Protein AF-A0A182T170-F1 (afdb_monomer_lite)

Secondary structure (DSSP, 8-state):
-HHHHHHHHHHHHHHHHHHHHHHHHHHHHTT----HHHHHHHHHHHHHHHHHHHHHHHHHTT---TTS-PPBTTBPSSB-SHHHHHHHHHHHHH-HHHHHHHHHHHHHHS-TTS-HHHHGGGTB-TTTTTTEESS--TT-SS-PEEGGG-TTTTHHHHHHHTTTT--HHHHHHHHHHHHHHHHHHHHHHHHHHHHHHHHHHHH-HHHHHHHHHHHHHHS-TTS-HHHHHHHHS-TTTTTTEESSTTSTTSEEGGG-TTTTHHHHHHHGGGT--HHHHHHHHHHHHHHHHHHHHHHHHTTT-TT--------EEEEEE--SSTT---EEEEEESSB-SHHHHHHHHHHHHH-HHHHHHHHHHHHHHHHHSTT-HHHHHHHHB-TTTTTTEESSS--SS-SSPPEEGGG-GGGTHHHHHHHTTTS-HHHHHHHHHHHHHHHHHHHHHHHHHHHHHHHHHS--

Organism: NCBI:txid74869

Structure (mmCIF, N/CA/C/O backbone):
data_AF-A0A182T170-F1
#
_entry.id   AF-A0A182T170-F1
#
loop_
_atom_site.group_PDB
_atom_site.id
_atom_site.type_symbol
_atom_site.label_atom_id
_atom_site.label_alt_id
_atom_site.label_comp_id
_atom_site.label_asym_id
_atom_site.label_entity_id
_atom_site.label_seq_id
_atom_site.pdbx_PDB_ins_code
_atom_site.Cartn_x
_atom_site.Cartn_y
_atom_site.Cartn_z
_atom_site.occupancy
_atom_site.B_iso_or_equiv
_atom_site.auth_seq_id
_atom_site.auth_comp_id
_atom_site.auth_asym_id
_atom_site.auth_atom_id
_atom_site.pdbx_PDB_model_num
ATOM 1 N N . MET A 1 1 ? -32.628 9.330 35.820 1.00 38.25 1 MET A N 1
ATOM 2 C CA . MET A 1 1 ? -31.272 9.181 36.405 1.00 38.25 1 MET A CA 1
ATOM 3 C C . MET A 1 1 ? -30.922 7.762 36.883 1.00 38.25 1 MET A C 1
ATOM 5 O O . MET A 1 1 ? -29.767 7.401 36.744 1.00 38.25 1 MET A O 1
ATOM 9 N N . LYS A 1 2 ? -31.854 6.914 37.361 1.00 33.31 2 LYS A N 1
ATOM 10 C CA . LYS A 1 2 ? -31.525 5.545 37.840 1.00 33.31 2 LYS A CA 1
ATOM 11 C C . LYS A 1 2 ? -31.101 4.525 36.757 1.00 33.31 2 LYS A C 1
ATOM 13 O O . LYS A 1 2 ? -30.330 3.625 37.056 1.00 33.31 2 LYS A O 1
ATOM 18 N N . ALA A 1 3 ? -31.535 4.676 35.501 1.00 35.66 3 ALA A N 1
ATOM 19 C CA . ALA A 1 3 ? -31.200 3.731 34.420 1.00 35.66 3 ALA A CA 1
ATOM 20 C C . ALA A 1 3 ? -29.746 3.837 33.902 1.00 35.66 3 ALA A C 1
ATOM 22 O O . ALA A 1 3 ? -29.198 2.850 33.421 1.00 35.66 3 ALA A O 1
ATOM 23 N N . TYR A 1 4 ? -29.101 5.003 34.036 1.00 37.19 4 TYR A N 1
ATOM 24 C CA . TYR A 1 4 ? -27.715 5.214 33.585 1.00 37.19 4 TYR A CA 1
ATOM 25 C C . TYR A 1 4 ? -26.674 4.545 34.501 1.00 37.19 4 TYR A C 1
ATOM 27 O O . TYR A 1 4 ? -25.635 4.107 34.018 1.00 37.19 4 TYR A O 1
ATOM 35 N N . SER A 1 5 ? -26.964 4.418 35.802 1.00 38.84 5 SER A N 1
ATOM 36 C CA . SER A 1 5 ? -26.065 3.787 36.786 1.00 38.84 5 SER A CA 1
ATOM 37 C C . SER A 1 5 ? -25.948 2.273 36.574 1.00 38.84 5 SER A C 1
ATOM 39 O O . SER A 1 5 ? -24.842 1.749 36.531 1.00 38.84 5 SER A O 1
ATOM 41 N N . ILE A 1 6 ? -27.066 1.584 36.318 1.00 48.47 6 ILE A N 1
ATOM 42 C CA . ILE A 1 6 ? -27.089 0.123 36.117 1.00 48.47 6 ILE A CA 1
ATOM 43 C C . ILE A 1 6 ? -26.324 -0.283 34.845 1.00 48.47 6 ILE A C 1
ATOM 45 O O . ILE A 1 6 ? -25.662 -1.323 34.810 1.00 48.47 6 ILE A O 1
ATOM 49 N N . PHE A 1 7 ? -26.387 0.544 33.796 1.00 51.44 7 PHE A N 1
ATOM 50 C CA . PHE A 1 7 ? -25.677 0.285 32.543 1.00 51.44 7 PHE A CA 1
ATOM 51 C C . PHE A 1 7 ? -24.155 0.425 32.709 1.00 51.44 7 PHE A C 1
ATOM 53 O O . PHE A 1 7 ? -23.404 -0.412 32.211 1.00 51.44 7 PHE A O 1
ATOM 60 N N . TYR A 1 8 ? -23.704 1.434 33.463 1.00 56.38 8 TYR A N 1
ATOM 61 C CA . TYR A 1 8 ? -22.285 1.648 33.760 1.00 56.38 8 TYR A CA 1
ATOM 62 C C . TYR A 1 8 ? -21.688 0.519 34.613 1.00 56.38 8 TYR A C 1
ATOM 64 O O . TYR A 1 8 ? -20.619 0.009 34.277 1.00 56.38 8 TYR A O 1
ATOM 72 N N . ASP A 1 9 ? -22.390 0.060 35.651 1.00 57.19 9 ASP A N 1
ATOM 73 C CA . ASP A 1 9 ? -21.885 -0.996 36.542 1.00 57.19 9 ASP A CA 1
ATOM 74 C C . ASP A 1 9 ? -21.761 -2.350 35.825 1.00 57.19 9 ASP A C 1
ATOM 76 O O . ASP A 1 9 ? -20.763 -3.065 35.967 1.00 57.19 9 ASP A O 1
ATOM 80 N N . CYS A 1 10 ? -22.738 -2.682 34.972 1.00 62.16 10 CYS A N 1
ATOM 81 C CA . CYS A 1 10 ? -22.689 -3.888 34.145 1.00 62.16 10 CYS A CA 1
ATOM 82 C C . CYS A 1 10 ? -21.529 -3.829 33.136 1.00 62.16 10 CYS A C 1
ATOM 84 O O . CYS A 1 10 ? -20.833 -4.822 32.907 1.00 62.16 10 CYS A O 1
ATOM 86 N N . PHE A 1 11 ? -21.275 -2.646 32.574 1.00 69.94 11 PHE A N 1
ATOM 87 C CA . PHE A 1 11 ? -20.230 -2.429 31.585 1.00 69.94 11 PHE A CA 1
ATOM 88 C C . PHE A 1 11 ? -18.810 -2.525 32.158 1.00 69.94 11 PHE A C 1
ATOM 90 O O . PHE A 1 11 ? -17.956 -3.218 31.596 1.00 69.94 11 PHE A O 1
ATOM 97 N N . ILE A 1 12 ? -18.567 -1.899 33.312 1.00 76.00 12 ILE A N 1
ATOM 98 C CA . ILE A 1 12 ? -17.294 -2.020 34.036 1.00 76.00 12 ILE A CA 1
ATOM 99 C C . ILE A 1 12 ? -17.032 -3.486 34.408 1.00 76.00 12 ILE A C 1
ATOM 101 O O . ILE A 1 12 ? -15.913 -3.976 34.233 1.00 76.00 12 ILE A O 1
ATOM 105 N N . GLY A 1 13 ? -18.072 -4.223 34.814 1.00 80.06 13 GLY A N 1
ATOM 106 C CA . GLY A 1 13 ? -17.987 -5.663 35.063 1.00 80.06 13 GLY A CA 1
ATOM 107 C C . GLY A 1 13 ? -17.512 -6.468 33.844 1.00 80.06 13 GLY A C 1
ATOM 108 O O . GLY A 1 13 ? -16.644 -7.335 33.979 1.00 80.06 13 GLY A O 1
ATOM 109 N N . LEU A 1 14 ? -18.013 -6.158 32.641 1.00 82.94 14 LEU A N 1
ATOM 110 C CA . LEU A 1 14 ? -17.574 -6.814 31.400 1.00 82.94 14 LEU A CA 1
ATOM 111 C C . LEU A 1 14 ? -16.110 -6.501 31.065 1.00 82.94 14 LEU A C 1
ATOM 113 O O . LEU A 1 14 ? -15.358 -7.415 30.719 1.00 82.94 14 LEU A O 1
ATOM 117 N N . LEU A 1 15 ? -15.681 -5.242 31.194 1.00 81.44 15 LEU A N 1
ATOM 118 C CA . LEU A 1 15 ? -14.292 -4.843 30.939 1.00 81.44 15 LEU A CA 1
ATOM 119 C C . LEU A 1 15 ? -13.310 -5.534 31.893 1.00 81.44 15 LEU A C 1
ATOM 121 O O . LEU A 1 15 ? -12.278 -6.046 31.448 1.00 81.44 15 LEU A O 1
ATOM 125 N N . LEU A 1 16 ? -13.649 -5.611 33.183 1.00 84.62 16 LEU A N 1
ATOM 126 C CA . LEU A 1 16 ? -12.855 -6.332 34.181 1.00 84.62 16 LEU A CA 1
ATOM 127 C C . LEU A 1 16 ? -12.786 -7.831 33.869 1.00 84.62 16 LEU A C 1
ATOM 129 O O . LEU A 1 16 ? -11.705 -8.421 33.913 1.00 84.62 16 LEU A O 1
ATOM 133 N N . ALA A 1 17 ? -13.909 -8.446 33.487 1.00 87.19 17 ALA A N 1
ATOM 134 C CA . ALA A 1 17 ? -13.945 -9.854 33.099 1.00 87.19 17 ALA A CA 1
ATOM 135 C C . ALA A 1 17 ? -13.053 -10.140 31.878 1.00 87.19 17 ALA A C 1
ATOM 137 O O . ALA A 1 17 ? -12.274 -11.097 31.894 1.00 87.19 17 ALA A O 1
ATOM 138 N N . VAL A 1 18 ? -13.108 -9.292 30.842 1.00 86.81 18 VAL A N 1
ATOM 139 C CA . VAL A 1 18 ? -12.226 -9.392 29.666 1.00 86.81 18 VAL A CA 1
ATOM 140 C C . VAL A 1 18 ? -10.760 -9.250 30.072 1.00 86.81 18 VAL A C 1
ATOM 142 O O . VAL A 1 18 ? -9.931 -10.050 29.634 1.00 86.81 18 VAL A O 1
ATOM 145 N N . GLY A 1 19 ? -10.435 -8.273 30.924 1.00 84.69 19 GLY A N 1
ATOM 146 C CA . GLY A 1 19 ? -9.081 -8.059 31.437 1.00 84.69 19 GLY A CA 1
ATOM 147 C C . GLY A 1 19 ? -8.524 -9.292 32.154 1.00 84.69 19 GLY A C 1
ATOM 148 O O . GLY A 1 19 ? -7.437 -9.767 31.817 1.00 84.69 19 GLY A O 1
ATOM 149 N N . THR A 1 20 ? -9.297 -9.867 33.076 1.00 89.56 20 THR A N 1
ATOM 150 C CA . THR A 1 20 ? -8.923 -11.072 33.834 1.00 89.56 20 THR A CA 1
ATOM 151 C C . THR A 1 20 ? -8.712 -12.280 32.922 1.00 89.56 20 THR A C 1
ATOM 153 O O . THR A 1 20 ? -7.700 -12.975 33.026 1.00 89.56 20 THR A O 1
ATOM 156 N N . LEU A 1 21 ? -9.626 -12.508 31.973 1.00 88.94 21 LEU A N 1
ATOM 157 C CA . LEU A 1 21 ? -9.526 -13.611 31.014 1.00 88.94 21 LEU A CA 1
ATOM 158 C C . LEU A 1 21 ? -8.314 -13.459 30.084 1.00 88.94 21 LEU A C 1
ATOM 160 O O . LEU A 1 21 ? -7.623 -14.444 29.820 1.00 88.94 21 LEU A O 1
ATOM 164 N N . LYS A 1 22 ? -8.012 -12.240 29.617 1.00 85.38 22 LYS A N 1
ATOM 165 C CA . LYS A 1 22 ? -6.813 -11.956 28.811 1.00 85.38 22 LYS A CA 1
ATOM 166 C C . LYS A 1 22 ? -5.525 -12.188 29.587 1.00 85.38 22 LYS A C 1
ATOM 168 O O . LYS A 1 22 ? -4.604 -12.796 29.044 1.00 85.38 22 LYS A O 1
ATOM 173 N N . LYS A 1 23 ? -5.468 -11.741 30.845 1.00 87.62 23 LYS A N 1
ATOM 174 C CA . LYS A 1 23 ? -4.315 -11.965 31.724 1.00 87.62 23 LYS A CA 1
ATOM 175 C C . LYS A 1 23 ? -4.063 -13.462 31.913 1.00 87.62 23 LYS A C 1
ATOM 177 O O . LYS A 1 23 ? -2.961 -13.930 31.642 1.00 87.62 23 LYS A O 1
ATOM 182 N N . ARG A 1 24 ? -5.109 -14.226 32.240 1.00 87.69 24 ARG A N 1
ATOM 183 C CA . ARG A 1 24 ? -5.022 -15.686 32.379 1.00 87.69 24 ARG A CA 1
ATOM 184 C C . ARG A 1 24 ? -4.590 -16.373 31.081 1.00 87.69 24 ARG A C 1
ATOM 186 O O . ARG A 1 24 ? -3.764 -17.279 31.096 1.00 87.69 24 ARG A O 1
ATOM 193 N N . LEU A 1 25 ? -5.105 -15.921 29.938 1.00 85.00 25 LEU A N 1
ATOM 194 C CA . LEU A 1 25 ? -4.707 -16.441 28.629 1.00 85.00 25 LEU A CA 1
ATOM 195 C C . LEU A 1 25 ? -3.226 -16.166 28.321 1.00 85.00 25 LEU A C 1
ATOM 197 O O . LEU A 1 25 ? -2.564 -17.007 27.714 1.00 85.00 25 LEU A O 1
ATOM 201 N N . ALA A 1 26 ? -2.707 -15.002 28.719 1.00 81.88 26 ALA A N 1
ATOM 202 C CA . ALA A 1 26 ? -1.296 -14.662 28.573 1.00 81.88 26 ALA A CA 1
ATOM 203 C C . ALA A 1 26 ? -0.407 -15.543 29.467 1.00 81.88 26 ALA A C 1
ATOM 205 O O . ALA A 1 26 ? 0.591 -16.066 28.980 1.00 81.88 26 ALA A O 1
ATOM 206 N N . GLU A 1 27 ? -0.804 -15.781 30.721 1.00 84.81 27 GLU A N 1
ATOM 207 C CA . GLU A 1 27 ? -0.110 -16.684 31.656 1.00 84.81 27 GLU A CA 1
ATOM 208 C C . GLU A 1 27 ? -0.027 -18.119 31.111 1.00 84.81 27 GLU A C 1
ATOM 210 O O . GLU A 1 27 ? 1.054 -18.707 31.065 1.00 84.81 27 GLU A O 1
ATOM 215 N N . LEU A 1 28 ? -1.146 -18.653 30.604 1.00 80.94 28 LEU A N 1
ATOM 216 C CA . LEU A 1 28 ? -1.203 -19.992 30.003 1.00 80.94 28 LEU A CA 1
ATOM 217 C C . LEU A 1 28 ? -0.321 -20.117 28.750 1.00 80.94 28 LEU A C 1
ATOM 219 O O . LEU A 1 28 ? 0.229 -21.182 28.483 1.00 80.94 28 LEU A O 1
ATOM 223 N N . ARG A 1 29 ? -0.164 -19.032 27.982 1.00 77.56 29 ARG A N 1
ATOM 224 C CA . ARG A 1 29 ? 0.703 -18.985 26.790 1.00 77.56 29 ARG A CA 1
ATOM 225 C C . ARG A 1 29 ? 2.180 -18.772 27.124 1.00 77.56 29 ARG A C 1
ATOM 227 O O . ARG A 1 29 ? 3.026 -19.149 26.320 1.00 77.56 29 ARG A O 1
ATOM 234 N N . ALA A 1 30 ? 2.489 -18.179 28.275 1.00 74.19 30 ALA A N 1
ATOM 235 C CA . ALA A 1 30 ? 3.852 -17.874 28.712 1.00 74.19 30 ALA A CA 1
ATOM 236 C C . ALA A 1 30 ? 4.586 -19.073 29.350 1.00 74.19 30 ALA A C 1
ATOM 238 O O . ALA A 1 30 ? 5.772 -18.966 29.646 1.00 74.19 30 ALA A O 1
ATOM 239 N N . GLY A 1 31 ? 3.925 -20.224 29.519 1.00 59.88 31 GLY A N 1
ATOM 240 C CA . GLY A 1 31 ? 4.597 -21.484 29.854 1.00 59.88 31 GLY A CA 1
ATOM 241 C C . GLY A 1 31 ? 4.866 -21.732 31.342 1.00 59.88 31 GLY A C 1
ATOM 242 O O . GLY A 1 31 ? 5.757 -22.514 31.671 1.00 59.88 31 GLY A O 1
ATOM 243 N N . GLN A 1 32 ? 4.099 -21.144 32.265 1.00 52.06 32 GLN A N 1
ATOM 244 C CA . GLN A 1 32 ? 4.140 -21.581 33.667 1.00 52.06 32 GLN A CA 1
ATOM 245 C C . GLN A 1 32 ? 3.320 -22.870 33.853 1.00 52.06 32 GLN A C 1
ATOM 247 O O . GLN A 1 32 ? 2.118 -22.810 34.067 1.00 52.06 32 GLN A O 1
ATOM 252 N N . LYS A 1 33 ? 3.998 -24.023 33.706 1.00 54.81 33 LYS A N 1
ATOM 253 C CA . LYS A 1 33 ? 3.624 -25.406 34.100 1.00 54.81 33 LYS A CA 1
ATOM 254 C C . LYS A 1 33 ? 2.141 -25.626 34.493 1.00 54.81 33 LYS A C 1
ATOM 256 O O . LYS A 1 33 ? 1.789 -25.465 35.660 1.00 54.81 33 LYS A O 1
ATOM 261 N N . PRO A 1 34 ? 1.306 -26.132 33.565 1.00 48.81 34 PRO A N 1
ATOM 262 C CA . PRO A 1 34 ? 0.587 -27.385 33.835 1.00 48.81 34 PRO A CA 1
ATOM 263 C C . PRO A 1 34 ? 0.579 -28.328 32.615 1.00 48.81 34 PRO A C 1
ATOM 265 O O . PRO A 1 34 ? 1.002 -27.967 31.516 1.00 48.81 34 PRO A O 1
ATOM 268 N N . THR A 1 35 ? 0.117 -29.564 32.813 1.00 54.78 35 THR A N 1
ATOM 269 C CA . THR A 1 35 ? 0.082 -30.640 31.809 1.00 54.78 35 THR A CA 1
ATOM 270 C C . THR A 1 35 ? -0.555 -30.209 30.466 1.00 54.78 35 THR A C 1
ATOM 272 O O . THR A 1 35 ? -1.586 -29.530 30.463 1.00 54.78 35 THR A O 1
ATOM 275 N N . PRO A 1 36 ? 0.006 -30.624 29.304 1.00 60.59 36 PRO A N 1
ATOM 276 C CA . PRO A 1 36 ? -0.320 -30.064 27.978 1.00 60.59 36 PRO A CA 1
ATOM 277 C C . PRO A 1 36 ? -1.795 -30.132 27.551 1.00 60.59 36 PRO A C 1
ATOM 279 O O . PRO A 1 36 ? -2.251 -29.315 26.759 1.00 60.59 36 PRO A O 1
ATOM 282 N N . ILE A 1 37 ? -2.556 -31.106 28.053 1.00 58.78 37 ILE A N 1
ATOM 283 C CA . ILE A 1 37 ? -3.944 -31.356 27.627 1.00 58.78 37 ILE A CA 1
ATOM 284 C C . ILE A 1 37 ? -4.938 -30.482 28.413 1.00 58.78 37 ILE A C 1
ATOM 286 O O . ILE A 1 37 ? -5.908 -29.963 27.849 1.00 58.78 37 ILE A O 1
ATOM 290 N N . ALA A 1 38 ? -4.670 -30.254 29.703 1.00 59.41 38 ALA A N 1
ATOM 291 C CA . ALA A 1 38 ? -5.493 -29.399 30.557 1.00 59.41 38 ALA A CA 1
ATOM 292 C C . ALA A 1 38 ? -5.390 -27.923 30.132 1.00 59.41 38 ALA A C 1
ATOM 294 O O . ALA A 1 38 ? -6.405 -27.233 30.032 1.00 59.41 38 ALA A O 1
ATOM 295 N N . SER A 1 39 ? -4.186 -27.466 29.767 1.00 69.62 39 SER A N 1
ATOM 296 C CA . SER A 1 39 ? -3.942 -26.084 29.330 1.00 69.62 39 SER A CA 1
ATOM 297 C C . SER A 1 39 ? -4.617 -25.746 27.995 1.00 69.62 39 SER A C 1
ATOM 299 O O . SER A 1 39 ? -5.177 -24.660 27.848 1.00 69.62 39 SER A O 1
ATOM 301 N N . ILE A 1 40 ? -4.659 -26.676 27.032 1.00 77.44 40 ILE A N 1
ATOM 302 C CA . ILE A 1 40 ? -5.363 -26.476 25.751 1.00 77.44 40 ILE A CA 1
ATOM 303 C C . ILE A 1 40 ? -6.876 -26.344 25.969 1.00 77.44 40 ILE A C 1
ATOM 305 O O . ILE A 1 40 ? -7.525 -25.489 25.357 1.00 77.44 40 ILE A O 1
ATOM 309 N N . THR A 1 41 ? -7.444 -27.168 26.848 1.00 82.81 41 THR A N 1
ATOM 310 C CA . THR A 1 41 ? -8.880 -27.141 27.167 1.00 82.81 41 THR A CA 1
ATOM 311 C C . THR A 1 41 ? -9.259 -25.847 27.891 1.00 82.81 41 THR A C 1
ATOM 313 O O . THR A 1 41 ? -10.264 -25.215 27.549 1.00 82.81 41 THR A O 1
ATOM 316 N N . GLU A 1 42 ? -8.416 -25.383 28.818 1.00 84.56 42 GLU A N 1
ATOM 317 C CA . GLU A 1 42 ? -8.597 -24.106 29.517 1.00 84.56 42 GLU A CA 1
ATOM 318 C C . GLU A 1 42 ? -8.498 -22.917 28.547 1.00 84.56 42 GLU A C 1
ATOM 320 O O . GLU A 1 42 ? -9.366 -22.044 28.554 1.00 84.56 42 GLU A O 1
ATOM 325 N N . ILE A 1 43 ? -7.524 -22.923 27.627 1.00 82.44 43 ILE A N 1
ATOM 326 C CA . ILE A 1 43 ? -7.400 -21.911 26.565 1.00 82.44 43 ILE A CA 1
ATOM 327 C C . ILE A 1 43 ? -8.679 -21.842 25.720 1.00 82.44 43 ILE A C 1
ATOM 329 O O . ILE A 1 43 ? -9.207 -20.749 25.495 1.00 82.44 43 ILE A O 1
ATOM 333 N N . ARG A 1 44 ? -9.207 -22.989 25.267 1.00 85.75 44 ARG A N 1
ATOM 334 C CA . ARG A 1 44 ? -10.458 -23.045 24.485 1.00 85.75 44 ARG A CA 1
ATOM 335 C C . ARG A 1 44 ? -11.645 -22.507 25.281 1.00 85.75 44 ARG A C 1
ATOM 337 O O . ARG A 1 44 ? -12.434 -21.728 24.747 1.00 85.75 44 ARG A O 1
ATOM 344 N N . THR A 1 45 ? -11.730 -22.867 26.559 1.00 90.31 45 THR A N 1
ATOM 345 C CA . THR A 1 45 ? -12.781 -22.400 27.472 1.00 90.31 45 THR A CA 1
ATOM 346 C C . THR A 1 45 ? -12.724 -20.884 27.655 1.00 90.31 45 THR A C 1
ATOM 348 O O . THR A 1 45 ? -13.740 -20.205 27.513 1.00 90.31 45 THR A O 1
ATOM 351 N N . ILE A 1 46 ? -11.537 -20.321 27.901 1.00 88.06 46 ILE A N 1
ATOM 352 C CA . ILE A 1 46 ? -11.338 -18.871 28.030 1.00 88.06 46 ILE A CA 1
ATOM 353 C C . ILE A 1 46 ? -11.739 -18.156 26.736 1.00 88.06 46 ILE A C 1
ATOM 355 O O . ILE A 1 46 ? -12.464 -17.164 26.778 1.00 88.06 46 ILE A O 1
ATOM 359 N N . GLN A 1 47 ? -11.340 -18.684 25.578 1.00 86.19 47 GLN A N 1
ATOM 360 C CA . GLN A 1 47 ? -11.728 -18.126 24.281 1.00 86.19 47 GLN A CA 1
ATOM 361 C C . GLN A 1 47 ? -13.245 -18.164 24.051 1.00 86.19 47 GLN A C 1
ATOM 363 O O . GLN A 1 47 ? -13.801 -17.219 23.496 1.00 86.19 47 GLN A O 1
ATOM 368 N N . GLN A 1 48 ? -13.932 -19.225 24.483 1.00 88.44 48 GLN A N 1
ATOM 369 C CA . GLN A 1 48 ? -15.390 -19.314 24.394 1.00 88.44 48 GLN A CA 1
ATOM 370 C C . GLN A 1 48 ? -16.085 -18.310 25.322 1.00 88.44 48 GLN A C 1
ATOM 372 O O . GLN A 1 48 ? -17.050 -17.673 24.904 1.00 88.44 48 GLN A O 1
ATOM 377 N N . LYS A 1 49 ? -15.567 -18.107 26.541 1.00 90.69 49 LYS A N 1
ATOM 378 C CA . LYS A 1 49 ? -16.066 -17.071 27.460 1.00 90.69 49 LYS A CA 1
ATOM 379 C C . LYS A 1 49 ? -15.908 -15.668 26.872 1.00 90.69 49 LYS A C 1
ATOM 381 O O . LYS A 1 49 ? -16.857 -14.893 26.922 1.00 90.69 49 LYS A O 1
ATOM 386 N N . LEU A 1 50 ? -14.756 -15.365 26.267 1.00 87.25 50 LEU A N 1
ATOM 387 C CA . LEU A 1 50 ? -14.523 -14.085 25.588 1.00 87.25 50 LEU A CA 1
ATOM 388 C C . LEU A 1 50 ? -15.516 -13.860 24.437 1.00 87.25 50 LEU A C 1
ATOM 390 O O . LEU A 1 50 ? -16.129 -12.799 24.380 1.00 87.25 50 LEU A O 1
ATOM 394 N N . ARG A 1 51 ? -15.757 -14.875 23.593 1.00 85.88 51 ARG A N 1
ATOM 395 C CA . ARG A 1 51 ? -16.778 -14.798 22.530 1.00 85.88 51 ARG A CA 1
ATOM 396 C C . ARG A 1 51 ? -18.181 -14.545 23.083 1.00 85.88 51 ARG A C 1
ATOM 398 O O . ARG A 1 51 ? -18.891 -13.693 22.572 1.00 85.88 51 ARG A O 1
ATOM 405 N N . SER A 1 52 ? -18.564 -15.236 24.157 1.00 87.25 52 SER A N 1
ATOM 406 C CA . SER A 1 52 ? -19.872 -15.024 24.788 1.00 87.25 52 SER A CA 1
ATOM 407 C C . SER A 1 52 ? -20.025 -13.611 25.362 1.00 87.25 52 SER A C 1
ATOM 409 O O . SER A 1 52 ? -21.114 -13.043 25.289 1.00 87.25 52 SER A O 1
ATOM 411 N N . ILE A 1 53 ? -18.952 -13.034 25.916 1.00 87.19 53 ILE A N 1
ATOM 412 C CA . ILE A 1 53 ? -18.939 -11.637 26.370 1.00 87.19 53 ILE A CA 1
ATOM 413 C C . ILE A 1 53 ? -19.144 -10.686 25.186 1.00 87.19 53 ILE A C 1
ATOM 415 O O . ILE A 1 53 ? -19.981 -9.791 25.284 1.00 87.19 53 ILE A O 1
ATOM 419 N N . ASP A 1 54 ? -18.445 -10.904 24.070 1.00 84.25 54 ASP A N 1
ATOM 420 C CA . ASP A 1 54 ? -18.624 -10.100 22.857 1.00 84.25 54 ASP A CA 1
ATOM 421 C C . ASP A 1 54 ? -20.069 -10.181 22.338 1.00 84.25 54 ASP A C 1
ATOM 423 O O . ASP A 1 54 ? -20.691 -9.149 22.092 1.00 84.25 54 ASP A O 1
ATOM 427 N N . ASP A 1 55 ? -20.644 -11.384 22.247 1.00 82.81 55 ASP A N 1
ATOM 428 C CA . ASP A 1 55 ? -22.027 -11.583 21.796 1.00 82.81 55 ASP A CA 1
ATOM 429 C C . ASP A 1 55 ? -23.038 -10.852 22.693 1.00 82.81 55 ASP A C 1
ATOM 431 O O . ASP A 1 55 ? -24.005 -10.265 22.202 1.00 82.81 55 ASP A O 1
ATOM 435 N N . LYS A 1 56 ? -22.827 -10.876 24.016 1.00 82.69 56 LYS A N 1
ATOM 436 C CA . LYS A 1 56 ? -23.668 -10.147 24.978 1.00 82.69 56 LYS A CA 1
ATOM 437 C C . LYS A 1 56 ? -23.531 -8.639 24.803 1.00 82.69 56 LYS A C 1
ATOM 439 O O . LYS A 1 56 ? -24.547 -7.950 24.744 1.00 82.69 56 LYS A O 1
ATOM 444 N N . TYR A 1 57 ? -22.301 -8.149 24.673 1.00 80.56 57 TYR A N 1
ATOM 445 C CA . TYR A 1 57 ? -22.015 -6.732 24.476 1.00 80.56 57 TYR A CA 1
ATOM 446 C C . TYR A 1 57 ? -22.688 -6.191 23.204 1.00 80.56 57 TYR A C 1
ATOM 448 O O . TYR A 1 57 ? -23.400 -5.189 23.256 1.00 80.56 57 TYR A O 1
ATOM 456 N N . TYR A 1 58 ? -22.571 -6.902 22.079 1.00 73.81 58 TYR A N 1
ATOM 457 C CA . TYR A 1 58 ? -23.198 -6.487 20.821 1.00 73.81 58 TYR A CA 1
ATOM 458 C C . TYR A 1 58 ? -24.728 -6.515 20.864 1.00 73.81 58 TYR A C 1
ATOM 460 O O . TYR A 1 58 ? -25.368 -5.624 20.307 1.00 73.81 58 TYR A O 1
ATOM 468 N N . LYS A 1 59 ? -25.328 -7.493 21.557 1.00 74.25 59 LYS A N 1
ATOM 469 C CA . LYS A 1 59 ? -26.786 -7.540 21.761 1.00 74.25 59 LYS A CA 1
ATOM 470 C C . LYS A 1 59 ? -27.297 -6.367 22.606 1.00 74.25 59 LYS A C 1
ATOM 472 O O . LYS A 1 59 ? -28.404 -5.900 22.361 1.00 74.25 59 LYS A O 1
ATOM 477 N N . GLN A 1 60 ? -26.508 -5.889 23.571 1.00 70.69 60 GLN A N 1
ATOM 478 C CA . GLN A 1 60 ? -26.878 -4.791 24.474 1.00 70.69 60 GLN A CA 1
ATOM 479 C C . GLN A 1 60 ? -26.696 -3.395 23.860 1.00 70.69 60 GLN A C 1
ATOM 481 O O . GLN A 1 60 ? -27.460 -2.490 24.172 1.00 70.69 60 GLN A O 1
ATOM 486 N N . GLN A 1 61 ? -25.718 -3.206 22.973 1.00 63.03 61 GLN A N 1
ATOM 487 C CA . GLN A 1 61 ? -25.384 -1.897 22.391 1.00 63.03 61 GLN A CA 1
ATOM 488 C C . GLN A 1 61 ? -26.299 -1.443 21.236 1.00 63.03 61 GLN A C 1
ATOM 490 O O . GLN A 1 61 ? -26.033 -0.415 20.621 1.00 63.03 61 GLN A O 1
ATOM 495 N N . HIS A 1 62 ? -27.340 -2.207 20.872 1.00 54.91 62 HIS A N 1
ATOM 496 C CA . HIS A 1 62 ? -28.146 -1.989 19.652 1.00 54.91 62 HIS A CA 1
ATOM 497 C C . HIS A 1 62 ? -27.310 -1.799 18.364 1.00 54.91 62 HIS A C 1
ATOM 499 O O . HIS A 1 62 ? -27.815 -1.346 17.332 1.00 54.91 62 HIS A O 1
ATOM 505 N N . CYS A 1 63 ? -26.031 -2.183 18.391 1.00 51.09 63 CYS A N 1
ATOM 506 C CA . CYS A 1 63 ? -25.175 -2.197 17.222 1.00 51.09 63 CYS A CA 1
ATOM 507 C C . CYS A 1 63 ? -25.669 -3.314 16.307 1.00 51.09 63 CYS A C 1
ATOM 509 O O . CYS A 1 63 ? -25.774 -4.474 16.703 1.00 51.09 63 CYS A O 1
ATOM 511 N N . SER A 1 64 ? -26.038 -2.944 15.081 1.00 47.47 64 SER A N 1
ATOM 512 C CA . SER A 1 64 ? -26.582 -3.876 14.099 1.00 47.47 64 SER A CA 1
ATOM 513 C C . SER A 1 64 ? -25.644 -5.075 13.929 1.00 47.47 64 SER A C 1
ATOM 515 O O . SER A 1 64 ? -24.444 -4.892 13.753 1.00 47.47 64 SER A O 1
ATOM 517 N N . ASN A 1 65 ? -26.230 -6.271 13.994 1.00 46.81 65 ASN A N 1
ATOM 518 C CA . ASN A 1 65 ? -25.629 -7.599 13.842 1.00 46.81 65 ASN A CA 1
ATOM 519 C C . ASN A 1 65 ? -24.278 -7.599 13.072 1.00 46.81 65 ASN A C 1
ATOM 521 O O . ASN A 1 65 ? -24.259 -7.131 11.927 1.00 46.81 65 ASN A O 1
ATOM 525 N N . PRO A 1 66 ? -23.176 -8.173 13.608 1.00 46.66 66 PRO A N 1
ATOM 526 C CA . PRO A 1 66 ? -21.872 -8.255 12.923 1.00 46.66 66 PRO A CA 1
ATOM 527 C C . PRO A 1 66 ? -21.904 -8.994 11.569 1.00 46.66 66 PRO A C 1
ATOM 529 O O . PRO A 1 66 ? -20.916 -8.999 10.839 1.00 46.66 66 PRO A O 1
ATOM 532 N N . SER A 1 67 ? -23.041 -9.597 11.210 1.00 42.38 67 SER A N 1
ATOM 533 C CA . SER A 1 67 ? -23.320 -10.225 9.919 1.00 42.38 67 SER A CA 1
ATOM 534 C C . SER A 1 67 ? -23.675 -9.251 8.781 1.00 42.38 67 SER A C 1
ATOM 536 O O . SER A 1 67 ? -23.720 -9.684 7.632 1.00 42.38 67 SER A O 1
ATOM 538 N N . LYS A 1 68 ? -23.903 -7.951 9.044 1.00 47.16 68 LYS A N 1
ATOM 539 C CA . LYS A 1 68 ? -24.032 -6.918 7.994 1.00 47.16 68 LYS A CA 1
ATOM 540 C C . LYS A 1 68 ? -22.814 -5.984 8.010 1.00 47.16 68 LYS A C 1
ATOM 542 O O . LYS A 1 68 ? -22.738 -5.119 8.883 1.00 47.16 68 LYS A O 1
ATOM 547 N N . PRO A 1 69 ? -21.878 -6.104 7.047 1.00 52.62 69 PRO A N 1
ATOM 548 C CA . PRO A 1 69 ? -20.746 -5.193 6.940 1.00 52.62 69 PRO A CA 1
ATOM 549 C C . PRO A 1 69 ? -21.261 -3.769 6.733 1.00 52.62 69 PRO A C 1
ATOM 551 O O . PRO A 1 69 ? -21.833 -3.451 5.690 1.00 52.62 69 PRO A O 1
ATOM 554 N N . ARG A 1 70 ? -21.080 -2.896 7.727 1.00 67.06 70 ARG A N 1
ATOM 555 C CA . ARG A 1 70 ? -21.291 -1.466 7.503 1.00 67.06 70 ARG A CA 1
ATOM 556 C C . ARG A 1 70 ? -20.217 -0.992 6.533 1.00 67.06 70 ARG A C 1
ATOM 558 O O . ARG A 1 70 ? -19.036 -1.241 6.737 1.00 67.06 70 ARG A O 1
ATOM 565 N N . THR A 1 71 ? -20.627 -0.354 5.450 1.00 78.62 71 THR A N 1
ATOM 566 C CA . THR A 1 71 ? -19.713 0.184 4.442 1.00 78.62 71 THR A CA 1
ATOM 567 C C . THR A 1 71 ? -19.525 1.673 4.667 1.00 78.62 71 THR A C 1
ATOM 569 O O . THR A 1 71 ? -20.478 2.379 4.996 1.00 78.62 71 THR A O 1
ATOM 572 N N . ILE A 1 72 ? -18.317 2.172 4.430 1.00 87.38 72 ILE A N 1
ATOM 573 C CA . ILE A 1 72 ? -18.063 3.610 4.373 1.00 87.38 72 ILE A CA 1
ATOM 574 C C . ILE A 1 72 ? -18.290 4.045 2.928 1.00 87.38 72 ILE A C 1
ATOM 576 O O . ILE A 1 72 ? -17.714 3.472 2.000 1.00 87.38 72 ILE A O 1
ATOM 580 N N . SER A 1 73 ? -19.135 5.051 2.723 1.00 85.25 73 SER A N 1
ATOM 581 C CA . SER A 1 73 ? -19.524 5.474 1.375 1.00 85.25 73 SER A CA 1
ATOM 582 C C . SER A 1 73 ? -18.295 5.875 0.548 1.00 85.25 73 SER A C 1
ATOM 584 O O . SER A 1 73 ? -17.582 6.814 0.898 1.00 85.25 73 SER A O 1
ATOM 586 N N . GLY A 1 74 ? -18.049 5.169 -0.560 1.00 85.25 74 GLY A N 1
ATOM 587 C CA . GLY A 1 74 ? -16.947 5.459 -1.485 1.00 85.25 74 GLY A CA 1
ATOM 588 C C . GLY A 1 74 ? -15.572 4.903 -1.091 1.00 85.25 74 GLY A C 1
ATOM 589 O O . GLY A 1 74 ? -14.587 5.249 -1.754 1.00 85.25 74 GLY A O 1
ATOM 590 N N . PHE A 1 75 ? -15.485 4.050 -0.062 1.00 86.88 75 PHE A N 1
ATOM 591 C CA . PHE A 1 75 ? -14.237 3.413 0.377 1.00 86.88 75 PHE A CA 1
ATOM 592 C C . PHE A 1 75 ? -14.378 1.886 0.467 1.00 86.88 75 PHE A C 1
ATOM 594 O O . PHE A 1 75 ? -15.130 1.396 1.313 1.00 86.88 75 PHE A O 1
ATOM 601 N N . PRO A 1 76 ? -13.656 1.118 -0.372 1.00 82.94 76 PRO A N 1
ATOM 602 C CA . PRO A 1 76 ? -13.562 -0.325 -0.201 1.00 82.94 76 PRO A CA 1
ATOM 603 C C . PRO A 1 76 ? -12.660 -0.638 0.999 1.00 82.94 76 PRO A C 1
ATOM 605 O O . PRO A 1 76 ? -11.519 -0.182 1.052 1.00 82.94 76 PRO A O 1
ATOM 608 N N . MET A 1 77 ? -13.175 -1.405 1.963 1.00 84.12 77 MET A N 1
ATOM 609 C CA . MET A 1 77 ? -12.431 -1.802 3.161 1.00 84.12 77 MET A CA 1
ATOM 610 C C . MET A 1 77 ? -11.958 -3.262 3.058 1.00 84.12 77 MET A C 1
ATOM 612 O O . MET A 1 77 ? -12.732 -4.098 2.588 1.00 84.12 77 MET A O 1
ATOM 616 N N . PRO A 1 78 ? -10.735 -3.598 3.521 1.00 89.62 78 PRO A N 1
ATOM 617 C CA . PRO A 1 78 ? -9.712 -2.693 4.062 1.00 89.62 78 PRO A CA 1
ATOM 618 C C . PRO A 1 78 ? -9.102 -1.786 2.982 1.00 89.62 78 PRO A C 1
ATOM 620 O O . PRO A 1 78 ? -9.084 -2.148 1.807 1.00 89.62 78 PRO A O 1
ATOM 623 N N . LEU A 1 79 ? -8.559 -0.630 3.377 1.00 84.19 79 LEU A N 1
ATOM 624 C CA . LEU A 1 79 ? -7.887 0.271 2.438 1.00 84.19 79 LEU A CA 1
ATOM 625 C C . LEU A 1 79 ? -6.620 -0.381 1.873 1.00 84.19 79 LEU A C 1
ATOM 627 O O . LEU A 1 79 ? -5.820 -0.962 2.615 1.00 84.19 79 LEU A O 1
ATOM 631 N N . GLN A 1 80 ? -6.438 -0.270 0.558 1.00 79.81 80 GLN A N 1
ATOM 632 C CA . GLN A 1 80 ? -5.434 -1.028 -0.200 1.00 79.81 80 GLN A CA 1
ATOM 633 C C . GLN A 1 80 ? -4.148 -0.234 -0.475 1.00 79.81 80 GLN A C 1
ATOM 635 O O . GLN A 1 80 ? -3.090 -0.820 -0.689 1.00 79.81 80 GLN A O 1
ATOM 640 N N . CYS A 1 81 ? -4.206 1.101 -0.450 1.00 78.56 81 CYS A N 1
ATOM 641 C CA . CYS A 1 81 ? -3.048 1.951 -0.721 1.00 78.56 81 CYS A CA 1
ATOM 642 C C . CYS A 1 81 ? -2.993 3.211 0.158 1.00 78.56 81 CYS A C 1
ATOM 644 O O . CYS A 1 81 ? -3.951 3.575 0.842 1.00 78.56 81 CYS A O 1
ATOM 646 N N . GLU A 1 82 ? -1.842 3.888 0.127 1.00 84.88 82 GLU A N 1
ATOM 647 C CA . GLU A 1 82 ? -1.601 5.136 0.860 1.00 84.88 82 GLU A CA 1
ATOM 648 C C . GLU A 1 82 ? -2.567 6.249 0.419 1.00 84.88 82 GLU A C 1
ATOM 650 O O . GLU A 1 82 ? -3.032 7.032 1.245 1.00 84.88 82 GLU A O 1
ATOM 655 N N . GLU A 1 83 ? -2.908 6.317 -0.870 1.00 83.19 83 GLU A N 1
ATOM 656 C CA . GLU A 1 83 ? -3.811 7.333 -1.414 1.00 83.19 83 GLU A CA 1
ATOM 657 C C . GLU A 1 83 ? -5.226 7.225 -0.841 1.00 83.19 83 GLU A C 1
ATOM 659 O O . GLU A 1 83 ? -5.870 8.247 -0.596 1.00 83.19 83 GLU A O 1
ATOM 664 N N . ASP A 1 84 ? -5.703 6.007 -0.592 1.00 83.81 84 ASP A N 1
ATOM 665 C CA . ASP A 1 84 ? -7.004 5.787 0.027 1.00 83.81 84 ASP A CA 1
ATOM 666 C C . ASP A 1 84 ? -7.024 6.238 1.492 1.00 83.81 84 ASP A C 1
ATOM 668 O O . ASP A 1 84 ? -8.022 6.810 1.932 1.00 83.81 84 ASP A O 1
ATOM 672 N N . ILE A 1 85 ? -5.916 6.068 2.224 1.00 90.19 85 ILE A N 1
ATOM 673 C CA . ILE A 1 85 ? -5.761 6.576 3.598 1.00 90.19 85 ILE A CA 1
ATOM 674 C C . ILE A 1 85 ? -5.824 8.108 3.603 1.00 90.19 85 ILE A C 1
ATOM 676 O O . ILE A 1 85 ? -6.567 8.696 4.386 1.00 90.19 85 ILE A O 1
ATOM 680 N N . GLU A 1 86 ? -5.101 8.769 2.693 1.00 91.50 86 GLU A N 1
ATOM 681 C CA . GLU A 1 86 ? -5.141 10.233 2.550 1.00 91.50 86 GLU A CA 1
ATOM 682 C C . GLU A 1 86 ? -6.533 10.740 2.161 1.00 91.50 86 GLU A C 1
ATOM 684 O O . GLU A 1 86 ? -6.992 11.777 2.647 1.00 91.50 86 GLU A O 1
ATOM 689 N N . ARG A 1 87 ? -7.222 10.013 1.275 1.00 92.81 87 ARG A N 1
ATOM 690 C CA . ARG A 1 87 ? -8.580 10.346 0.847 1.00 92.81 87 ARG A CA 1
ATOM 691 C C . ARG A 1 87 ? -9.562 10.198 2.006 1.00 92.81 87 ARG A C 1
ATOM 693 O O . ARG A 1 87 ? -10.388 11.092 2.187 1.00 92.81 87 ARG A O 1
ATOM 700 N N . LEU A 1 88 ? -9.461 9.128 2.794 1.00 95.00 88 LEU A N 1
ATOM 701 C CA . LEU A 1 88 ? -10.320 8.909 3.956 1.00 95.00 88 LEU A CA 1
ATOM 702 C C . LEU A 1 88 ? -10.077 9.977 5.022 1.00 95.00 88 LEU A C 1
ATOM 704 O O . LEU A 1 88 ? -11.034 10.608 5.459 1.00 95.00 88 LEU A O 1
ATOM 708 N N . GLU A 1 89 ? -8.815 10.257 5.357 1.00 96.75 89 GLU A N 1
ATOM 709 C CA . GLU A 1 89 ? -8.439 11.326 6.289 1.00 96.75 89 GLU A CA 1
ATOM 710 C C . GLU A 1 89 ? -9.021 12.675 5.851 1.00 96.75 89 GLU A C 1
ATOM 712 O O . GLU A 1 89 ? -9.640 13.390 6.639 1.00 96.75 89 GLU A O 1
ATOM 717 N N . LEU A 1 90 ? -8.887 13.025 4.569 1.00 94.00 90 LEU A N 1
ATOM 718 C CA . LEU A 1 90 ? -9.441 14.267 4.037 1.00 94.00 90 LEU A CA 1
ATOM 719 C C . LEU A 1 90 ? -10.970 14.322 4.157 1.00 94.00 90 LEU A C 1
ATOM 721 O O . LEU A 1 90 ? -11.520 15.384 4.450 1.00 94.00 90 LEU A O 1
ATOM 725 N N . MET A 1 91 ? -11.655 13.213 3.878 1.00 92.56 91 MET A N 1
ATOM 726 C CA . MET A 1 91 ? -13.115 13.151 3.929 1.00 92.56 91 MET A CA 1
ATOM 727 C C . MET A 1 91 ? -13.642 13.192 5.361 1.00 92.56 91 MET A C 1
ATOM 729 O O . MET A 1 91 ? -14.582 13.935 5.627 1.00 92.56 91 MET A O 1
ATOM 733 N N . VAL A 1 92 ? -13.009 12.477 6.288 1.00 94.50 92 VAL A N 1
ATOM 734 C CA . VAL A 1 92 ? -13.349 12.493 7.717 1.00 94.50 92 VAL A CA 1
ATOM 735 C C . VAL A 1 92 ? -13.178 13.891 8.315 1.00 94.50 92 VAL A C 1
ATOM 737 O O . VAL A 1 92 ? -14.022 14.334 9.088 1.00 94.50 92 VAL A O 1
ATOM 740 N N . ASN A 1 93 ? -12.148 14.633 7.901 1.00 93.38 93 ASN A N 1
ATOM 741 C CA . ASN A 1 93 ? -11.931 16.010 8.357 1.00 93.38 93 ASN A CA 1
ATOM 742 C C . ASN A 1 93 ? -12.949 17.027 7.815 1.00 93.38 93 ASN A C 1
ATOM 744 O O . ASN A 1 93 ? -13.091 18.108 8.377 1.00 93.38 93 ASN A O 1
ATOM 748 N N . ARG A 1 94 ? -13.609 16.741 6.687 1.00 93.38 94 ARG A N 1
ATOM 749 C CA . ARG A 1 94 ? -14.460 17.718 5.978 1.00 93.38 94 ARG A CA 1
ATOM 750 C C . ARG A 1 94 ? -15.941 17.390 6.008 1.00 93.38 94 ARG A C 1
ATOM 752 O O . ARG A 1 94 ? -16.759 18.276 5.793 1.00 93.38 94 ARG A O 1
ATOM 759 N N . ASN A 1 95 ? -16.281 16.122 6.194 1.00 93.38 95 ASN A N 1
ATOM 760 C CA . ASN A 1 95 ? -17.640 15.629 6.105 1.00 93.38 95 ASN A CA 1
ATOM 761 C C . ASN A 1 95 ? -18.009 14.923 7.418 1.00 93.38 95 ASN A C 1
ATOM 763 O O . ASN A 1 95 ? -17.666 13.749 7.587 1.00 93.38 95 ASN A O 1
ATOM 767 N N . PRO A 1 96 ? -18.752 15.600 8.315 1.00 93.12 96 PRO A N 1
ATOM 768 C CA . PRO A 1 96 ? -19.202 15.017 9.575 1.00 93.12 96 PRO A CA 1
ATOM 769 C C . PRO A 1 96 ? -19.974 13.708 9.387 1.00 93.12 96 PRO A C 1
ATOM 771 O O . PRO A 1 96 ? -19.763 12.765 10.139 1.00 93.12 96 PRO A O 1
ATOM 774 N N . LYS A 1 97 ? -20.790 13.590 8.327 1.00 92.31 97 LYS A N 1
ATOM 775 C CA . LYS A 1 97 ? -21.530 12.350 8.038 1.00 92.31 97 LYS A CA 1
ATOM 776 C C . LYS A 1 97 ? -20.584 11.188 7.737 1.00 92.31 97 LYS A C 1
ATOM 778 O O . LYS A 1 97 ? -20.817 10.075 8.196 1.00 92.31 97 LYS A O 1
ATOM 783 N N . LEU A 1 98 ? -19.512 11.436 6.981 1.00 92.75 98 LEU A N 1
ATOM 784 C CA . LEU A 1 98 ? -18.528 10.399 6.660 1.00 92.75 98 LEU A CA 1
ATOM 785 C C . LEU A 1 98 ? -17.659 10.052 7.872 1.00 92.75 98 LEU A C 1
ATOM 787 O O . LEU A 1 98 ? -17.363 8.879 8.081 1.00 92.75 98 LEU A O 1
ATOM 791 N N . ARG A 1 99 ? -17.322 11.041 8.712 1.00 95.56 99 ARG A N 1
ATOM 792 C CA . ARG A 1 99 ? -16.694 10.797 10.017 1.00 95.56 99 ARG A CA 1
ATOM 793 C C . ARG A 1 99 ? -17.542 9.853 10.868 1.00 95.56 99 ARG A C 1
ATOM 795 O O . ARG A 1 99 ? -17.021 8.840 11.321 1.00 95.56 99 ARG A O 1
ATOM 802 N N . THR A 1 100 ? -18.841 10.121 11.010 1.00 92.50 100 THR A N 1
ATOM 803 C CA . THR A 1 100 ? -19.758 9.234 11.741 1.00 92.50 100 THR A CA 1
ATOM 804 C C . THR A 1 100 ? -19.805 7.838 11.119 1.00 92.50 100 THR A C 1
ATOM 806 O O . THR A 1 100 ? -19.684 6.857 11.843 1.00 92.50 100 THR A O 1
ATOM 809 N N . GLN A 1 101 ? -19.892 7.718 9.786 1.00 92.44 101 GLN A N 1
ATOM 810 C CA . GLN A 1 101 ? -19.847 6.409 9.111 1.00 92.44 101 GLN A CA 1
ATOM 811 C C . GLN A 1 101 ? -18.560 5.635 9.420 1.00 92.44 101 GLN A C 1
ATOM 813 O O . GLN A 1 101 ? -18.612 4.429 9.650 1.00 92.44 101 GLN A O 1
ATOM 818 N N . TYR A 1 102 ? -17.411 6.314 9.434 1.00 95.12 102 TYR A N 1
ATOM 819 C CA . TYR A 1 102 ? -16.130 5.690 9.748 1.00 95.12 102 TYR A CA 1
ATOM 820 C C . TYR A 1 102 ? -16.060 5.223 11.206 1.00 95.12 102 TYR A C 1
ATOM 822 O O . TYR A 1 102 ? -15.652 4.095 11.465 1.00 95.12 102 TYR A O 1
ATOM 830 N N . ILE A 1 103 ? -16.509 6.042 12.155 1.00 93.12 103 ILE A N 1
ATOM 831 C CA . ILE A 1 103 ? -16.524 5.697 13.585 1.00 93.12 103 ILE A CA 1
ATOM 832 C C . ILE A 1 103 ? -17.462 4.516 13.851 1.00 93.12 103 ILE A C 1
ATOM 834 O O . ILE A 1 103 ? -17.080 3.554 14.515 1.00 93.12 103 ILE A O 1
ATOM 838 N N . GLU A 1 104 ? -18.655 4.531 13.261 1.00 89.12 104 GLU A N 1
ATOM 839 C CA . GLU A 1 104 ? -19.602 3.416 13.330 1.00 89.12 104 GLU A CA 1
ATOM 840 C C . GLU A 1 104 ? -19.025 2.134 12.719 1.00 89.12 104 GLU A C 1
ATOM 842 O O . GLU A 1 104 ? -19.183 1.039 13.264 1.00 89.12 104 GLU A O 1
ATOM 847 N N . PHE A 1 105 ? -18.304 2.259 11.604 1.00 90.81 105 PHE A N 1
ATOM 848 C CA . PHE A 1 105 ? -17.584 1.143 11.008 1.00 90.81 105 PHE A CA 1
ATOM 849 C C . PHE A 1 105 ? -16.507 0.582 11.951 1.00 90.81 105 PHE A C 1
ATOM 851 O O . PHE A 1 105 ? -16.421 -0.639 12.107 1.00 90.81 105 PHE A O 1
ATOM 858 N N . LEU A 1 106 ? -15.723 1.437 12.618 1.00 91.81 106 LEU A N 1
ATOM 859 C CA . LEU A 1 106 ? -14.720 1.021 13.604 1.00 91.81 106 LEU A CA 1
ATOM 860 C C . LEU A 1 106 ? -15.355 0.302 14.805 1.00 91.81 106 LEU A C 1
ATOM 862 O O . LEU A 1 106 ? -14.830 -0.732 15.232 1.00 91.81 106 LEU A O 1
ATOM 866 N N . ARG A 1 107 ? -16.488 0.799 15.323 1.00 87.06 107 ARG A N 1
ATOM 867 C CA . ARG A 1 107 ? -17.256 0.165 16.416 1.00 87.06 107 ARG A CA 1
ATOM 868 C C . ARG A 1 107 ? -17.692 -1.254 16.056 1.00 87.06 107 ARG A C 1
ATOM 870 O O . ARG A 1 107 ? -17.476 -2.189 16.822 1.00 87.06 107 ARG A O 1
ATOM 877 N N . CYS A 1 108 ? -18.216 -1.440 14.846 1.00 83.06 108 CYS A N 1
ATOM 878 C CA . CYS A 1 108 ? -18.730 -2.738 14.400 1.00 83.06 108 CYS A CA 1
ATOM 879 C C . CYS A 1 108 ? -17.633 -3.779 14.115 1.00 83.06 108 CYS A C 1
ATOM 881 O O . CYS A 1 108 ? -17.910 -4.974 14.088 1.00 83.06 108 CYS A O 1
ATOM 883 N N . ASN A 1 109 ? -16.391 -3.353 13.870 1.00 83.62 109 ASN A N 1
ATOM 884 C CA . ASN A 1 109 ? -15.335 -4.243 13.371 1.00 83.62 109 ASN A CA 1
ATOM 885 C C . ASN A 1 109 ? -14.268 -4.622 14.410 1.00 83.62 109 ASN A C 1
ATOM 887 O O . ASN A 1 109 ? -13.446 -5.512 14.141 1.00 83.62 109 ASN A O 1
ATOM 891 N N . LYS A 1 110 ? -14.309 -4.016 15.604 1.00 87.69 110 LYS A N 1
ATOM 892 C CA . LYS A 1 110 ? -13.491 -4.393 16.763 1.00 87.69 110 LYS A CA 1
ATOM 893 C C . LYS A 1 110 ? -14.383 -4.947 17.879 1.00 87.69 110 LYS A C 1
ATOM 895 O O . LYS A 1 110 ? -15.107 -4.189 18.513 1.00 87.69 110 LYS A O 1
ATOM 900 N N . ALA A 1 111 ? -14.242 -6.239 18.171 1.00 84.00 111 ALA A N 1
ATOM 901 C CA . ALA A 1 111 ? -14.863 -6.863 19.338 1.00 84.00 111 ALA A CA 1
ATOM 902 C C . ALA A 1 111 ? -14.284 -6.319 20.655 1.00 84.00 111 ALA A C 1
ATOM 904 O O . ALA A 1 111 ? -13.126 -5.878 20.703 1.00 84.00 111 ALA A O 1
ATOM 905 N N . LEU A 1 112 ? -15.075 -6.366 21.730 1.00 84.12 112 LEU A N 1
ATOM 906 C CA . LEU A 1 112 ? -14.668 -5.900 23.057 1.00 84.12 112 LEU A CA 1
ATOM 907 C C . LEU A 1 112 ? -13.416 -6.656 23.526 1.00 84.12 112 LEU A C 1
ATOM 909 O O . LEU A 1 112 ? -12.441 -6.050 23.976 1.00 84.12 112 LEU A O 1
ATOM 913 N N . SER A 1 113 ? -13.402 -7.973 23.312 1.00 82.25 113 SER A N 1
ATOM 914 C CA . SER A 1 113 ? -12.294 -8.863 23.651 1.00 82.25 113 SER A CA 1
ATOM 915 C C . SER A 1 113 ? -11.075 -8.752 22.730 1.00 82.25 113 SER A C 1
ATOM 917 O O . SER A 1 113 ? -10.010 -9.256 23.077 1.00 82.25 113 SER A O 1
ATOM 919 N N . VAL A 1 114 ? -11.164 -8.088 21.577 1.00 84.44 114 VAL A N 1
ATOM 920 C CA . VAL A 1 114 ? -10.073 -8.048 20.588 1.00 84.44 114 VAL A CA 1
ATOM 921 C C . VAL A 1 114 ? -9.233 -6.786 20.756 1.00 84.44 114 VAL A C 1
ATOM 923 O O . VAL A 1 114 ? -9.766 -5.685 20.906 1.00 84.44 114 VAL A O 1
ATOM 926 N N . ASP A 1 115 ? -7.908 -6.939 20.745 1.00 85.31 115 ASP A N 1
ATOM 927 C CA . ASP A 1 115 ? -6.982 -5.805 20.772 1.00 85.31 115 ASP A CA 1
ATOM 928 C C . ASP A 1 115 ? -6.922 -5.107 19.408 1.00 85.31 115 ASP A C 1
ATOM 930 O O . ASP A 1 115 ? -7.101 -5.731 18.359 1.00 85.31 115 ASP A O 1
ATOM 934 N N . VAL A 1 116 ? -6.647 -3.800 19.416 1.00 89.50 116 VAL A N 1
ATOM 935 C CA . VAL A 1 116 ? -6.629 -2.966 18.202 1.00 89.50 116 VAL A CA 1
ATOM 936 C C . VAL A 1 116 ? -5.679 -3.542 17.155 1.00 89.50 116 VAL A C 1
ATOM 938 O O . VAL A 1 116 ? -6.038 -3.616 15.980 1.00 89.50 116 VAL A O 1
ATOM 941 N N . SER A 1 117 ? -4.497 -4.010 17.564 1.00 85.81 117 SER A N 1
ATOM 942 C CA . SER A 1 117 ? -3.525 -4.552 16.608 1.00 85.81 117 SER A CA 1
ATOM 943 C C . SER A 1 117 ? -3.977 -5.825 15.913 1.00 85.81 117 SER A C 1
ATOM 945 O O . SER A 1 117 ? -3.542 -6.092 14.793 1.00 85.81 117 SER A O 1
ATOM 947 N N . ASP A 1 118 ? -4.827 -6.611 16.569 1.00 82.12 118 ASP A N 1
ATOM 948 C CA . ASP A 1 118 ? -5.234 -7.921 16.072 1.00 82.12 118 ASP A CA 1
ATOM 949 C C . ASP A 1 118 ? -6.364 -7.784 15.041 1.00 82.12 118 ASP A C 1
ATOM 951 O O . ASP A 1 118 ? -6.431 -8.560 14.088 1.00 82.12 118 ASP A O 1
ATOM 955 N N . CYS A 1 119 ? -7.206 -6.749 15.158 1.00 86.69 119 CYS A N 1
ATOM 956 C CA . CYS A 1 119 ? -8.205 -6.398 14.144 1.00 86.69 119 CYS A CA 1
ATOM 957 C C . CYS A 1 119 ? -7.740 -5.339 13.134 1.00 86.69 119 CYS A C 1
ATOM 959 O O . CYS A 1 119 ? -8.473 -5.061 12.188 1.00 86.69 119 CYS A O 1
ATOM 961 N N . PHE A 1 120 ? -6.540 -4.765 13.284 1.00 90.38 120 PHE A N 1
ATOM 962 C CA . PHE A 1 120 ? -6.063 -3.650 12.453 1.00 90.38 120 PHE A CA 1
ATOM 963 C C . PHE A 1 120 ? -6.095 -3.951 10.943 1.00 90.38 120 PHE A C 1
ATOM 965 O O . PHE A 1 120 ? -6.415 -3.082 10.132 1.00 90.38 120 PHE A O 1
ATOM 972 N N . GLY A 1 121 ? -5.836 -5.209 10.568 1.00 84.44 121 GLY A N 1
ATOM 973 C CA . GLY A 1 121 ? -5.880 -5.674 9.177 1.00 84.44 121 GLY A CA 1
ATOM 974 C C . GLY A 1 121 ? -7.264 -5.612 8.517 1.00 84.44 121 GLY A C 1
ATOM 975 O O . GLY A 1 121 ? -7.347 -5.655 7.295 1.00 84.44 121 GLY A O 1
ATOM 976 N N . LYS A 1 122 ? -8.350 -5.468 9.293 1.00 87.75 122 LYS A N 1
ATOM 977 C CA . LYS A 1 122 ? -9.704 -5.237 8.755 1.00 87.75 122 LYS A CA 1
ATOM 978 C C . LYS A 1 122 ? -9.884 -3.819 8.209 1.00 87.75 122 LYS A C 1
ATOM 980 O O . LYS A 1 122 ? -10.819 -3.558 7.458 1.00 87.75 122 LYS A O 1
ATOM 985 N N . PHE A 1 123 ? -9.006 -2.902 8.609 1.00 91.88 123 PHE A N 1
ATOM 986 C CA . PHE A 1 123 ? -9.090 -1.485 8.273 1.00 91.88 123 PHE A CA 1
ATOM 987 C C . PHE A 1 123 ? -8.085 -1.103 7.191 1.00 91.88 123 PHE A C 1
ATOM 989 O O . PHE A 1 123 ? -8.430 -0.391 6.250 1.00 91.88 123 PHE A O 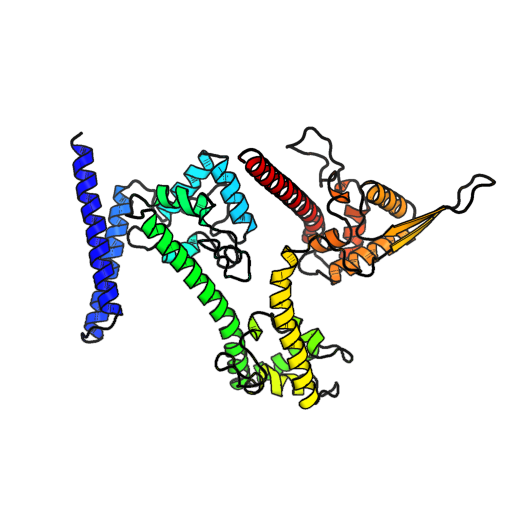1
ATOM 996 N N . PHE A 1 124 ? -6.857 -1.613 7.299 1.00 91.25 124 PHE A N 1
ATOM 997 C CA . PHE A 1 124 ? -5.755 -1.256 6.413 1.00 91.25 124 PHE A CA 1
ATOM 998 C C . PHE A 1 124 ? -4.943 -2.491 6.039 1.00 91.25 124 PHE A C 1
ATOM 1000 O O . PHE A 1 124 ? -4.582 -3.304 6.894 1.00 91.25 124 PHE A O 1
ATOM 1007 N N . THR A 1 125 ? -4.614 -2.603 4.758 1.00 82.69 125 THR A N 1
ATOM 1008 C CA . THR A 1 125 ? -3.668 -3.606 4.262 1.00 82.69 125 THR A CA 1
ATOM 1009 C C . THR A 1 125 ? -2.226 -3.263 4.639 1.00 82.69 125 THR A C 1
ATOM 1011 O O . THR A 1 125 ? -1.907 -2.136 5.033 1.00 82.69 125 THR A O 1
ATOM 1014 N N . SER A 1 126 ? -1.324 -4.241 4.514 1.00 78.19 126 SER A N 1
ATOM 1015 C CA . SER A 1 126 ? 0.103 -4.014 4.789 1.00 78.19 126 SER A CA 1
ATOM 1016 C C . SER A 1 126 ? 0.710 -3.026 3.788 1.00 78.19 126 SER A C 1
ATOM 1018 O O . SER A 1 126 ? 1.562 -2.215 4.156 1.00 78.19 126 SER A O 1
ATOM 1020 N N . GLU A 1 127 ? 0.229 -3.079 2.549 1.00 77.25 127 GLU A N 1
ATOM 1021 C CA . GLU A 1 127 ? 0.583 -2.247 1.407 1.00 77.25 127 GLU A CA 1
ATOM 1022 C C . GLU A 1 127 ? 0.193 -0.788 1.661 1.00 77.25 127 GLU A C 1
ATOM 1024 O O . GLU A 1 127 ? 1.037 0.104 1.546 1.00 77.25 127 GLU A O 1
ATOM 1029 N N . ALA A 1 128 ? -1.044 -0.542 2.108 1.00 83.06 128 ALA A N 1
ATOM 1030 C CA . ALA A 1 128 ? -1.509 0.798 2.465 1.00 83.06 128 ALA A CA 1
ATOM 1031 C C . ALA A 1 128 ? -0.665 1.437 3.581 1.00 83.06 128 ALA A C 1
ATOM 1033 O O . ALA A 1 128 ? -0.406 2.640 3.572 1.00 83.06 128 ALA A O 1
ATOM 1034 N N . MET A 1 129 ? -0.174 0.621 4.516 1.00 89.19 129 MET A N 1
ATOM 1035 C CA . MET A 1 129 ? 0.596 1.066 5.680 1.00 89.19 129 MET A CA 1
ATOM 1036 C C . MET A 1 129 ? 2.116 1.134 5.443 1.00 89.19 129 MET A C 1
ATOM 1038 O O . MET A 1 129 ? 2.879 1.408 6.381 1.00 89.19 129 MET A O 1
ATOM 1042 N N . ASP A 1 130 ? 2.607 0.903 4.217 1.00 80.31 130 ASP A N 1
ATOM 1043 C CA . ASP A 1 130 ? 4.052 0.860 3.954 1.00 80.31 130 ASP A CA 1
ATOM 1044 C C . ASP A 1 130 ? 4.752 2.205 4.242 1.00 80.31 130 ASP A C 1
ATOM 1046 O O . ASP A 1 130 ? 5.885 2.240 4.756 1.00 80.31 130 ASP A O 1
ATOM 1050 N N . GLY A 1 131 ? 4.045 3.303 3.961 1.00 83.25 131 GLY A N 1
ATOM 1051 C CA . GLY A 1 131 ? 4.485 4.688 4.130 1.00 83.25 131 GLY A CA 1
ATOM 1052 C C . GLY A 1 131 ? 4.309 5.274 5.536 1.00 83.25 131 GLY A C 1
ATOM 1053 O O . GLY A 1 131 ? 4.730 6.412 5.760 1.00 83.25 131 GLY A O 1
ATOM 1054 N N . PHE A 1 132 ? 3.741 4.527 6.488 1.00 88.75 132 PHE A N 1
ATOM 1055 C CA . PHE A 1 132 ? 3.322 5.044 7.796 1.00 88.75 132 PHE A CA 1
ATOM 1056 C C . PHE A 1 132 ? 4.172 4.532 8.970 1.00 88.75 132 PHE A C 1
ATOM 1058 O O . PHE A 1 132 ? 4.772 3.450 8.938 1.00 88.75 132 PHE A O 1
ATOM 1065 N N . ASN A 1 133 ? 4.243 5.352 10.018 1.00 89.31 133 ASN A N 1
ATOM 1066 C CA . ASN A 1 133 ? 4.793 5.039 11.336 1.00 89.31 133 ASN A CA 1
ATOM 1067 C C . ASN A 1 133 ? 3.925 5.715 12.405 1.00 89.31 133 ASN A C 1
ATOM 1069 O O . ASN A 1 133 ? 3.266 6.703 12.103 1.00 89.31 133 ASN A O 1
ATOM 1073 N N . TRP A 1 134 ? 3.942 5.229 13.644 1.00 87.88 134 TRP A N 1
ATOM 1074 C CA . TRP A 1 134 ? 3.121 5.808 14.706 1.00 87.88 134 TRP A CA 1
ATOM 1075 C C . TRP A 1 134 ? 3.547 7.252 15.016 1.00 87.88 134 TRP A C 1
ATOM 1077 O O . TRP A 1 134 ? 2.766 8.181 14.819 1.00 87.88 134 TRP A O 1
ATOM 1087 N N . LYS A 1 135 ? 4.830 7.440 15.358 1.00 83.56 135 LYS A N 1
ATOM 1088 C CA . LYS A 1 135 ? 5.466 8.755 15.543 1.00 83.56 135 LYS A CA 1
ATOM 1089 C C . LYS A 1 135 ? 6.584 8.971 14.539 1.00 83.56 135 LYS A C 1
ATOM 1091 O O . LYS A 1 135 ? 7.225 8.015 14.087 1.00 83.56 135 LYS A O 1
ATOM 1096 N N . CYS A 1 136 ? 6.861 10.230 14.209 1.00 59.59 136 CYS A N 1
ATOM 1097 C CA . CYS A 1 136 ? 8.002 10.577 13.363 1.00 59.59 136 CYS A CA 1
ATOM 1098 C C . CYS A 1 136 ? 9.320 10.405 14.142 1.00 59.59 136 CYS A C 1
ATOM 1100 O O . CYS A 1 136 ? 9.895 11.371 14.639 1.00 59.59 136 CYS A O 1
ATOM 1102 N N . THR A 1 137 ? 9.837 9.182 14.259 1.00 52.94 137 THR A N 1
ATOM 1103 C CA . THR A 1 137 ? 11.174 8.969 14.823 1.00 52.94 137 THR A CA 1
ATOM 1104 C C . THR A 1 137 ? 12.240 9.486 13.854 1.00 52.94 137 THR A C 1
ATOM 1106 O O . THR A 1 137 ? 12.422 8.949 12.758 1.00 52.94 137 THR A O 1
ATOM 1109 N N . ARG A 1 138 ? 12.980 10.526 14.281 1.00 45.78 138 ARG A N 1
ATOM 1110 C CA . ARG A 1 138 ? 14.087 11.156 13.525 1.00 45.78 138 ARG A CA 1
ATOM 1111 C C . ARG A 1 138 ? 15.202 10.172 13.131 1.00 45.78 138 ARG A C 1
ATOM 1113 O O . ARG A 1 138 ? 15.962 10.460 12.215 1.00 45.78 138 ARG A O 1
ATOM 1120 N N . ASN A 1 139 ? 15.248 8.997 13.762 1.00 43.31 139 ASN A N 1
ATOM 1121 C CA . ASN A 1 139 ? 16.304 7.998 13.579 1.00 43.31 139 ASN A CA 1
ATOM 1122 C C . ASN A 1 139 ? 16.009 6.952 12.490 1.00 43.31 139 ASN A C 1
ATOM 1124 O O . ASN A 1 139 ? 16.856 6.101 12.226 1.00 43.31 139 ASN A O 1
ATOM 1128 N N . SER A 1 140 ? 14.836 6.978 11.841 1.00 45.38 140 SER A N 1
ATOM 1129 C CA . SER A 1 140 ? 14.565 6.070 10.718 1.00 45.38 140 SER A CA 1
ATOM 1130 C C . SER A 1 140 ? 14.908 6.742 9.385 1.00 45.38 140 SER A C 1
ATOM 1132 O O . SER A 1 140 ? 14.380 7.800 9.052 1.00 45.38 140 SER A O 1
ATOM 1134 N N . LYS A 1 141 ? 15.796 6.117 8.601 1.00 48.00 141 LYS A N 1
ATOM 1135 C CA . LYS A 1 141 ? 16.292 6.646 7.316 1.00 48.00 141 LYS A CA 1
ATOM 1136 C C . LYS A 1 141 ? 15.176 6.879 6.266 1.00 48.00 141 LYS A C 1
ATOM 1138 O O . LYS A 1 141 ? 15.414 7.566 5.280 1.00 48.00 141 LYS A O 1
ATOM 1143 N N . LYS A 1 142 ? 13.958 6.342 6.470 1.00 54.69 142 LYS A N 1
ATOM 1144 C CA . LYS A 1 142 ? 12.746 6.527 5.639 1.00 54.69 142 LYS A CA 1
ATOM 1145 C C . LYS A 1 142 ? 11.798 7.482 6.374 1.00 54.69 142 LYS A C 1
ATOM 1147 O O . LYS A 1 142 ? 11.240 7.100 7.397 1.00 54.69 142 LYS A O 1
ATOM 1152 N N . GLN A 1 143 ? 11.574 8.696 5.863 1.00 61.22 143 GLN A N 1
ATOM 1153 C CA . GLN A 1 143 ? 10.593 9.622 6.446 1.00 61.22 143 GLN A CA 1
ATOM 1154 C C . GLN A 1 143 ? 9.173 9.089 6.200 1.00 61.22 143 GLN A C 1
ATOM 1156 O O . GLN A 1 143 ? 8.568 9.324 5.153 1.00 61.22 143 GLN A O 1
ATOM 1161 N N . ARG A 1 144 ? 8.681 8.293 7.148 1.00 77.94 144 ARG A N 1
ATOM 1162 C CA . ARG A 1 144 ? 7.317 7.764 7.170 1.00 77.94 144 ARG A CA 1
ATOM 1163 C C . ARG A 1 144 ? 6.364 8.829 7.707 1.00 77.94 144 ARG A C 1
ATOM 1165 O O . ARG A 1 144 ? 6.753 9.637 8.551 1.00 77.94 144 ARG A O 1
ATOM 1172 N N . LYS A 1 145 ? 5.124 8.839 7.220 1.00 88.19 145 LYS A N 1
ATOM 1173 C CA . LYS A 1 145 ? 4.090 9.738 7.740 1.00 88.19 145 LYS A CA 1
ATOM 1174 C C . LYS A 1 145 ? 3.724 9.299 9.151 1.00 88.19 145 LYS A C 1
ATOM 1176 O O . LYS A 1 145 ? 3.537 8.107 9.393 1.00 88.19 145 LYS A O 1
ATOM 1181 N N . ALA A 1 146 ? 3.670 10.260 10.066 1.00 90.06 146 ALA A N 1
ATOM 1182 C CA . ALA A 1 146 ? 3.298 9.996 11.444 1.00 90.06 146 ALA A CA 1
ATOM 1183 C C . ALA A 1 146 ? 1.776 9.885 11.541 1.00 90.06 146 ALA A C 1
ATOM 1185 O O . ALA A 1 146 ? 1.068 10.846 11.238 1.00 90.06 146 ALA A O 1
ATOM 1186 N N . MET A 1 147 ? 1.302 8.708 11.935 1.00 93.44 147 MET 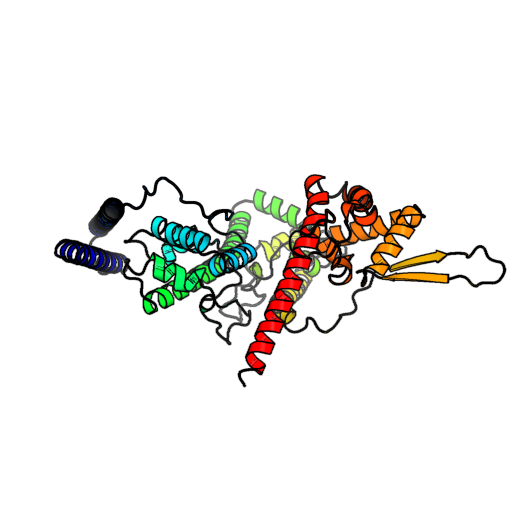A N 1
ATOM 1187 C CA . MET A 1 147 ? -0.113 8.403 12.132 1.00 93.44 147 MET A CA 1
ATOM 1188 C C . MET A 1 147 ? -0.731 9.274 13.227 1.00 93.44 147 MET A C 1
ATOM 1190 O O . MET A 1 147 ? -1.912 9.581 13.141 1.00 93.44 147 MET A O 1
ATOM 1194 N N . GLU A 1 148 ? 0.065 9.736 14.199 1.00 92.88 148 GLU A N 1
ATOM 1195 C CA . GLU A 1 148 ? -0.386 10.649 15.262 1.00 92.88 148 GLU A CA 1
ATOM 1196 C C . GLU A 1 148 ? -1.014 11.954 14.729 1.00 92.88 148 GLU A C 1
ATOM 1198 O O . GLU A 1 148 ? -1.811 12.586 15.412 1.00 92.88 148 GLU A O 1
ATOM 1203 N N . HIS A 1 149 ? -0.712 12.342 13.485 1.00 92.88 149 HIS A N 1
ATOM 1204 C CA . HIS A 1 149 ? -1.279 13.536 12.851 1.00 92.88 149 HIS A CA 1
ATOM 1205 C C . HIS A 1 149 ? -2.581 13.291 12.072 1.00 92.88 149 HIS A C 1
ATOM 1207 O O . HIS A 1 149 ? -3.062 14.214 11.414 1.00 92.88 149 HIS A O 1
ATOM 1213 N N . TYR A 1 150 ? -3.121 12.072 12.088 1.00 96.94 150 TYR A N 1
ATOM 1214 C CA . TYR A 1 150 ? -4.295 11.685 11.305 1.00 96.94 150 TYR A CA 1
ATOM 1215 C C . TYR A 1 150 ? -5.460 11.368 12.236 1.00 96.94 150 TYR A C 1
ATOM 1217 O O . TYR A 1 150 ? -5.367 10.472 13.078 1.00 96.94 150 TYR A O 1
ATOM 1225 N N . GLN A 1 151 ? -6.583 12.051 12.034 1.00 96.12 151 GLN A N 1
ATOM 1226 C CA . GLN A 1 151 ? -7.813 11.847 12.799 1.00 96.12 151 GLN A CA 1
ATOM 1227 C C . GLN A 1 151 ? -8.332 10.413 12.688 1.00 96.12 151 GLN A C 1
ATOM 1229 O O . GLN A 1 151 ? -8.899 9.894 13.650 1.00 96.12 151 GLN A O 1
ATOM 1234 N N . ILE A 1 152 ? -8.120 9.751 11.545 1.00 97.06 152 ILE A N 1
ATOM 1235 C CA . ILE A 1 152 ? -8.569 8.369 11.333 1.00 97.06 152 ILE A CA 1
ATOM 1236 C C . ILE A 1 152 ? -7.827 7.337 12.190 1.00 97.06 152 ILE A C 1
ATOM 1238 O O . ILE A 1 152 ? -8.361 6.245 12.387 1.00 97.06 152 ILE A O 1
ATOM 1242 N N . PHE A 1 153 ? -6.622 7.665 12.677 1.00 96.75 153 PHE A N 1
ATOM 1243 C CA . PHE A 1 153 ? -5.818 6.817 13.567 1.00 96.75 153 PHE A CA 1
ATOM 1244 C C . PHE A 1 153 ? -5.865 7.276 15.028 1.00 96.75 153 PHE A C 1
ATOM 1246 O O . PHE A 1 153 ? -5.516 6.499 15.909 1.00 96.75 153 PHE A O 1
ATOM 1253 N N . THR A 1 154 ? -6.264 8.523 15.287 1.00 95.19 154 THR A N 1
ATOM 1254 C CA . THR A 1 154 ? -6.327 9.102 16.633 1.00 95.19 154 THR A CA 1
ATOM 1255 C C . THR A 1 154 ? -7.776 9.287 17.066 1.00 95.19 154 THR A C 1
ATOM 1257 O O . THR A 1 154 ? -8.406 8.333 17.519 1.00 95.19 154 THR A O 1
ATOM 1260 N N . ALA A 1 155 ? -8.336 10.481 16.880 1.00 96.00 155 ALA A N 1
ATOM 1261 C CA . ALA A 1 155 ? -9.626 10.869 17.431 1.00 96.00 155 ALA A CA 1
ATOM 1262 C C . ALA A 1 155 ? -10.764 9.922 17.035 1.00 96.00 155 ALA A C 1
ATOM 1264 O O . ALA A 1 155 ? -11.584 9.597 17.878 1.00 96.00 155 ALA A O 1
ATOM 1265 N N . CYS A 1 156 ? -10.810 9.435 15.790 1.00 97.06 156 CYS A N 1
ATOM 1266 C CA . CYS A 1 156 ? -11.875 8.523 15.363 1.00 97.06 156 CYS A CA 1
ATOM 1267 C C . CYS A 1 156 ? -11.766 7.143 16.022 1.00 97.06 156 CYS A C 1
ATOM 1269 O O . CYS A 1 156 ? -12.785 6.536 16.328 1.00 97.06 156 CYS A O 1
ATOM 1271 N N . MET A 1 157 ? -10.546 6.636 16.236 1.00 96.19 157 MET A N 1
ATOM 1272 C CA . MET A 1 157 ? -10.330 5.358 16.927 1.00 96.19 157 MET A CA 1
ATOM 1273 C C . MET A 1 157 ? -10.601 5.479 18.427 1.00 96.19 157 MET A C 1
ATOM 1275 O O . MET A 1 157 ? -11.189 4.568 19.005 1.00 96.19 157 MET A O 1
ATOM 1279 N N . LEU A 1 158 ? -10.234 6.611 19.037 1.00 94.94 158 LEU A N 1
ATOM 1280 C CA . LEU A 1 158 ? -10.593 6.923 20.422 1.00 94.94 158 LEU A CA 1
ATOM 1281 C C . LEU A 1 158 ? -12.110 7.029 20.572 1.00 94.94 158 LEU A C 1
ATOM 1283 O O . LEU A 1 158 ? -12.691 6.297 21.355 1.00 94.94 158 LEU A O 1
ATOM 1287 N N . GLU A 1 159 ? -12.776 7.840 19.755 1.00 94.31 159 GLU A N 1
ATOM 1288 C CA . GLU A 1 159 ? -14.233 8.019 19.799 1.00 94.31 159 GLU A CA 1
ATOM 1289 C C . GLU A 1 159 ? -15.000 6.709 19.530 1.00 94.31 159 GLU A C 1
ATOM 1291 O O . GLU A 1 159 ? -16.081 6.476 20.075 1.00 94.31 159 GLU A O 1
ATOM 1296 N N . ALA A 1 160 ? -14.439 5.817 18.708 1.00 91.44 160 ALA A N 1
ATOM 1297 C CA . ALA A 1 160 ? -15.024 4.507 18.450 1.00 91.44 160 ALA A CA 1
ATOM 1298 C C . ALA A 1 160 ? -14.846 3.522 19.614 1.00 91.44 160 ALA A C 1
ATOM 1300 O O . ALA A 1 160 ? -15.710 2.673 19.814 1.00 91.44 160 ALA A O 1
ATOM 1301 N N . TRP A 1 161 ? -13.728 3.574 20.344 1.00 92.38 161 TRP A N 1
ATOM 1302 C CA . TRP A 1 161 ? -13.327 2.498 21.261 1.00 92.38 161 TRP A CA 1
ATOM 1303 C C . TRP A 1 161 ? -13.032 2.947 22.691 1.00 92.38 161 TRP A C 1
ATOM 1305 O O . TRP A 1 161 ? -12.604 2.118 23.493 1.00 92.38 161 TRP A O 1
ATOM 1315 N N . GLN A 1 162 ? -13.285 4.207 23.035 1.00 89.06 162 GLN A N 1
ATOM 1316 C CA . GLN A 1 162 ? -13.156 4.712 24.401 1.00 89.06 162 GLN A CA 1
ATOM 1317 C C . GLN A 1 162 ? -13.997 3.880 25.367 1.00 89.06 162 GLN A C 1
ATOM 1319 O O . GLN A 1 162 ? -13.508 3.490 26.424 1.00 89.06 162 GLN A O 1
ATOM 1324 N N . GLU A 1 163 ? -15.215 3.516 24.958 1.00 82.50 163 GLU A N 1
ATOM 1325 C CA . GLU A 1 163 ? -16.063 2.606 25.725 1.00 82.50 163 GLU A CA 1
ATOM 1326 C C . GLU A 1 163 ? -15.353 1.264 25.936 1.00 82.50 163 GLU A C 1
ATOM 1328 O O . GLU A 1 163 ? -15.263 0.793 27.059 1.00 82.50 163 GLU A O 1
ATOM 1333 N N . HIS A 1 164 ? -14.687 0.695 24.929 1.00 82.75 164 HIS A N 1
ATOM 1334 C CA . HIS A 1 164 ? -13.912 -0.550 25.065 1.00 82.75 164 HIS A CA 1
ATOM 1335 C C . HIS A 1 164 ? -12.668 -0.451 25.986 1.00 82.75 164 HIS A C 1
ATOM 1337 O O . HIS A 1 164 ? -11.805 -1.337 25.957 1.00 82.75 164 HIS A O 1
ATOM 1343 N N . GLY A 1 165 ? -12.526 0.624 26.765 1.00 83.62 165 GLY A N 1
ATOM 1344 C CA . GLY A 1 165 ? -11.386 0.883 27.633 1.00 83.62 165 GLY A CA 1
ATOM 1345 C C . GLY A 1 165 ? -10.115 1.147 26.833 1.00 83.62 165 GLY A C 1
ATOM 1346 O O . GLY A 1 165 ? -9.047 0.655 27.210 1.00 83.62 165 GLY A O 1
ATOM 1347 N N . ILE A 1 166 ? -10.240 1.816 25.681 1.00 88.81 166 ILE A N 1
ATOM 1348 C CA . ILE A 1 166 ? -9.116 2.323 24.888 1.00 88.81 166 ILE A CA 1
ATOM 1349 C C . ILE A 1 166 ? -8.992 3.824 25.147 1.00 88.81 166 ILE A C 1
ATOM 1351 O O . ILE A 1 166 ? -9.724 4.625 24.576 1.00 88.81 166 ILE A O 1
ATOM 1355 N N . ASP A 1 167 ? -8.053 4.189 26.010 1.00 91.12 167 ASP A N 1
ATOM 1356 C CA . ASP A 1 167 ? -7.630 5.572 26.211 1.00 91.12 167 ASP A CA 1
ATOM 1357 C C . ASP A 1 167 ? -6.461 5.937 25.274 1.00 91.12 167 ASP A C 1
ATOM 1359 O O . ASP A 1 167 ? -5.979 5.119 24.481 1.00 91.12 167 ASP A O 1
ATOM 1363 N N . GLU A 1 168 ? -5.997 7.185 25.351 1.00 90.94 168 GLU A N 1
ATOM 1364 C CA . GLU A 1 168 ? -4.890 7.686 24.530 1.00 90.94 168 GLU A CA 1
ATOM 1365 C C . GLU A 1 168 ? -3.594 6.891 24.729 1.00 90.94 168 GLU A C 1
ATOM 1367 O O . GLU A 1 168 ? -2.890 6.592 23.761 1.00 90.94 168 GLU A O 1
ATOM 1372 N N . VAL A 1 169 ? -3.295 6.508 25.973 1.00 89.62 169 VAL A N 1
ATOM 1373 C CA . VAL A 1 169 ? -2.071 5.783 26.338 1.00 89.62 169 VAL A CA 1
ATOM 1374 C C . VAL A 1 169 ? -2.085 4.381 25.734 1.00 89.62 169 VAL A C 1
ATOM 1376 O O . VAL A 1 169 ? -1.113 3.939 25.112 1.00 89.62 169 VAL A O 1
ATOM 1379 N N . LYS A 1 170 ? -3.209 3.678 25.865 1.00 88.44 170 LYS A N 1
ATOM 1380 C CA . LYS A 1 170 ? -3.387 2.338 25.323 1.00 88.44 170 LYS A CA 1
ATOM 1381 C C . LYS A 1 170 ? -3.421 2.359 23.803 1.00 88.44 170 LYS A C 1
ATOM 1383 O O . LYS A 1 170 ? -2.782 1.500 23.193 1.00 88.44 170 LYS A O 1
ATOM 1388 N N . LEU A 1 171 ? -4.072 3.346 23.184 1.00 92.81 171 LEU A N 1
ATOM 1389 C CA . LEU A 1 171 ? -4.054 3.503 21.730 1.00 92.81 171 LEU A CA 1
ATOM 1390 C C . LEU A 1 171 ? -2.634 3.772 21.200 1.00 92.81 171 LEU A C 1
ATOM 1392 O O . LEU A 1 171 ? -2.234 3.147 20.217 1.00 92.81 171 LEU A O 1
ATOM 1396 N N . ASP A 1 172 ? -1.845 4.622 21.872 1.00 91.12 172 ASP A N 1
ATOM 1397 C CA . ASP A 1 172 ? -0.428 4.861 21.545 1.00 91.12 172 ASP A CA 1
ATOM 1398 C C . ASP A 1 172 ? 0.376 3.554 21.586 1.00 91.12 172 ASP A C 1
ATOM 1400 O O . ASP A 1 172 ? 1.084 3.222 20.628 1.00 91.12 172 ASP A O 1
ATOM 1404 N N . SER A 1 173 ? 0.214 2.764 22.652 1.00 88.12 173 SER A N 1
ATOM 1405 C CA . SER A 1 173 ? 0.901 1.476 22.799 1.00 88.12 173 SER A CA 1
ATOM 1406 C C . SER A 1 173 ? 0.502 0.461 21.714 1.00 88.12 173 SER A C 1
ATOM 1408 O O . SER A 1 173 ? 1.369 -0.181 21.110 1.00 88.12 173 SER A O 1
ATOM 1410 N N . GLU A 1 174 ? -0.790 0.372 21.388 1.00 91.12 174 GLU A N 1
ATOM 1411 C CA . GLU A 1 174 ? -1.314 -0.553 20.384 1.00 91.12 174 GLU A CA 1
ATOM 1412 C C . GLU A 1 174 ? -0.867 -0.170 18.973 1.00 91.12 174 GLU A C 1
ATOM 1414 O O . GLU A 1 174 ? -0.445 -1.029 18.200 1.00 91.12 174 GLU A O 1
ATOM 1419 N N . LEU A 1 175 ? -0.863 1.116 18.622 1.00 93.19 175 LEU A N 1
ATOM 1420 C CA . LEU A 1 175 ? -0.433 1.543 17.290 1.00 93.19 175 LEU A CA 1
ATOM 1421 C C . LEU A 1 175 ? 1.087 1.406 17.098 1.00 93.19 175 LEU A C 1
ATOM 1423 O O . LEU A 1 175 ? 1.544 1.072 15.999 1.00 93.19 175 LEU A O 1
ATOM 1427 N N . ARG A 1 176 ? 1.896 1.514 18.163 1.00 89.44 176 ARG A N 1
ATOM 1428 C CA . ARG A 1 176 ? 3.312 1.085 18.121 1.00 89.44 176 ARG A CA 1
ATOM 1429 C C . ARG A 1 176 ? 3.448 -0.415 17.883 1.00 89.44 176 ARG A C 1
ATOM 1431 O O . ARG A 1 176 ? 4.301 -0.834 17.087 1.00 89.44 176 ARG A O 1
ATOM 1438 N N . ARG A 1 177 ? 2.620 -1.226 18.552 1.00 86.25 177 ARG A N 1
ATOM 1439 C CA . ARG A 1 177 ? 2.592 -2.684 18.376 1.00 86.25 177 ARG A CA 1
ATOM 1440 C C . ARG A 1 177 ? 2.216 -3.051 16.941 1.00 86.25 177 ARG A C 1
ATOM 1442 O O . ARG A 1 177 ? 2.940 -3.833 16.324 1.00 86.25 177 ARG A O 1
ATOM 1449 N N . VAL A 1 178 ? 1.194 -2.416 16.367 1.00 88.44 178 VAL A N 1
ATOM 1450 C CA . VAL A 1 178 ? 0.808 -2.544 14.949 1.00 88.44 178 VAL A CA 1
ATOM 1451 C C . VAL A 1 178 ? 1.994 -2.292 14.026 1.00 88.44 178 VAL A C 1
ATOM 1453 O O . VAL A 1 178 ? 2.328 -3.148 13.208 1.00 88.44 178 VAL A O 1
ATOM 1456 N N . ILE A 1 179 ? 2.676 -1.152 14.165 1.00 88.31 179 ILE A N 1
ATOM 1457 C CA . ILE A 1 179 ? 3.819 -0.830 13.301 1.00 88.31 179 ILE A CA 1
ATOM 1458 C C . ILE A 1 179 ? 4.943 -1.856 13.450 1.00 88.31 179 ILE A C 1
ATOM 1460 O O . ILE A 1 179 ? 5.562 -2.248 12.458 1.00 88.31 179 ILE A O 1
ATOM 1464 N N . THR A 1 180 ? 5.185 -2.336 14.667 1.00 82.12 180 THR A N 1
ATOM 1465 C CA . THR A 1 180 ? 6.169 -3.392 14.928 1.00 82.12 180 THR A CA 1
ATOM 1466 C C . THR A 1 180 ? 5.802 -4.684 14.201 1.00 82.12 180 THR A C 1
ATOM 1468 O O . THR A 1 180 ? 6.651 -5.265 13.523 1.00 82.12 180 THR A O 1
ATOM 1471 N N . ILE A 1 181 ? 4.538 -5.106 14.275 1.00 77.25 181 ILE A N 1
ATOM 1472 C CA . ILE A 1 181 ? 4.025 -6.293 13.584 1.00 77.25 181 ILE A CA 1
ATOM 1473 C C . ILE A 1 181 ? 4.148 -6.126 12.066 1.00 77.25 181 ILE A C 1
ATOM 1475 O O . ILE A 1 181 ? 4.675 -7.012 11.397 1.00 77.25 181 ILE A O 1
ATOM 1479 N N . LEU A 1 182 ? 3.729 -4.985 11.516 1.00 80.12 182 LEU A N 1
ATOM 1480 C CA . LEU A 1 182 ? 3.788 -4.714 10.077 1.00 80.12 182 LEU A CA 1
ATOM 1481 C C . LEU A 1 182 ? 5.227 -4.668 9.549 1.00 80.12 182 LEU A C 1
ATOM 1483 O O . LEU A 1 182 ? 5.499 -5.148 8.450 1.00 80.12 182 LEU A O 1
ATOM 1487 N N . ASN A 1 183 ? 6.162 -4.110 10.319 1.00 74.75 183 ASN A N 1
ATOM 1488 C CA . ASN A 1 183 ? 7.580 -4.111 9.960 1.00 74.75 183 ASN A CA 1
ATOM 1489 C C . ASN A 1 183 ? 8.174 -5.525 10.013 1.00 74.75 183 ASN A C 1
ATOM 1491 O O . ASN A 1 183 ? 8.910 -5.902 9.104 1.00 74.75 183 ASN A O 1
ATOM 1495 N N . LYS A 1 184 ? 7.822 -6.325 11.030 1.00 67.75 184 LYS A N 1
ATOM 1496 C CA . LYS A 1 184 ? 8.229 -7.736 11.113 1.00 67.75 184 LYS A CA 1
ATOM 1497 C C . LYS A 1 184 ? 7.672 -8.549 9.944 1.00 67.75 184 LYS A C 1
ATOM 1499 O O . LYS A 1 184 ? 8.435 -9.255 9.304 1.00 67.75 184 LYS A O 1
ATOM 1504 N N . ARG A 1 185 ? 6.387 -8.404 9.599 1.00 65.19 185 ARG A N 1
ATOM 1505 C CA . ARG A 1 185 ? 5.774 -9.096 8.449 1.00 65.19 185 ARG A CA 1
ATOM 1506 C C . ARG A 1 185 ? 6.452 -8.739 7.126 1.00 65.19 185 ARG A C 1
ATOM 1508 O O . ARG A 1 185 ? 6.767 -9.638 6.359 1.00 65.19 185 ARG A O 1
ATOM 1515 N N . ARG A 1 186 ? 6.764 -7.457 6.895 1.00 63.84 186 ARG A N 1
ATOM 1516 C CA . ARG A 1 186 ? 7.531 -7.008 5.714 1.00 63.84 186 ARG A CA 1
ATOM 1517 C C . ARG A 1 186 ? 8.932 -7.617 5.646 1.00 63.84 186 ARG A C 1
ATOM 1519 O O . ARG A 1 186 ? 9.417 -7.924 4.560 1.00 63.84 186 ARG A O 1
ATOM 1526 N N . TYR A 1 187 ? 9.581 -7.773 6.796 1.00 54.47 187 TYR A N 1
ATOM 1527 C CA . TYR A 1 187 ? 10.895 -8.402 6.890 1.00 54.47 187 TYR A CA 1
ATOM 1528 C C . TYR A 1 187 ? 10.833 -9.916 6.644 1.00 54.47 187 TYR A C 1
ATOM 1530 O O . TYR A 1 187 ? 11.722 -10.471 6.008 1.00 54.47 187 TYR A O 1
ATOM 1538 N N . VAL A 1 188 ? 9.782 -10.574 7.133 1.00 52.75 188 VAL A N 1
ATOM 1539 C CA . VAL A 1 188 ? 9.598 -12.025 7.041 1.00 52.75 188 VAL A CA 1
ATOM 1540 C C . VAL A 1 188 ? 9.138 -12.454 5.645 1.00 52.75 188 VAL A C 1
ATOM 1542 O O . VAL A 1 188 ? 9.751 -13.353 5.092 1.00 52.75 188 VAL A O 1
ATOM 1545 N N . ALA A 1 189 ? 8.167 -11.776 5.021 1.00 52.41 189 ALA A N 1
ATOM 1546 C CA . ALA A 1 189 ? 7.667 -12.135 3.686 1.00 52.41 189 ALA A CA 1
ATOM 1547 C C . ALA A 1 189 ? 8.778 -12.118 2.617 1.00 52.41 189 ALA A C 1
ATOM 1549 O O . ALA A 1 189 ? 9.011 -13.111 1.942 1.00 52.41 189 ALA A O 1
ATOM 1550 N N . ASN A 1 190 ? 9.576 -11.045 2.564 1.00 54.06 190 ASN A N 1
ATOM 1551 C CA . ASN A 1 190 ? 10.691 -10.939 1.611 1.00 54.06 190 ASN A CA 1
ATOM 1552 C C . ASN A 1 190 ? 11.844 -11.927 1.885 1.00 54.06 190 ASN A C 1
ATOM 1554 O O . ASN A 1 190 ? 12.674 -12.153 1.008 1.00 54.06 190 ASN A O 1
ATOM 1558 N N . ARG A 1 191 ? 11.931 -12.466 3.108 1.00 57.50 191 ARG A N 1
ATOM 1559 C CA . ARG A 1 191 ? 12.959 -13.430 3.529 1.00 57.50 191 ARG A CA 1
ATOM 1560 C C . ARG A 1 191 ? 12.515 -14.869 3.278 1.00 57.50 191 ARG A C 1
ATOM 1562 O O . ARG A 1 191 ? 13.312 -15.675 2.814 1.00 57.50 191 ARG A O 1
ATOM 1569 N N . GLU A 1 192 ? 11.257 -15.179 3.575 1.00 65.31 192 GLU A N 1
ATOM 1570 C CA . GLU A 1 192 ? 10.683 -16.505 3.371 1.00 65.31 192 GLU A CA 1
ATOM 1571 C C . GLU A 1 192 ? 10.571 -16.853 1.890 1.00 65.31 192 GLU A C 1
ATOM 1573 O O . GLU A 1 192 ? 10.754 -18.012 1.553 1.00 65.31 192 GLU A O 1
ATOM 1578 N N . ASP A 1 193 ? 10.340 -15.889 0.997 1.00 72.81 193 ASP A N 1
ATOM 1579 C CA . ASP A 1 193 ? 10.201 -16.185 -0.434 1.00 72.81 193 ASP A CA 1
ATOM 1580 C C . ASP A 1 193 ? 11.505 -16.702 -1.065 1.00 72.81 193 ASP A C 1
ATOM 1582 O O . ASP A 1 193 ? 11.477 -17.663 -1.836 1.00 72.81 193 ASP A O 1
ATOM 1586 N N . ILE A 1 194 ? 12.659 -16.134 -0.688 1.00 82.88 194 ILE A N 1
ATOM 1587 C CA . ILE A 1 194 ? 13.973 -16.637 -1.122 1.00 82.88 194 ILE A CA 1
ATOM 1588 C C . ILE A 1 194 ? 14.250 -18.018 -0.521 1.00 82.88 194 ILE A C 1
ATOM 1590 O O . ILE A 1 194 ? 14.661 -18.921 -1.246 1.00 82.88 194 ILE A O 1
ATOM 1594 N N . ASP A 1 195 ? 13.992 -18.204 0.776 1.00 83.38 195 ASP A N 1
ATOM 1595 C CA . ASP A 1 195 ? 14.211 -19.492 1.443 1.00 83.38 195 ASP A CA 1
ATOM 1596 C C . ASP A 1 195 ? 13.284 -20.586 0.876 1.00 83.38 195 ASP A C 1
ATOM 1598 O O . ASP A 1 195 ? 13.704 -21.724 0.678 1.00 83.38 195 ASP A O 1
ATOM 1602 N N . ARG A 1 196 ? 12.028 -20.251 0.559 1.00 83.44 196 ARG A N 1
ATOM 1603 C CA . ARG A 1 196 ? 11.059 -21.156 -0.080 1.00 83.44 196 ARG A CA 1
ATOM 1604 C C . ARG A 1 196 ? 11.491 -21.527 -1.491 1.00 83.44 196 ARG A C 1
ATOM 1606 O O . ARG A 1 196 ? 11.410 -22.704 -1.843 1.00 83.44 196 ARG A O 1
ATOM 1613 N N . LEU A 1 197 ? 11.953 -20.559 -2.284 1.00 88.06 197 LEU A N 1
ATOM 1614 C CA . LEU A 1 197 ? 12.480 -20.821 -3.621 1.00 88.06 197 LEU A CA 1
ATOM 1615 C C . LEU A 1 197 ? 13.722 -21.718 -3.549 1.00 88.06 197 LEU A C 1
ATOM 1617 O O . LEU A 1 197 ? 13.777 -22.732 -4.239 1.00 88.06 197 LEU A O 1
ATOM 1621 N N . GLU A 1 198 ? 14.671 -21.398 -2.668 1.00 92.38 198 GLU A N 1
ATOM 1622 C CA . GLU A 1 198 ? 15.882 -22.192 -2.444 1.00 92.38 198 GLU A CA 1
ATOM 1623 C C . GLU A 1 198 ? 15.542 -23.632 -2.037 1.00 92.38 198 GLU A C 1
ATOM 1625 O O . GLU A 1 198 ? 16.047 -24.582 -2.636 1.00 92.38 198 GLU A O 1
ATOM 1630 N N . ASN A 1 199 ? 14.635 -23.812 -1.074 1.00 89.56 199 ASN A N 1
ATOM 1631 C CA . ASN A 1 199 ? 14.194 -25.136 -0.635 1.00 89.56 199 ASN A CA 1
ATOM 1632 C C . ASN A 1 199 ? 13.492 -25.909 -1.758 1.00 89.56 199 ASN A C 1
ATOM 1634 O O . ASN A 1 199 ? 13.745 -27.100 -1.931 1.00 89.56 199 ASN A O 1
ATOM 1638 N N . SER A 1 200 ? 12.656 -25.240 -2.556 1.00 89.06 200 SER A N 1
ATOM 1639 C CA . SER A 1 200 ? 11.951 -25.870 -3.680 1.00 89.06 200 SER A CA 1
ATOM 1640 C C . SER A 1 200 ? 12.920 -26.325 -4.773 1.00 89.06 200 SER A C 1
ATOM 1642 O O . SER A 1 200 ? 12.769 -27.419 -5.312 1.00 89.06 200 SER A O 1
ATOM 1644 N N . ILE A 1 201 ? 13.952 -25.526 -5.059 1.00 91.50 201 ILE A N 1
ATOM 1645 C CA . ILE A 1 201 ? 15.010 -25.864 -6.021 1.00 91.50 201 ILE A CA 1
ATOM 1646 C C . ILE A 1 201 ? 15.883 -27.014 -5.526 1.00 91.50 201 ILE A C 1
ATOM 1648 O O . ILE A 1 201 ? 16.272 -27.866 -6.325 1.00 91.50 201 ILE A O 1
ATOM 1652 N N . ARG A 1 202 ? 16.190 -27.061 -4.225 1.00 89.88 202 ARG A N 1
ATOM 1653 C CA . ARG A 1 202 ? 16.927 -28.183 -3.625 1.00 89.88 202 ARG A CA 1
ATOM 1654 C C . ARG A 1 202 ? 16.127 -29.477 -3.668 1.00 89.88 202 ARG A C 1
ATOM 1656 O O . ARG A 1 202 ? 16.695 -30.519 -3.972 1.00 89.88 202 ARG A O 1
ATOM 1663 N N . ALA A 1 203 ? 14.837 -29.405 -3.353 1.00 90.25 203 ALA A N 1
ATOM 1664 C CA . ALA A 1 203 ? 13.983 -30.580 -3.242 1.00 90.25 203 ALA A CA 1
ATOM 1665 C C . ALA A 1 203 ? 13.528 -31.124 -4.604 1.00 90.25 203 ALA A C 1
ATOM 1667 O O . ALA A 1 203 ? 13.339 -32.328 -4.742 1.00 90.25 203 ALA A O 1
ATOM 1668 N N . THR A 1 204 ? 13.329 -30.257 -5.606 1.00 93.31 204 THR A N 1
ATOM 1669 C CA . THR A 1 204 ? 12.634 -30.632 -6.846 1.00 93.31 204 THR A CA 1
ATOM 1670 C C . THR A 1 204 ? 13.434 -30.252 -8.104 1.00 93.31 204 THR A C 1
ATOM 1672 O O . THR A 1 204 ? 13.475 -29.074 -8.477 1.00 93.31 204 THR A O 1
ATOM 1675 N N . PRO A 1 205 ? 14.001 -31.231 -8.844 1.00 93.69 205 PRO A N 1
ATOM 1676 C CA . PRO A 1 205 ? 14.777 -30.972 -10.064 1.00 93.69 205 PRO A CA 1
ATOM 1677 C C . PRO A 1 205 ? 14.000 -30.249 -11.174 1.00 93.69 205 PRO A C 1
ATOM 1679 O O . PRO A 1 205 ? 14.562 -29.430 -11.900 1.00 93.69 205 PRO A O 1
ATOM 1682 N N . SER A 1 206 ? 12.692 -30.497 -11.300 1.00 90.75 206 SER A N 1
ATOM 1683 C CA . SER A 1 206 ? 11.859 -29.817 -12.302 1.00 90.75 206 SER A CA 1
ATOM 1684 C C . SER A 1 206 ? 11.694 -28.322 -12.003 1.00 90.75 206 SER A C 1
ATOM 1686 O O . SER A 1 206 ? 11.749 -27.509 -12.927 1.00 90.75 206 SER A O 1
ATOM 1688 N N . VAL A 1 207 ? 11.573 -27.942 -10.725 1.00 89.75 207 VAL A N 1
ATOM 1689 C CA . VAL A 1 207 ? 11.534 -26.537 -10.281 1.00 89.75 207 VAL A CA 1
ATOM 1690 C C . VAL A 1 207 ? 12.879 -25.864 -10.540 1.00 89.75 207 VAL A C 1
ATOM 1692 O O . VAL A 1 207 ? 12.913 -24.751 -11.062 1.00 89.75 207 VAL A O 1
ATOM 1695 N N . ARG A 1 208 ? 13.993 -26.562 -10.272 1.00 94.25 208 ARG A N 1
ATOM 1696 C CA . ARG A 1 208 ? 15.340 -26.091 -10.631 1.00 94.25 208 ARG A CA 1
ATOM 1697 C C . ARG A 1 208 ? 15.447 -25.789 -12.129 1.00 94.25 208 ARG A C 1
ATOM 1699 O O . ARG A 1 208 ? 15.848 -24.688 -12.497 1.00 94.25 208 ARG A O 1
ATOM 1706 N N . ALA A 1 209 ? 15.036 -26.718 -12.993 1.00 91.94 209 ALA A N 1
ATOM 1707 C CA . ALA A 1 209 ? 15.083 -26.527 -14.444 1.00 91.94 209 ALA A CA 1
ATOM 1708 C C . ALA A 1 209 ? 14.194 -25.360 -14.916 1.00 91.94 209 ALA A C 1
ATOM 1710 O O . ALA A 1 209 ? 14.586 -24.591 -15.795 1.00 91.94 209 ALA A O 1
ATOM 1711 N N . GLN A 1 210 ? 13.007 -25.190 -14.323 1.00 92.44 210 GLN A N 1
ATOM 1712 C CA . GLN A 1 210 ? 12.135 -24.044 -14.605 1.00 92.44 210 GLN A CA 1
ATOM 1713 C C . GLN A 1 210 ? 12.787 -22.719 -14.206 1.00 92.44 210 GLN A C 1
ATOM 1715 O O . GLN A 1 210 ? 12.759 -21.768 -14.987 1.00 92.44 210 GLN A O 1
ATOM 1720 N N . TYR A 1 211 ? 13.408 -22.665 -13.029 1.00 94.38 211 TYR A N 1
ATOM 1721 C CA . TYR A 1 211 ? 14.104 -21.474 -12.557 1.00 94.38 211 TYR A CA 1
ATOM 1722 C C . TYR A 1 211 ? 15.314 -21.124 -13.434 1.00 94.38 211 TYR A C 1
ATOM 1724 O O . TYR A 1 211 ? 15.484 -19.964 -13.793 1.00 94.38 211 TYR A O 1
ATOM 1732 N N . ILE A 1 212 ? 16.101 -22.111 -13.871 1.00 93.94 212 ILE A N 1
ATOM 1733 C CA . ILE A 1 212 ? 17.221 -21.900 -14.805 1.00 93.94 212 ILE A CA 1
ATOM 1734 C C . ILE A 1 212 ? 16.727 -21.328 -16.138 1.00 93.94 212 ILE A C 1
ATOM 1736 O O . ILE A 1 212 ? 17.276 -20.341 -16.625 1.00 93.94 212 ILE A O 1
ATOM 1740 N N . ARG A 1 213 ? 15.643 -21.877 -16.707 1.00 92.12 213 ARG A N 1
ATOM 1741 C CA . ARG A 1 213 ? 15.023 -21.318 -17.924 1.00 92.12 213 ARG A CA 1
ATOM 1742 C C . ARG A 1 213 ? 14.531 -19.890 -17.710 1.00 92.12 213 ARG A C 1
ATOM 1744 O O . ARG A 1 213 ? 14.705 -19.039 -18.581 1.00 92.12 213 ARG A O 1
ATOM 1751 N N . TYR A 1 214 ? 13.941 -19.617 -16.548 1.00 91.88 214 TYR A N 1
ATOM 1752 C CA . TYR A 1 214 ? 13.525 -18.271 -16.176 1.00 91.88 214 TYR A CA 1
ATOM 1753 C C . TYR A 1 214 ? 14.724 -17.315 -16.126 1.00 91.88 214 TYR A C 1
ATOM 1755 O O . TYR A 1 214 ? 14.679 -16.278 -16.782 1.00 91.88 214 TYR A O 1
ATOM 1763 N N . LEU A 1 215 ? 15.815 -17.675 -15.446 1.00 92.00 215 LEU A N 1
ATOM 1764 C CA . LEU A 1 215 ? 17.050 -16.884 -15.402 1.00 92.00 215 LEU A CA 1
ATOM 1765 C C . LEU A 1 215 ? 17.621 -16.626 -16.804 1.00 92.00 215 LEU A C 1
ATOM 1767 O O . LEU A 1 215 ? 17.932 -15.481 -17.143 1.00 92.00 215 LEU A O 1
ATOM 1771 N N . ALA A 1 216 ? 17.697 -17.662 -17.644 1.00 89.44 216 ALA A N 1
ATOM 1772 C CA . ALA A 1 216 ? 18.171 -17.550 -19.022 1.00 89.44 216 ALA A CA 1
ATOM 1773 C C . ALA A 1 216 ? 17.334 -16.544 -19.835 1.00 89.44 216 ALA A C 1
ATOM 1775 O O . ALA A 1 216 ? 17.892 -15.750 -20.585 1.00 89.44 216 ALA A O 1
ATOM 1776 N N . SER A 1 217 ? 16.013 -16.490 -19.615 1.00 89.19 217 SER A N 1
ATOM 1777 C CA . SER A 1 217 ? 15.112 -15.552 -20.307 1.00 89.19 217 SER A CA 1
ATOM 1778 C C . SER A 1 217 ? 15.286 -14.077 -19.919 1.00 89.19 217 SER A C 1
ATOM 1780 O O . SER A 1 217 ? 14.758 -13.200 -20.604 1.00 89.19 217 SER A O 1
ATOM 1782 N N . LYS A 1 218 ? 15.963 -13.779 -18.801 1.00 87.31 218 LYS A N 1
ATOM 1783 C CA . LYS A 1 218 ? 16.056 -12.414 -18.250 1.00 87.31 218 LYS A CA 1
ATOM 1784 C C . LYS A 1 218 ? 17.356 -11.689 -18.564 1.00 87.31 218 LYS A C 1
ATOM 1786 O O . LYS A 1 218 ? 17.394 -10.477 -18.378 1.00 87.31 218 LYS A O 1
ATOM 1791 N N . LYS A 1 219 ? 18.390 -12.393 -19.027 1.00 86.69 219 LYS A N 1
ATOM 1792 C CA . LYS A 1 219 ? 19.698 -11.809 -19.343 1.00 86.69 219 LYS A CA 1
ATOM 1793 C C . LYS A 1 219 ? 19.922 -11.834 -20.851 1.00 86.69 219 LYS A C 1
ATOM 1795 O O . LYS A 1 219 ? 19.962 -12.908 -21.447 1.00 86.69 219 LYS A O 1
ATOM 1800 N N . LEU A 1 220 ? 20.124 -10.667 -21.456 1.00 83.25 220 LEU A N 1
ATOM 1801 C CA . LEU A 1 220 ? 20.548 -10.587 -22.855 1.00 83.25 220 LEU A CA 1
ATOM 1802 C C . LEU A 1 220 ? 22.016 -11.052 -23.011 1.00 83.25 220 LEU A C 1
ATOM 1804 O O . LEU A 1 220 ? 22.799 -10.910 -22.064 1.00 83.25 220 LEU A O 1
ATOM 1808 N N . PRO A 1 221 ? 22.430 -11.567 -24.189 1.00 76.94 221 PRO A N 1
ATOM 1809 C CA . PRO A 1 221 ? 23.771 -12.134 -24.385 1.00 76.94 221 PRO A CA 1
ATOM 1810 C C . PRO A 1 221 ? 24.912 -11.203 -23.951 1.00 76.94 221 PRO A C 1
ATOM 1812 O O . PRO A 1 221 ? 25.821 -11.634 -23.246 1.00 76.94 221 PRO A O 1
ATOM 1815 N N . ASN A 1 222 ? 24.789 -9.907 -24.253 1.00 81.81 222 ASN A N 1
ATOM 1816 C CA . ASN A 1 222 ? 25.809 -8.890 -23.968 1.00 81.81 222 ASN A CA 1
ATOM 1817 C C . ASN A 1 222 ? 25.540 -8.071 -22.691 1.00 81.81 222 ASN A C 1
ATOM 1819 O O . ASN A 1 222 ? 26.224 -7.083 -22.438 1.00 81.81 222 ASN A O 1
ATOM 1823 N N . GLU A 1 223 ? 24.522 -8.427 -21.904 1.00 84.69 223 GLU A N 1
ATOM 1824 C CA . GLU A 1 223 ? 24.163 -7.692 -20.687 1.00 84.69 223 GLU A CA 1
ATOM 1825 C C . GLU A 1 223 ? 24.812 -8.335 -19.448 1.00 84.69 223 GLU A C 1
ATOM 1827 O O . GLU A 1 223 ? 24.763 -9.563 -19.313 1.00 84.69 223 GLU A O 1
ATOM 1832 N N . PRO A 1 224 ? 25.417 -7.552 -18.532 1.00 86.31 224 PRO A N 1
ATOM 1833 C CA . PRO A 1 224 ? 25.991 -8.087 -17.301 1.00 86.31 224 PRO A CA 1
ATOM 1834 C C . PRO A 1 224 ? 24.903 -8.600 -16.348 1.00 86.31 224 PRO A C 1
ATOM 1836 O O . PRO A 1 224 ? 23.760 -8.134 -16.359 1.00 86.31 224 PRO A O 1
ATOM 1839 N N . VAL A 1 225 ? 25.257 -9.556 -15.482 1.00 87.50 225 VAL A N 1
ATOM 1840 C CA . VAL A 1 225 ? 24.305 -10.134 -14.515 1.00 87.50 225 VAL A CA 1
ATOM 1841 C C . VAL A 1 225 ? 23.735 -9.049 -13.597 1.00 87.50 225 VAL A C 1
ATOM 1843 O O . VAL A 1 225 ? 22.529 -9.046 -13.351 1.00 87.50 225 VAL A O 1
ATOM 1846 N N . SER A 1 226 ? 24.553 -8.085 -13.162 1.00 84.88 226 SER A N 1
ATOM 1847 C CA . SER A 1 226 ? 24.113 -6.952 -12.336 1.00 84.88 226 SER A CA 1
ATOM 1848 C C . SER A 1 226 ? 22.948 -6.158 -12.941 1.00 84.88 226 SER A C 1
ATOM 1850 O O . SER A 1 226 ? 22.008 -5.806 -12.226 1.00 84.88 226 SER A O 1
ATOM 1852 N N . ALA A 1 227 ? 22.932 -5.956 -14.261 1.00 83.38 227 ALA A N 1
ATOM 1853 C CA . ALA A 1 227 ? 21.895 -5.173 -14.929 1.00 83.38 227 ALA A CA 1
ATOM 1854 C C . ALA A 1 227 ? 20.523 -5.875 -14.943 1.00 83.38 227 ALA A C 1
ATOM 1856 O O . ALA A 1 227 ? 19.493 -5.216 -14.737 1.00 83.38 227 ALA A O 1
ATOM 1857 N N . CYS A 1 228 ? 20.504 -7.205 -15.095 1.00 85.12 228 CYS A N 1
ATOM 1858 C CA . CYS A 1 228 ? 19.274 -8.000 -15.043 1.00 85.12 228 CYS A CA 1
ATOM 1859 C C . CYS A 1 228 ? 18.868 -8.396 -13.610 1.00 85.12 228 CYS A C 1
ATOM 1861 O O . CYS A 1 228 ? 17.706 -8.721 -13.366 1.00 85.12 228 CYS A O 1
ATOM 1863 N N . PHE A 1 229 ? 19.774 -8.293 -12.631 1.00 85.38 229 PHE A N 1
ATOM 1864 C CA . PHE A 1 229 ? 19.551 -8.727 -11.249 1.00 85.38 229 PHE A CA 1
ATOM 1865 C C . PHE A 1 229 ? 18.327 -8.073 -10.589 1.00 85.38 229 PHE A C 1
ATOM 1867 O O . PHE A 1 229 ? 17.549 -8.736 -9.905 1.00 85.38 229 PHE A O 1
ATOM 1874 N N . LYS A 1 230 ? 18.082 -6.788 -10.866 1.00 79.19 230 LYS A N 1
ATOM 1875 C CA . LYS A 1 230 ? 16.900 -6.043 -10.384 1.00 79.19 230 LYS A CA 1
ATOM 1876 C C . LYS A 1 230 ? 15.557 -6.564 -10.915 1.00 79.19 230 LYS A C 1
ATOM 1878 O O . LYS A 1 230 ? 14.514 -6.233 -10.357 1.00 79.19 230 LYS A O 1
ATOM 1883 N N . LEU A 1 231 ? 15.571 -7.311 -12.022 1.00 79.75 231 LEU A N 1
ATOM 1884 C CA . LEU A 1 231 ? 14.388 -7.964 -12.591 1.00 79.75 231 LEU A CA 1
ATOM 1885 C C . LEU A 1 231 ? 14.092 -9.294 -11.888 1.00 79.75 231 LEU A C 1
ATOM 1887 O O . LEU A 1 231 ? 12.972 -9.792 -11.966 1.00 79.75 231 LEU A O 1
ATOM 1891 N N . LEU A 1 232 ? 15.102 -9.865 -11.229 1.00 82.62 232 LEU A N 1
ATOM 1892 C CA . LEU A 1 232 ? 15.034 -11.145 -10.531 1.00 82.62 232 LEU A CA 1
ATOM 1893 C C . LEU A 1 232 ? 14.703 -10.949 -9.053 1.00 82.62 232 LEU A C 1
ATOM 1895 O O . LEU A 1 232 ? 13.850 -11.647 -8.513 1.00 82.62 232 LEU A O 1
ATOM 1899 N N . PHE A 1 233 ? 15.349 -9.972 -8.417 1.00 83.12 233 PHE A N 1
ATOM 1900 C CA . PHE A 1 233 ? 15.245 -9.735 -6.986 1.00 83.12 233 PHE A CA 1
ATOM 1901 C C . PHE A 1 233 ? 14.994 -8.263 -6.684 1.00 83.12 233 PHE A C 1
ATOM 1903 O O . PHE A 1 233 ? 15.645 -7.361 -7.216 1.00 83.12 233 PHE A O 1
ATOM 1910 N N . SER A 1 234 ? 14.067 -8.007 -5.762 1.00 75.50 234 SER A N 1
ATOM 1911 C CA . SER A 1 234 ? 13.897 -6.665 -5.213 1.00 75.50 234 SER A CA 1
ATOM 1912 C C . SER A 1 234 ? 15.064 -6.335 -4.281 1.00 75.50 234 SER A C 1
ATOM 1914 O O . SER A 1 234 ? 15.559 -7.206 -3.563 1.00 75.50 234 SER A O 1
ATOM 1916 N N . HIS A 1 235 ? 15.456 -5.062 -4.205 1.00 69.50 235 HIS A N 1
ATOM 1917 C CA . HIS A 1 235 ? 16.493 -4.607 -3.268 1.00 69.50 235 HIS A CA 1
ATOM 1918 C C . HIS A 1 235 ? 16.192 -4.976 -1.801 1.00 69.50 235 HIS A C 1
ATOM 1920 O O . HIS A 1 235 ? 17.115 -5.142 -1.010 1.00 69.50 235 HIS A O 1
ATOM 1926 N N . TRP A 1 236 ? 14.914 -5.153 -1.441 1.00 64.69 236 TRP A N 1
ATOM 1927 C CA . TRP A 1 236 ? 14.502 -5.613 -0.113 1.00 64.69 236 TRP A CA 1
ATOM 1928 C C . TRP A 1 236 ? 14.744 -7.104 0.113 1.00 64.69 236 TRP A C 1
ATOM 1930 O O . TRP A 1 236 ? 15.172 -7.482 1.201 1.00 64.69 236 TRP A O 1
ATOM 1940 N N . SER A 1 237 ? 14.505 -7.937 -0.902 1.00 73.38 237 SER A N 1
ATOM 1941 C CA . SER A 1 237 ? 14.708 -9.389 -0.810 1.00 73.38 237 SER A CA 1
ATOM 1942 C C . SER A 1 237 ? 16.182 -9.755 -0.589 1.00 73.38 237 SER A C 1
ATOM 1944 O O . SER A 1 237 ? 16.494 -10.625 0.217 1.00 73.38 237 SER A O 1
ATOM 1946 N N . VAL A 1 238 ? 17.111 -9.001 -1.186 1.00 80.12 238 VAL A N 1
ATOM 1947 C CA . VAL A 1 238 ? 18.562 -9.255 -1.084 1.00 80.12 238 VAL A CA 1
ATOM 1948 C C . VAL A 1 238 ? 19.260 -8.457 0.026 1.00 80.12 238 VAL A C 1
ATOM 1950 O O . VAL A 1 238 ? 20.457 -8.612 0.242 1.00 80.12 238 VAL A O 1
ATOM 1953 N N . TYR A 1 239 ? 18.534 -7.625 0.783 1.00 74.75 239 TYR A N 1
ATOM 1954 C CA . TYR A 1 239 ? 19.122 -6.710 1.775 1.00 74.75 239 TYR A CA 1
ATOM 1955 C C . TYR A 1 239 ? 19.919 -7.422 2.884 1.00 74.75 239 TYR A C 1
ATOM 1957 O O . TYR A 1 239 ? 20.949 -6.916 3.338 1.00 74.75 239 TYR A O 1
ATOM 1965 N N . ASN A 1 240 ? 19.455 -8.598 3.322 1.00 74.81 240 ASN A N 1
ATOM 1966 C CA . ASN A 1 240 ? 20.103 -9.399 4.372 1.00 74.81 240 ASN A CA 1
ATOM 1967 C C . ASN A 1 240 ? 21.117 -10.410 3.822 1.00 74.81 240 ASN A C 1
ATOM 1969 O O . ASN A 1 240 ? 21.555 -11.295 4.556 1.00 74.81 240 ASN A O 1
ATOM 1973 N N . PHE A 1 241 ? 21.465 -10.309 2.545 1.00 81.56 241 PHE A N 1
ATOM 1974 C CA . PHE A 1 241 ? 22.429 -11.188 1.912 1.00 81.56 241 PHE A CA 1
ATOM 1975 C C . PHE A 1 241 ? 23.755 -10.459 1.703 1.00 81.56 241 PHE A C 1
ATOM 1977 O O . PHE A 1 241 ? 23.803 -9.253 1.470 1.00 81.56 241 PHE A O 1
ATOM 1984 N N . GLY A 1 242 ? 24.850 -11.196 1.822 1.00 84.25 242 GLY A N 1
ATOM 1985 C CA . GLY A 1 242 ? 26.201 -10.722 1.554 1.00 84.25 242 GLY A CA 1
ATOM 1986 C C . GLY A 1 242 ? 27.018 -11.794 0.844 1.00 84.25 242 GLY A C 1
ATOM 1987 O O . GLY A 1 242 ? 26.621 -12.953 0.777 1.00 84.25 242 GLY A O 1
ATOM 1988 N N . LEU A 1 243 ? 28.179 -11.413 0.316 1.00 82.50 243 LEU A N 1
ATOM 1989 C CA . LEU A 1 243 ? 29.120 -12.356 -0.308 1.00 82.50 243 LEU A CA 1
ATOM 1990 C C . LEU A 1 243 ? 30.163 -12.914 0.667 1.00 82.50 243 LEU A C 1
ATOM 1992 O O . LEU A 1 243 ? 30.978 -13.751 0.283 1.00 82.50 243 LEU A O 1
ATOM 1996 N N . GLN A 1 244 ? 30.164 -12.421 1.904 1.00 74.25 244 GLN A N 1
ATOM 1997 C CA . GLN A 1 244 ? 31.060 -12.841 2.972 1.00 74.25 244 GLN A CA 1
ATOM 1998 C C . GLN A 1 244 ? 30.276 -12.944 4.285 1.00 74.25 244 GLN A C 1
ATOM 2000 O O . GLN A 1 244 ? 29.316 -12.203 4.499 1.00 74.25 244 GLN A O 1
ATOM 2005 N N . THR A 1 245 ? 30.721 -13.825 5.177 1.00 57.88 245 THR A N 1
ATOM 2006 C CA . THR A 1 245 ? 30.116 -14.097 6.493 1.00 57.88 245 THR A CA 1
ATOM 2007 C C . THR A 1 245 ? 30.553 -13.119 7.592 1.00 57.88 245 THR A C 1
ATOM 2009 O O . THR A 1 245 ? 30.216 -13.312 8.758 1.00 57.88 245 THR A O 1
ATOM 2012 N N . VAL A 1 246 ? 31.297 -12.058 7.249 1.00 52.28 246 VAL A N 1
ATOM 2013 C CA . VAL A 1 246 ? 31.889 -11.127 8.233 1.00 52.28 246 VAL A CA 1
ATOM 2014 C C . VAL A 1 246 ? 30.826 -10.314 8.983 1.00 52.28 246 VAL A C 1
ATOM 2016 O O . VAL A 1 246 ? 31.016 -9.940 10.137 1.00 52.28 246 VAL A O 1
ATOM 2019 N N . ASP A 1 247 ? 29.674 -10.076 8.354 1.00 56.31 247 ASP A N 1
ATOM 2020 C CA . ASP A 1 247 ? 28.518 -9.462 9.003 1.00 56.31 247 ASP A CA 1
ATOM 2021 C C . ASP A 1 247 ? 27.640 -10.565 9.610 1.00 56.31 247 ASP A C 1
ATOM 2023 O O . ASP A 1 247 ? 26.864 -11.205 8.901 1.00 56.31 247 ASP A O 1
ATOM 2027 N N . ARG A 1 248 ? 27.738 -10.778 10.933 1.00 54.69 248 ARG A N 1
ATOM 2028 C CA . ARG A 1 248 ? 26.990 -11.820 11.677 1.00 54.69 248 ARG A CA 1
ATOM 2029 C C . ARG A 1 248 ? 25.464 -11.757 11.488 1.00 54.69 248 ARG A C 1
ATOM 2031 O O . ARG A 1 248 ? 24.761 -12.675 11.903 1.00 54.69 248 ARG A O 1
ATOM 2038 N N . LYS A 1 249 ? 24.932 -10.676 10.908 1.00 63.94 249 LYS A N 1
ATOM 2039 C CA . LYS A 1 249 ? 23.498 -10.487 10.646 1.00 63.94 249 LYS A CA 1
ATOM 2040 C C . LYS A 1 249 ? 23.078 -10.849 9.218 1.00 63.94 249 LYS A C 1
ATOM 2042 O O . LYS A 1 249 ? 21.874 -10.932 8.974 1.00 63.94 249 LYS A O 1
ATOM 2047 N N . LYS A 1 250 ? 24.019 -11.055 8.288 1.00 76.69 250 LYS A N 1
ATOM 2048 C CA . LYS A 1 250 ? 23.734 -11.350 6.876 1.00 76.69 250 LYS A CA 1
ATOM 2049 C C . LYS A 1 250 ? 24.047 -12.798 6.523 1.00 76.69 250 LYS A C 1
ATOM 2051 O O . LYS A 1 250 ? 25.005 -13.382 7.014 1.00 76.69 250 LYS A O 1
ATOM 2056 N N . ARG A 1 251 ? 23.233 -13.372 5.639 1.00 79.81 251 ARG A N 1
ATOM 2057 C CA . ARG A 1 251 ? 23.453 -14.713 5.088 1.00 79.81 251 ARG A CA 1
ATOM 2058 C C . ARG A 1 251 ? 24.364 -14.647 3.871 1.00 79.81 251 ARG A C 1
ATOM 2060 O O . ARG A 1 251 ? 24.305 -13.685 3.105 1.00 79.81 251 ARG A O 1
ATOM 2067 N N . CYS A 1 252 ? 25.191 -15.669 3.684 1.00 87.56 252 CYS A N 1
ATOM 2068 C CA . CYS A 1 252 ? 26.087 -15.731 2.542 1.00 87.56 252 CYS A CA 1
ATOM 2069 C C . CYS A 1 252 ? 25.314 -16.193 1.299 1.00 87.56 2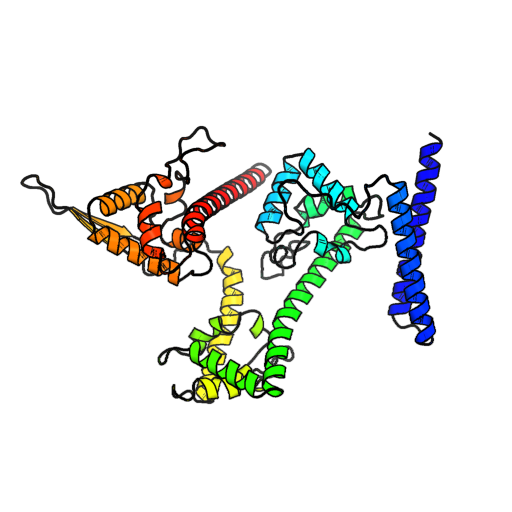52 CYS A C 1
ATOM 2071 O O . CYS A 1 252 ? 24.725 -17.269 1.303 1.00 87.56 252 CYS A O 1
ATOM 2073 N N . MET A 1 253 ? 25.326 -15.407 0.217 1.00 89.25 253 MET A N 1
ATOM 2074 C CA . MET A 1 253 ? 24.715 -15.808 -1.062 1.00 89.25 253 MET A CA 1
ATOM 2075 C C . MET A 1 253 ? 25.351 -17.075 -1.636 1.00 89.25 253 MET A C 1
ATOM 2077 O O . MET A 1 253 ? 24.686 -17.807 -2.359 1.00 89.25 253 MET A O 1
ATOM 2081 N N . LYS A 1 254 ? 26.617 -17.354 -1.297 1.00 88.81 254 LYS A N 1
ATOM 2082 C CA . LYS A 1 254 ? 27.316 -18.561 -1.754 1.00 88.81 254 LYS A CA 1
ATOM 2083 C C . LYS A 1 254 ? 26.665 -19.849 -1.246 1.00 88.81 254 LYS A C 1
ATOM 2085 O O . LYS A 1 254 ? 26.783 -20.878 -1.899 1.00 88.81 254 LYS A O 1
ATOM 2090 N N . ASP A 1 255 ? 25.928 -19.771 -0.140 1.00 88.88 255 ASP A N 1
ATOM 2091 C CA . ASP A 1 255 ? 25.265 -20.925 0.469 1.00 88.88 255 ASP A CA 1
ATOM 2092 C C . ASP A 1 255 ? 23.941 -21.281 -0.231 1.00 88.88 255 ASP A C 1
ATOM 2094 O O . ASP A 1 255 ? 23.274 -22.232 0.174 1.00 88.88 255 ASP A O 1
ATOM 2098 N N . TYR A 1 256 ? 23.531 -20.507 -1.243 1.00 92.19 256 TYR A N 1
ATOM 2099 C CA . TYR A 1 256 ? 22.232 -20.604 -1.909 1.00 92.19 256 TYR A CA 1
ATOM 2100 C C . TYR A 1 256 ? 22.412 -20.943 -3.389 1.00 92.19 256 TYR A C 1
ATOM 2102 O O . TYR A 1 256 ? 22.965 -20.153 -4.159 1.00 92.19 256 TYR A O 1
ATOM 2110 N N . LYS A 1 257 ? 21.869 -22.088 -3.811 1.00 92.19 257 LYS A N 1
ATOM 2111 C CA . LYS A 1 257 ? 21.912 -22.567 -5.198 1.00 92.19 257 LYS A CA 1
ATOM 2112 C C . LYS A 1 257 ? 21.222 -21.607 -6.161 1.00 92.19 257 LYS A C 1
ATOM 2114 O O . LYS A 1 257 ? 21.613 -21.547 -7.328 1.00 92.19 257 LYS A O 1
ATOM 2119 N N . ILE A 1 258 ? 20.232 -20.840 -5.691 1.00 93.56 258 ILE A N 1
ATOM 2120 C CA . ILE A 1 258 ? 19.543 -19.829 -6.505 1.00 93.56 258 ILE A CA 1
ATOM 2121 C C . ILE A 1 258 ? 20.462 -18.689 -6.967 1.00 93.56 258 ILE A C 1
ATOM 2123 O O . ILE A 1 258 ? 20.167 -18.075 -7.994 1.00 93.56 258 ILE A O 1
ATOM 2127 N N . PHE A 1 259 ? 21.538 -18.402 -6.219 1.00 92.81 259 PHE A N 1
ATOM 2128 C CA . PHE A 1 259 ? 22.504 -17.329 -6.494 1.00 92.81 259 PHE A CA 1
ATOM 2129 C C . PHE A 1 259 ? 23.825 -17.849 -7.070 1.00 92.81 259 PHE A C 1
ATOM 2131 O O . PHE A 1 259 ? 24.625 -17.050 -7.544 1.00 92.81 259 PHE A O 1
ATOM 2138 N N . THR A 1 260 ? 24.067 -19.159 -7.020 1.00 92.38 260 THR A N 1
ATOM 2139 C CA . THR A 1 260 ? 25.301 -19.789 -7.501 1.00 92.38 260 THR A CA 1
ATOM 2140 C C . THR A 1 260 ? 25.001 -20.717 -8.672 1.00 92.38 260 THR A C 1
ATOM 2142 O O . THR A 1 260 ? 24.904 -20.260 -9.809 1.00 92.38 260 THR A O 1
ATOM 2145 N N . GLU A 1 261 ? 24.797 -22.005 -8.399 1.00 93.38 261 GLU A N 1
ATOM 2146 C CA . GLU A 1 261 ? 24.676 -23.069 -9.392 1.00 93.38 261 GLU A CA 1
ATOM 2147 C C . GLU A 1 261 ? 23.652 -22.734 -10.481 1.00 93.38 261 GLU A C 1
ATOM 2149 O O . GLU A 1 261 ? 23.956 -22.861 -11.662 1.00 93.38 261 GLU A O 1
ATOM 2154 N N . CYS A 1 262 ? 22.465 -22.246 -10.106 1.00 94.75 262 CYS A N 1
ATOM 2155 C CA . CYS A 1 262 ? 21.407 -21.955 -11.073 1.00 94.75 262 CYS A CA 1
ATOM 2156 C C . CYS A 1 262 ? 21.759 -20.781 -11.997 1.00 94.75 262 CYS A C 1
ATOM 2158 O O . CYS A 1 262 ? 21.396 -20.802 -13.169 1.00 94.75 262 CYS A O 1
ATOM 2160 N N . MET A 1 263 ? 22.456 -19.759 -11.488 1.00 94.12 263 MET A N 1
ATOM 2161 C CA . MET A 1 263 ? 22.884 -18.603 -12.285 1.00 94.12 263 MET A CA 1
ATOM 2162 C C . MET A 1 263 ? 24.044 -18.954 -13.215 1.00 94.12 263 MET A C 1
ATOM 2164 O O . MET A 1 263 ? 24.035 -18.547 -14.375 1.00 94.12 263 MET A O 1
ATOM 2168 N N . ILE A 1 264 ? 25.006 -19.749 -12.733 1.00 93.25 264 ILE A N 1
ATOM 2169 C CA . ILE A 1 264 ? 26.091 -20.278 -13.569 1.00 93.25 264 ILE A CA 1
ATOM 2170 C C . ILE A 1 264 ? 25.499 -21.135 -14.685 1.00 93.25 264 ILE A C 1
ATOM 2172 O O . ILE A 1 264 ? 25.804 -20.920 -15.851 1.00 93.25 264 ILE A O 1
ATOM 2176 N N . GLU A 1 265 ? 24.613 -22.072 -14.351 1.00 94.50 265 GLU A N 1
ATOM 2177 C CA . GLU A 1 265 ? 24.002 -22.983 -15.319 1.00 94.50 265 GLU A CA 1
ATOM 2178 C C . GLU A 1 265 ? 23.158 -22.233 -16.361 1.00 94.50 265 GLU A C 1
ATOM 2180 O O . GLU A 1 265 ? 23.283 -22.493 -17.556 1.00 94.50 265 GLU A O 1
ATOM 2185 N N . ALA A 1 266 ? 22.373 -21.238 -15.934 1.00 92.25 266 ALA A N 1
ATOM 2186 C CA . ALA A 1 266 ? 21.532 -20.438 -16.825 1.00 92.25 266 ALA A CA 1
ATOM 2187 C C . ALA A 1 266 ? 22.319 -19.587 -17.829 1.00 92.25 266 ALA A C 1
ATOM 2189 O O . ALA A 1 266 ? 21.816 -19.305 -18.918 1.00 92.25 266 ALA A O 1
ATOM 2190 N N . TRP A 1 267 ? 23.528 -19.152 -17.472 1.00 92.19 267 TRP A N 1
ATOM 2191 C CA . TRP A 1 267 ? 24.311 -18.208 -18.274 1.00 92.19 267 TRP A CA 1
ATOM 2192 C C . TRP A 1 267 ? 25.685 -18.739 -18.676 1.00 92.19 267 TRP A C 1
ATOM 2194 O O . TRP A 1 267 ? 26.520 -17.977 -19.164 1.00 92.19 267 TRP A O 1
ATOM 2204 N N . LYS A 1 268 ? 25.899 -20.054 -18.560 1.00 88.50 268 LYS A N 1
ATOM 2205 C CA . LYS A 1 268 ? 27.116 -20.737 -19.015 1.00 88.50 268 LYS A CA 1
ATOM 2206 C C . LYS A 1 268 ? 27.371 -20.507 -20.505 1.00 88.50 268 LYS A C 1
ATOM 2208 O O . LYS A 1 268 ? 28.509 -20.294 -20.908 1.00 88.50 268 LYS A O 1
ATOM 2213 N N . SER A 1 269 ? 26.311 -20.484 -21.317 1.00 84.44 269 SER A N 1
ATOM 2214 C CA . SER A 1 269 ? 26.384 -20.180 -22.754 1.00 84.44 269 SER A CA 1
ATOM 2215 C C . SER A 1 269 ? 26.813 -18.740 -23.057 1.00 84.44 269 SER A C 1
ATOM 2217 O O . SER A 1 269 ? 27.271 -18.464 -24.158 1.00 84.44 269 SER A O 1
ATOM 2219 N N . HIS A 1 270 ? 26.698 -17.829 -22.087 1.00 84.50 270 HIS A N 1
ATOM 2220 C CA . HIS A 1 270 ? 27.170 -16.446 -22.188 1.00 84.50 270 HIS A CA 1
ATOM 2221 C C . HIS A 1 270 ? 28.605 -16.270 -21.663 1.00 84.50 270 HIS A C 1
ATOM 2223 O O . HIS A 1 270 ? 29.030 -15.140 -21.442 1.00 84.50 270 HIS A O 1
ATOM 2229 N N . GLY A 1 271 ? 29.332 -17.366 -21.419 1.00 84.12 271 GLY A N 1
ATOM 2230 C CA . GLY A 1 271 ? 30.713 -17.333 -20.935 1.00 84.12 271 GLY A CA 1
ATOM 2231 C C . GLY A 1 271 ? 30.862 -16.971 -19.457 1.00 84.12 271 GLY A C 1
ATOM 2232 O O . GLY A 1 271 ? 31.970 -16.677 -19.032 1.00 84.12 271 GLY A O 1
ATOM 2233 N N . LEU A 1 272 ? 29.778 -16.988 -18.671 1.00 88.00 272 LEU A N 1
ATOM 2234 C CA . LEU A 1 272 ? 29.822 -16.578 -17.268 1.00 88.00 272 LEU A CA 1
ATOM 2235 C C . LEU A 1 272 ? 30.581 -17.596 -16.402 1.00 88.00 272 LEU A C 1
ATOM 2237 O O . LEU A 1 272 ? 30.113 -18.718 -16.189 1.00 88.00 272 LEU A O 1
ATOM 2241 N N . SER A 1 273 ? 31.717 -17.178 -15.849 1.00 90.38 273 SER A N 1
ATOM 2242 C CA . SER A 1 273 ? 32.467 -17.927 -14.836 1.00 90.38 273 SER A CA 1
ATOM 2243 C C . SER A 1 273 ? 31.978 -17.639 -13.409 1.00 90.38 273 SER A C 1
ATOM 2245 O O . SER A 1 273 ? 31.323 -16.631 -13.134 1.00 90.38 273 SER A O 1
ATOM 2247 N N . GLU A 1 274 ? 32.332 -18.505 -12.455 1.00 89.25 274 GLU A N 1
ATOM 2248 C CA . GLU A 1 274 ? 32.010 -18.296 -11.035 1.00 89.25 274 GLU A CA 1
ATOM 2249 C C . GLU A 1 274 ? 32.635 -17.004 -10.482 1.00 89.25 274 GLU A C 1
ATOM 2251 O O . GLU A 1 274 ? 31.998 -16.259 -9.734 1.00 89.25 274 GLU A O 1
ATOM 2256 N N . VAL A 1 275 ? 33.871 -16.698 -10.887 1.00 89.38 275 VAL A N 1
ATOM 2257 C CA . VAL A 1 275 ? 34.585 -15.486 -10.463 1.00 89.38 275 VAL A CA 1
ATOM 2258 C C . VAL A 1 275 ? 33.859 -14.232 -10.956 1.00 89.38 275 VAL A C 1
ATOM 2260 O O . VAL A 1 275 ? 33.666 -13.282 -10.190 1.00 89.38 275 VAL A O 1
ATOM 2263 N N . GLU A 1 276 ? 33.404 -14.237 -12.209 1.00 89.25 276 GLU A N 1
ATOM 2264 C CA . GLU A 1 276 ? 32.620 -13.141 -12.783 1.00 89.25 276 GLU A CA 1
ATOM 2265 C C . GLU A 1 276 ? 31.252 -13.015 -12.118 1.00 89.25 276 GLU A C 1
ATOM 2267 O O . GLU A 1 276 ? 30.854 -11.906 -11.768 1.00 89.25 276 GLU A O 1
ATOM 2272 N N . LEU A 1 277 ? 30.565 -14.128 -11.846 1.00 91.12 277 LEU A N 1
ATOM 2273 C CA . LEU A 1 277 ? 29.295 -14.111 -11.124 1.00 91.12 277 LEU A CA 1
ATOM 2274 C C . LEU A 1 277 ? 29.442 -13.453 -9.746 1.00 91.12 277 LEU A C 1
ATOM 2276 O O . LEU A 1 277 ? 28.643 -12.593 -9.387 1.00 91.12 277 LEU A O 1
ATOM 2280 N N . LEU A 1 278 ? 30.478 -13.792 -8.976 1.00 90.44 278 LEU A N 1
ATOM 2281 C CA . LEU A 1 278 ? 30.707 -13.181 -7.662 1.00 90.44 278 LEU A CA 1
ATOM 2282 C C . LEU A 1 278 ? 31.011 -11.679 -7.755 1.00 90.44 278 LEU A C 1
ATOM 2284 O O . LEU A 1 278 ? 30.576 -10.909 -6.892 1.00 90.44 278 LEU A O 1
ATOM 2288 N N . LYS A 1 279 ? 31.737 -11.249 -8.793 1.00 90.44 279 LYS A N 1
ATOM 2289 C CA . LYS A 1 279 ? 31.978 -9.827 -9.074 1.00 90.44 279 LYS A CA 1
ATOM 2290 C C . LYS A 1 279 ? 30.666 -9.108 -9.398 1.00 90.44 279 LYS A C 1
ATOM 2292 O O . LYS A 1 279 ? 30.386 -8.064 -8.812 1.00 90.44 279 LYS A O 1
ATOM 2297 N N . GLU A 1 280 ? 29.838 -9.693 -10.254 1.00 90.69 280 GLU A N 1
ATOM 2298 C CA . GLU A 1 280 ? 28.543 -9.140 -10.652 1.00 90.69 280 GLU A CA 1
ATOM 2299 C C . GLU A 1 280 ? 27.533 -9.097 -9.503 1.00 90.69 280 GLU A C 1
ATOM 2301 O O . GLU A 1 280 ? 26.853 -8.091 -9.318 1.00 90.69 280 GLU A O 1
ATOM 2306 N N . LEU A 1 281 ? 27.474 -10.135 -8.664 1.00 90.38 281 LEU A N 1
ATOM 2307 C CA . LEU A 1 281 ? 26.653 -10.134 -7.452 1.00 90.38 281 LEU A CA 1
ATOM 2308 C C . LEU A 1 281 ? 27.100 -9.047 -6.475 1.00 90.38 281 LEU A C 1
ATOM 2310 O O . LEU A 1 281 ? 26.264 -8.456 -5.793 1.00 90.38 281 LEU A O 1
ATOM 2314 N N . ARG A 1 282 ? 28.404 -8.742 -6.409 1.00 89.44 282 ARG A N 1
ATOM 2315 C CA . ARG A 1 282 ? 28.910 -7.644 -5.576 1.00 89.44 282 ARG A CA 1
ATOM 2316 C C . ARG A 1 282 ? 28.408 -6.306 -6.098 1.00 89.44 282 ARG A C 1
ATOM 2318 O O . ARG A 1 282 ? 27.939 -5.502 -5.300 1.00 89.44 282 ARG A O 1
ATOM 2325 N N . ILE A 1 283 ? 28.482 -6.089 -7.410 1.00 86.56 283 ILE A N 1
ATOM 2326 C CA . ILE A 1 283 ? 27.959 -4.883 -8.064 1.00 86.56 283 ILE A CA 1
ATOM 2327 C C . ILE A 1 283 ? 26.454 -4.772 -7.804 1.00 86.56 283 ILE A C 1
ATOM 2329 O O . ILE A 1 283 ? 25.998 -3.752 -7.299 1.00 86.56 283 ILE A O 1
ATOM 2333 N N . ALA A 1 284 ? 25.699 -5.848 -8.030 1.00 85.31 284 ALA A N 1
ATOM 2334 C CA . ALA A 1 284 ? 24.255 -5.882 -7.830 1.00 85.31 284 ALA A CA 1
ATOM 2335 C C . ALA A 1 284 ? 23.841 -5.637 -6.370 1.00 85.31 284 ALA A C 1
ATOM 2337 O O . ALA A 1 284 ? 22.858 -4.946 -6.111 1.00 85.31 284 ALA A O 1
ATOM 2338 N N . LEU A 1 285 ? 24.590 -6.174 -5.402 1.00 86.38 285 LEU A N 1
ATOM 2339 C CA . LEU A 1 285 ? 24.376 -5.909 -3.980 1.00 86.38 285 LEU A CA 1
ATOM 2340 C C . LEU A 1 285 ? 24.683 -4.456 -3.631 1.00 86.38 285 LEU A C 1
ATOM 2342 O O . LEU A 1 285 ? 23.881 -3.826 -2.945 1.00 86.38 285 LEU A O 1
ATOM 2346 N N . THR A 1 286 ? 25.802 -3.909 -4.111 1.00 84.19 286 THR A N 1
ATOM 2347 C CA . THR A 1 286 ? 26.137 -2.491 -3.930 1.00 84.19 286 THR A CA 1
ATOM 2348 C C . THR A 1 286 ? 25.041 -1.612 -4.516 1.00 84.19 286 THR A C 1
ATOM 2350 O O . THR A 1 286 ? 24.525 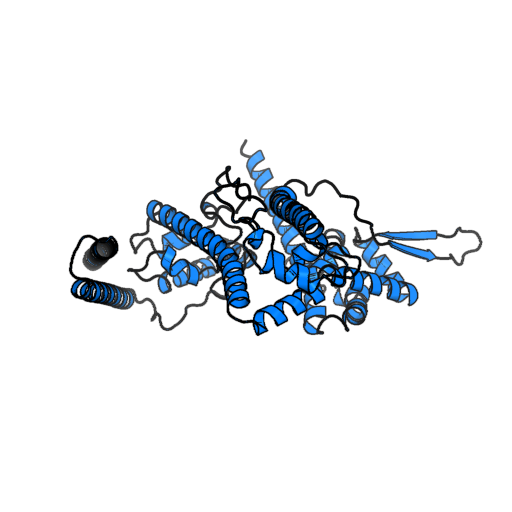-0.756 -3.807 1.00 84.19 286 THR A O 1
ATOM 2353 N N . GLU A 1 287 ? 24.582 -1.887 -5.737 1.00 79.12 287 GLU A N 1
ATOM 2354 C CA . GLU A 1 287 ? 23.458 -1.186 -6.356 1.00 79.12 287 GLU A CA 1
ATOM 2355 C C . GLU A 1 287 ? 22.150 -1.384 -5.590 1.00 79.12 287 GLU A C 1
ATOM 2357 O O . GLU A 1 287 ? 21.364 -0.453 -5.481 1.00 79.12 287 GLU A O 1
ATOM 2362 N N . ALA A 1 288 ? 21.867 -2.563 -5.039 1.00 74.56 288 ALA A N 1
ATOM 2363 C CA . ALA A 1 288 ? 20.676 -2.792 -4.225 1.00 74.56 288 ALA A CA 1
ATOM 2364 C C . ALA A 1 288 ? 20.735 -1.993 -2.915 1.00 74.56 288 ALA A C 1
ATOM 2366 O O . ALA A 1 288 ? 19.730 -1.404 -2.510 1.00 74.56 288 ALA A O 1
ATOM 2367 N N . TYR A 1 289 ? 21.906 -1.908 -2.278 1.00 75.31 289 TYR A N 1
ATOM 2368 C CA . TYR A 1 289 ? 22.131 -1.073 -1.099 1.00 75.31 289 TYR A CA 1
ATOM 2369 C C . TYR A 1 289 ? 22.069 0.413 -1.439 1.00 75.31 289 TYR A C 1
ATOM 2371 O O . TYR A 1 289 ? 21.439 1.180 -0.713 1.00 75.31 289 TYR A O 1
ATOM 2379 N N . GLU A 1 290 ? 22.663 0.830 -2.550 1.00 71.50 290 GLU A N 1
ATOM 2380 C CA . GLU A 1 290 ? 22.616 2.200 -3.037 1.00 71.50 290 GLU A CA 1
ATOM 2381 C C . GLU A 1 290 ? 21.217 2.588 -3.475 1.00 71.50 290 GLU A C 1
ATOM 2383 O O . GLU A 1 290 ? 20.782 3.657 -3.098 1.00 71.50 290 GLU A O 1
ATOM 2388 N N . ASN A 1 291 ? 20.462 1.736 -4.161 1.00 62.34 291 ASN A N 1
ATOM 2389 C CA . ASN A 1 291 ? 19.056 1.962 -4.493 1.00 62.34 291 ASN A CA 1
ATOM 2390 C C . ASN A 1 291 ? 18.193 1.982 -3.235 1.00 62.34 291 ASN A C 1
ATOM 2392 O O . ASN A 1 291 ? 17.322 2.840 -3.102 1.00 62.34 291 ASN A O 1
ATOM 2396 N N . SER A 1 292 ? 18.476 1.105 -2.268 1.00 56.56 292 SER A N 1
ATOM 2397 C CA . SER A 1 292 ? 17.891 1.188 -0.934 1.00 56.56 292 SER A CA 1
ATOM 2398 C C . SER A 1 292 ? 18.229 2.527 -0.277 1.00 56.56 292 SER A C 1
ATOM 2400 O O . SER A 1 292 ? 17.372 3.059 0.408 1.00 56.56 292 SER A O 1
ATOM 2402 N N . ASN A 1 293 ? 19.413 3.108 -0.496 1.00 50.94 293 ASN A N 1
ATOM 2403 C CA . ASN A 1 293 ? 19.836 4.399 0.064 1.00 50.94 293 ASN A CA 1
ATOM 2404 C C . ASN A 1 293 ? 19.364 5.621 -0.759 1.00 50.94 293 ASN A C 1
ATOM 2406 O O . ASN A 1 293 ? 19.059 6.674 -0.206 1.00 50.94 293 ASN A O 1
ATOM 2410 N N . GLN A 1 294 ? 19.240 5.500 -2.077 1.00 44.88 294 GLN A N 1
ATOM 2411 C CA . GLN A 1 294 ? 18.799 6.526 -3.019 1.00 44.88 294 GLN A CA 1
ATOM 2412 C C . GLN A 1 294 ? 17.280 6.647 -2.999 1.00 44.88 294 GLN A C 1
ATOM 2414 O O . GLN A 1 294 ? 16.775 7.761 -3.025 1.00 44.88 294 GLN A O 1
ATOM 2419 N N . SER A 1 295 ? 16.545 5.548 -2.816 1.00 39.50 295 SER A N 1
ATOM 2420 C CA . SER A 1 295 ? 15.128 5.545 -2.422 1.00 39.50 295 SER A CA 1
ATOM 2421 C C . SER A 1 295 ? 14.879 6.385 -1.155 1.00 39.50 295 SER A C 1
ATOM 2423 O O . SER A 1 295 ? 13.839 7.035 -1.025 1.00 39.50 295 SER A O 1
ATOM 2425 N N . LEU A 1 296 ? 15.870 6.462 -0.253 1.00 36.41 296 LEU A N 1
ATOM 2426 C CA . LEU A 1 296 ? 15.830 7.294 0.958 1.00 36.41 296 LEU A CA 1
ATOM 2427 C C . LEU A 1 296 ? 16.200 8.763 0.664 1.00 36.41 296 LEU A C 1
ATOM 2429 O O . LEU A 1 296 ? 15.639 9.664 1.287 1.00 36.41 296 LEU A O 1
ATOM 2433 N N . ASN A 1 297 ? 17.066 9.025 -0.323 1.00 32.22 297 ASN A N 1
ATOM 2434 C CA . ASN A 1 297 ? 17.541 10.371 -0.685 1.00 32.22 297 ASN A CA 1
ATOM 2435 C C . ASN A 1 297 ? 16.722 11.084 -1.782 1.00 32.22 297 ASN A C 1
ATOM 2437 O O . ASN A 1 297 ? 16.711 12.317 -1.832 1.00 32.22 297 ASN A O 1
ATOM 2441 N N . TYR A 1 298 ? 15.960 10.367 -2.614 1.00 34.00 298 TYR A N 1
ATOM 2442 C CA . TYR A 1 298 ? 15.207 10.939 -3.745 1.00 34.00 298 TYR A CA 1
ATOM 2443 C C . TYR A 1 298 ? 14.067 11.886 -3.321 1.00 34.00 298 TYR A C 1
ATOM 2445 O O . TYR A 1 298 ? 13.517 12.609 -4.150 1.00 34.00 298 TYR A O 1
ATOM 2453 N N . LYS A 1 299 ? 13.720 11.939 -2.026 1.00 36.97 299 LYS A N 1
ATOM 2454 C CA . LYS A 1 299 ? 12.768 12.923 -1.477 1.00 36.97 299 LYS A CA 1
ATOM 2455 C C . LYS A 1 299 ? 13.416 14.212 -0.957 1.00 36.97 299 LYS A C 1
ATOM 2457 O O . LYS A 1 299 ? 12.676 15.125 -0.603 1.00 36.97 299 LYS A O 1
ATOM 2462 N N . ARG A 1 300 ? 14.751 14.331 -0.936 1.00 37.38 300 ARG A N 1
ATOM 2463 C CA . ARG A 1 300 ? 15.440 15.563 -0.501 1.00 37.38 300 ARG A CA 1
ATOM 2464 C C . ARG A 1 300 ? 15.977 16.430 -1.635 1.00 37.38 300 ARG A C 1
ATOM 2466 O O . ARG A 1 300 ? 16.244 17.597 -1.384 1.00 37.38 300 ARG A O 1
ATOM 2473 N N . HIS A 1 301 ? 16.090 15.929 -2.863 1.00 31.27 301 HIS A N 1
ATOM 2474 C CA . HIS A 1 301 ? 16.596 16.706 -4.005 1.00 31.27 301 HIS A CA 1
ATOM 2475 C C . HIS A 1 301 ? 15.671 16.620 -5.232 1.00 31.27 301 HIS A C 1
ATOM 2477 O O . HIS A 1 301 ? 16.116 16.369 -6.349 1.00 31.27 301 HIS A O 1
ATOM 2483 N N . SER A 1 302 ? 14.377 16.935 -5.077 1.00 31.11 302 SER A N 1
ATOM 2484 C CA . SER A 1 302 ? 13.537 17.351 -6.220 1.00 31.11 302 SER A CA 1
ATOM 2485 C C . SER A 1 302 ? 13.865 18.790 -6.657 1.00 31.11 302 SER A C 1
ATOM 2487 O O . SER A 1 302 ? 12.981 19.627 -6.821 1.00 31.11 302 SER A O 1
ATOM 2489 N N . GLY A 1 303 ? 15.156 19.083 -6.777 1.00 34.84 303 GLY A N 1
ATOM 2490 C CA . GLY A 1 303 ? 15.710 20.408 -7.023 1.00 34.84 303 GLY A CA 1
ATOM 2491 C C . GLY A 1 303 ? 17.102 20.343 -7.642 1.00 34.84 303 GLY A C 1
ATOM 2492 O O . GLY A 1 303 ? 17.906 21.227 -7.399 1.00 34.84 303 GLY A O 1
ATOM 2493 N N . LYS A 1 304 ? 17.416 19.288 -8.402 1.00 30.86 304 LYS A N 1
ATOM 2494 C CA . LYS A 1 304 ? 18.519 19.295 -9.371 1.00 30.86 304 LYS A CA 1
ATOM 2495 C C . LYS A 1 304 ? 18.172 18.340 -10.506 1.00 30.86 304 LYS A C 1
ATOM 2497 O O . LYS A 1 304 ? 18.076 17.128 -10.328 1.00 30.86 304 LYS A O 1
ATOM 2502 N N . VAL A 1 305 ? 17.896 18.928 -11.664 1.00 36.75 305 VAL A N 1
ATOM 2503 C CA . VAL A 1 305 ? 17.649 18.233 -12.927 1.00 36.75 305 VAL A CA 1
ATOM 2504 C C . VAL A 1 305 ? 18.933 17.489 -13.294 1.00 36.75 305 VAL A C 1
ATOM 2506 O O . VAL A 1 305 ? 19.895 18.100 -13.741 1.00 36.75 305 VAL A O 1
ATOM 2509 N N . SER A 1 306 ? 18.967 16.176 -13.063 1.00 30.73 306 SER A N 1
ATOM 2510 C CA . SER A 1 306 ? 20.015 15.308 -13.603 1.00 30.73 306 SER A CA 1
ATOM 2511 C C . SER A 1 306 ? 19.783 15.132 -15.107 1.00 30.73 306 SER A C 1
ATOM 2513 O O . SER A 1 306 ? 18.656 14.891 -15.553 1.00 30.73 306 SER A O 1
ATOM 2515 N N . SER A 1 307 ? 20.855 15.304 -15.876 1.00 37.09 307 SER A N 1
ATOM 2516 C CA . SER A 1 307 ? 20.942 15.225 -17.333 1.00 37.09 307 SER A CA 1
ATOM 2517 C C . SER A 1 307 ? 20.589 13.828 -17.854 1.00 37.09 307 SER A C 1
ATOM 2519 O O . SER A 1 307 ? 21.456 13.018 -18.165 1.00 37.09 307 SER A O 1
ATOM 2521 N N . LYS A 1 308 ? 19.293 13.529 -17.964 1.00 45.03 308 LYS A N 1
ATOM 2522 C CA . LYS A 1 308 ? 18.799 12.422 -18.792 1.00 45.03 308 LYS A CA 1
ATOM 2523 C C . LYS A 1 308 ? 18.642 12.914 -20.226 1.00 45.03 308 LYS A C 1
ATOM 2525 O O . LYS A 1 308 ? 18.067 13.981 -20.439 1.00 45.03 308 LYS A O 1
ATOM 2530 N N . THR A 1 309 ? 19.125 12.133 -21.190 1.00 50.09 309 THR A N 1
ATOM 2531 C CA . THR A 1 309 ? 18.962 12.351 -22.634 1.00 50.09 309 THR A CA 1
ATOM 2532 C C . THR A 1 309 ? 17.501 12.684 -22.943 1.00 50.09 309 THR A C 1
ATOM 2534 O O . THR A 1 309 ? 16.622 11.828 -22.821 1.00 50.09 309 THR A O 1
ATOM 2537 N N . ARG A 1 310 ? 17.219 13.953 -23.261 1.00 65.38 310 ARG A N 1
ATOM 2538 C CA . ARG A 1 310 ? 15.873 14.407 -23.624 1.00 65.38 310 ARG A CA 1
ATOM 2539 C C . ARG A 1 310 ? 15.619 14.017 -25.070 1.00 65.38 310 ARG A C 1
ATOM 2541 O O . ARG A 1 310 ? 16.383 14.422 -25.944 1.00 65.38 310 ARG A O 1
ATOM 2548 N N . LEU A 1 311 ? 14.563 13.245 -25.313 1.00 82.06 311 LEU A N 1
ATOM 2549 C CA . LEU A 1 311 ? 14.086 13.003 -26.672 1.00 82.06 311 LEU A CA 1
ATOM 2550 C C . LEU A 1 311 ? 13.597 14.325 -27.268 1.00 82.06 311 LEU A C 1
ATOM 2552 O O . LEU A 1 311 ? 13.062 15.171 -26.542 1.00 82.06 311 LEU A O 1
ATOM 2556 N N . LYS A 1 312 ? 13.818 14.510 -28.571 1.00 85.12 312 LYS A N 1
ATOM 2557 C CA . LYS A 1 312 ? 13.505 15.749 -29.280 1.00 85.12 312 LYS A CA 1
ATOM 2558 C C . LYS A 1 312 ? 12.783 15.458 -30.589 1.00 85.12 312 LYS A C 1
ATOM 2560 O O . LYS A 1 312 ? 13.115 14.489 -31.261 1.00 85.12 312 LYS A O 1
ATOM 2565 N N . ILE A 1 313 ? 11.838 16.322 -30.942 1.00 84.50 313 ILE A N 1
ATOM 2566 C CA . ILE A 1 313 ? 11.260 16.407 -32.286 1.00 84.50 313 ILE A CA 1
ATOM 2567 C C . ILE A 1 313 ? 11.644 17.775 -32.841 1.00 84.50 313 ILE A C 1
ATOM 2569 O O . ILE A 1 313 ? 11.317 18.796 -32.233 1.00 84.50 313 ILE A O 1
ATOM 2573 N N . THR A 1 314 ? 12.338 17.803 -33.976 1.00 82.25 314 THR A N 1
ATOM 2574 C CA . THR A 1 314 ? 12.681 19.044 -34.679 1.00 82.25 314 THR A CA 1
ATOM 2575 C C . THR A 1 314 ? 11.710 19.244 -35.831 1.00 82.25 314 THR A C 1
ATOM 2577 O O . THR A 1 314 ? 11.567 18.382 -36.693 1.00 82.25 314 THR A O 1
ATOM 2580 N N . VAL A 1 315 ? 11.028 20.386 -35.823 1.00 74.06 315 VAL A N 1
ATOM 2581 C CA . VAL A 1 315 ? 10.078 20.790 -36.855 1.00 74.06 315 VAL A CA 1
ATOM 2582 C C . VAL A 1 315 ? 10.726 21.881 -37.693 1.00 74.06 315 VAL A C 1
ATOM 2584 O O . VAL A 1 315 ? 11.169 22.901 -37.161 1.00 74.06 315 VAL A O 1
ATOM 2587 N N . VAL A 1 316 ? 10.777 21.650 -39.001 1.00 71.25 316 VAL A N 1
ATOM 2588 C CA . VAL A 1 316 ? 11.234 22.615 -40.002 1.00 71.25 316 VAL A CA 1
ATOM 2589 C C . VAL A 1 316 ? 9.991 23.124 -40.728 1.00 71.25 316 VAL A C 1
ATOM 2591 O O . VAL A 1 316 ? 9.300 22.329 -41.365 1.00 71.25 316 VAL A O 1
ATOM 2594 N N . LYS A 1 317 ? 9.671 24.419 -40.614 1.00 60.84 317 LYS A N 1
ATOM 2595 C CA . LYS A 1 317 ? 8.643 25.062 -41.449 1.00 60.84 317 LYS A CA 1
ATOM 2596 C C . LYS A 1 317 ? 9.320 25.984 -42.463 1.00 60.84 317 LYS A C 1
ATOM 2598 O O . LYS A 1 317 ? 10.132 26.823 -42.084 1.00 60.84 317 LYS A O 1
ATOM 2603 N N . SER A 1 318 ? 8.976 25.825 -43.739 1.00 53.16 318 SER A N 1
ATOM 2604 C CA . SER A 1 318 ? 9.270 26.797 -44.795 1.00 53.16 318 SER A CA 1
ATOM 2605 C C . SER A 1 318 ? 8.136 27.820 -44.843 1.00 53.16 318 SER A C 1
ATOM 2607 O O . SER A 1 318 ? 6.992 27.440 -45.102 1.00 53.16 318 SER A O 1
ATOM 2609 N N . GLU A 1 319 ? 8.414 29.093 -44.573 1.00 48.44 319 GLU A N 1
ATOM 2610 C CA . GLU A 1 319 ? 7.413 30.148 -44.753 1.00 48.44 319 GLU A CA 1
ATOM 2611 C C . GLU A 1 319 ? 7.224 30.447 -46.244 1.00 48.44 319 GLU A C 1
ATOM 2613 O O . GLU A 1 319 ? 8.181 30.614 -46.996 1.00 48.44 319 GLU A O 1
ATOM 2618 N N . SER A 1 320 ? 5.967 30.502 -46.687 1.00 49.59 320 SER A N 1
ATOM 2619 C CA . SER A 1 320 ? 5.574 30.756 -48.077 1.00 49.59 320 SER A CA 1
ATOM 2620 C C . SER A 1 320 ? 5.538 32.250 -48.425 1.00 49.59 320 SER A C 1
ATOM 2622 O O . SER A 1 320 ? 4.694 32.682 -49.209 1.00 49.59 320 SER A O 1
ATOM 2624 N N . VAL A 1 321 ? 6.422 33.059 -47.839 1.00 49.16 321 VAL A N 1
ATOM 2625 C CA . VAL A 1 321 ? 6.535 34.491 -48.145 1.00 49.16 321 VAL A CA 1
ATOM 2626 C C . VAL A 1 321 ? 7.966 34.769 -48.577 1.00 49.16 321 VAL A C 1
ATOM 2628 O O . VAL A 1 321 ? 8.918 34.447 -47.868 1.00 49.16 321 VAL A O 1
ATOM 2631 N N . LYS A 1 322 ? 8.111 35.323 -49.787 1.00 50.22 322 LYS A N 1
ATOM 2632 C CA . LYS A 1 322 ? 9.394 35.663 -50.411 1.00 50.22 322 LYS A CA 1
ATOM 2633 C C . LYS A 1 322 ? 10.243 36.493 -49.435 1.00 50.22 322 LYS A C 1
ATOM 2635 O O . LYS A 1 322 ? 9.974 37.674 -49.256 1.00 50.22 322 LYS A O 1
ATOM 2640 N N . GLY A 1 323 ? 11.260 35.867 -48.835 1.00 49.84 323 GLY A N 1
ATOM 2641 C CA . GLY A 1 323 ? 12.333 36.561 -48.116 1.00 49.84 323 GLY A CA 1
ATOM 2642 C C . GLY A 1 323 ? 12.479 36.326 -46.605 1.00 49.84 323 GLY A C 1
ATOM 2643 O O . GLY A 1 323 ? 13.274 37.041 -46.005 1.00 49.84 323 GLY A O 1
ATOM 2644 N N . ALA A 1 324 ? 11.798 35.361 -45.974 1.00 44.22 324 ALA A N 1
ATOM 2645 C CA . ALA A 1 324 ? 11.997 35.059 -44.545 1.00 44.22 324 ALA A CA 1
ATOM 2646 C C . ALA A 1 324 ? 12.612 33.662 -44.316 1.00 44.22 324 ALA A C 1
ATOM 2648 O O . ALA A 1 324 ? 12.228 32.681 -44.951 1.00 44.22 324 ALA A O 1
ATOM 2649 N N . GLY A 1 325 ? 13.624 33.594 -43.443 1.00 53.81 325 GLY A N 1
ATOM 2650 C CA . GLY A 1 325 ? 14.464 32.416 -43.204 1.00 53.81 325 GLY A CA 1
ATOM 2651 C C . GLY A 1 325 ? 13.741 31.193 -42.623 1.00 53.81 325 GLY A C 1
ATOM 2652 O O . GLY A 1 325 ? 12.637 31.269 -42.095 1.00 53.81 325 GLY A O 1
ATOM 2653 N N . LEU A 1 326 ? 14.405 30.038 -42.711 1.00 56.00 326 LEU A N 1
ATOM 2654 C CA . LEU A 1 326 ? 13.906 28.748 -42.231 1.00 56.00 326 LEU A CA 1
ATOM 2655 C C . LEU A 1 326 ? 13.726 28.768 -40.700 1.00 56.00 326 LEU A C 1
ATOM 2657 O O . LEU A 1 326 ? 14.707 28.814 -39.955 1.00 56.00 326 LEU A O 1
ATOM 2661 N N . VAL A 1 327 ? 12.486 28.701 -40.208 1.00 58.06 327 VAL A N 1
ATOM 2662 C CA . VAL A 1 327 ? 12.218 28.667 -38.761 1.00 58.06 327 VAL A CA 1
ATOM 2663 C C . VAL A 1 327 ? 12.209 27.216 -38.277 1.00 58.06 327 VAL A C 1
ATOM 2665 O O . VAL A 1 327 ? 11.252 26.463 -38.477 1.00 58.06 327 VAL A O 1
ATOM 2668 N N . THR A 1 328 ? 13.291 26.812 -37.611 1.00 70.69 328 THR A N 1
ATOM 2669 C CA . THR A 1 328 ? 13.395 25.525 -36.906 1.00 70.69 328 THR A CA 1
ATOM 2670 C C . THR A 1 328 ? 12.951 25.645 -35.454 1.00 70.69 328 THR A C 1
ATOM 2672 O O . THR A 1 328 ? 13.590 26.338 -34.662 1.00 70.69 328 THR A O 1
ATOM 2675 N N . ARG A 1 329 ? 11.909 24.902 -35.058 1.00 79.94 329 ARG A N 1
ATOM 2676 C CA . ARG A 1 329 ? 11.497 24.766 -33.650 1.00 79.94 329 ARG A CA 1
ATOM 2677 C C . ARG A 1 329 ? 11.705 23.333 -33.179 1.00 79.94 329 ARG A C 1
ATOM 2679 O O . ARG A 1 329 ? 11.270 22.387 -33.825 1.00 79.94 329 ARG A O 1
ATOM 2686 N N . THR A 1 330 ? 12.355 23.165 -32.029 1.00 84.31 330 THR A N 1
ATOM 2687 C CA . THR A 1 330 ? 12.616 21.843 -31.442 1.00 84.31 330 THR A CA 1
ATOM 2688 C C . THR A 1 330 ? 11.816 21.649 -30.159 1.00 84.31 330 THR A C 1
ATOM 2690 O O . THR A 1 330 ? 12.000 22.380 -29.188 1.00 84.31 330 THR A O 1
ATOM 2693 N N . LEU A 1 331 ? 10.956 20.633 -30.137 1.00 85.44 331 LEU A N 1
ATOM 2694 C CA . LEU A 1 331 ? 10.255 20.174 -28.943 1.00 85.44 331 LEU A CA 1
ATOM 2695 C C . LEU A 1 331 ? 11.144 19.203 -28.173 1.00 85.44 331 LEU A C 1
ATOM 2697 O O . LEU A 1 331 ? 11.661 18.253 -28.749 1.00 85.44 331 LEU A O 1
ATOM 2701 N N . SER A 1 332 ? 11.311 19.429 -26.871 1.00 85.62 332 SER A N 1
ATOM 2702 C CA . SER A 1 332 ? 12.046 18.527 -25.977 1.00 85.62 332 SER A CA 1
ATOM 2703 C C . SER A 1 332 ? 11.090 17.890 -24.979 1.00 85.62 332 SER A C 1
ATOM 2705 O O . SER A 1 332 ? 10.288 18.593 -24.369 1.00 85.62 332 SER A O 1
ATOM 2707 N N . PHE A 1 333 ? 11.209 16.580 -24.772 1.00 86.44 333 PHE A N 1
ATOM 2708 C CA . PHE A 1 333 ? 10.357 15.840 -23.844 1.00 86.44 333 PHE A CA 1
ATOM 2709 C C . PHE A 1 333 ? 11.018 15.702 -22.456 1.00 86.44 333 PHE A C 1
ATOM 2711 O O . PHE A 1 333 ? 12.233 15.469 -22.378 1.00 86.44 333 PHE A O 1
ATOM 2718 N N . PRO A 1 334 ? 10.255 15.845 -21.351 1.00 88.25 334 PRO A N 1
ATOM 2719 C CA . PRO A 1 334 ? 8.817 16.138 -21.303 1.00 88.25 334 PRO A CA 1
ATOM 2720 C C . PRO A 1 334 ? 8.485 17.574 -21.736 1.00 88.25 334 PRO A C 1
ATOM 2722 O O . PRO A 1 334 ? 9.231 18.500 -21.418 1.00 88.25 334 PRO A O 1
ATOM 2725 N N . LEU A 1 335 ? 7.338 17.761 -22.397 1.00 86.19 335 LEU A N 1
ATOM 2726 C CA . LEU A 1 335 ? 6.845 19.084 -22.778 1.00 86.19 335 LEU A CA 1
ATOM 2727 C C . LEU A 1 335 ? 6.614 19.939 -21.532 1.00 86.19 335 LEU A C 1
ATOM 2729 O O . LEU A 1 335 ? 5.963 19.506 -20.574 1.00 86.19 335 LEU A O 1
ATOM 2733 N N . ALA A 1 336 ? 7.167 21.148 -21.530 1.00 82.50 336 ALA A N 1
ATOM 2734 C CA . ALA A 1 336 ? 7.214 22.000 -20.347 1.00 82.50 336 ALA A CA 1
ATOM 2735 C C . ALA A 1 336 ? 5.964 22.876 -20.199 1.00 82.50 336 ALA A C 1
ATOM 2737 O O . ALA A 1 336 ? 5.558 23.169 -19.075 1.00 82.50 336 ALA A O 1
ATOM 2738 N N . THR A 1 337 ? 5.338 23.267 -21.313 1.00 84.38 337 THR A N 1
ATOM 2739 C CA . THR A 1 337 ? 4.248 24.250 -21.317 1.00 84.38 337 THR A CA 1
ATOM 2740 C C . THR A 1 337 ? 3.018 23.774 -22.085 1.00 84.38 337 THR A C 1
ATOM 2742 O O . THR A 1 337 ? 3.100 22.900 -22.948 1.00 84.38 337 THR A O 1
ATOM 2745 N N . GLY A 1 338 ? 1.865 24.390 -21.802 1.00 82.12 338 GLY A N 1
ATOM 2746 C CA . GLY A 1 338 ? 0.650 24.179 -22.589 1.00 82.12 338 GLY A CA 1
ATOM 2747 C C . GLY A 1 338 ? 0.822 24.576 -24.060 1.00 82.12 338 GLY A C 1
ATOM 2748 O O . GLY A 1 338 ? 0.281 23.901 -24.925 1.00 82.12 338 GLY A O 1
ATOM 2749 N N . ASN A 1 339 ? 1.637 25.594 -24.359 1.00 84.88 339 ASN A N 1
ATOM 2750 C CA . ASN A 1 339 ? 1.927 26.026 -25.732 1.00 84.88 339 ASN A CA 1
ATOM 2751 C C . ASN A 1 339 ? 2.703 24.972 -26.530 1.00 84.88 339 ASN A C 1
ATOM 2753 O O . ASN A 1 339 ? 2.515 24.854 -27.737 1.00 84.88 339 ASN A O 1
ATOM 2757 N N . ASP A 1 340 ? 3.562 24.195 -25.869 1.00 87.88 340 ASP A N 1
ATOM 2758 C CA . ASP A 1 340 ? 4.263 23.086 -26.518 1.00 87.88 340 ASP A CA 1
ATOM 2759 C C . ASP A 1 340 ? 3.304 21.939 -26.857 1.00 87.88 340 ASP A C 1
ATOM 2761 O O . ASP A 1 340 ? 3.487 21.275 -27.875 1.00 87.88 340 ASP A O 1
ATOM 2765 N N . ILE A 1 341 ? 2.268 21.730 -26.035 1.00 90.56 341 ILE A N 1
ATOM 2766 C CA . ILE A 1 341 ? 1.196 20.760 -26.300 1.00 90.56 341 ILE A CA 1
ATOM 2767 C C . ILE A 1 341 ? 0.378 21.199 -27.520 1.00 90.56 341 ILE A C 1
ATOM 2769 O O . ILE A 1 341 ? 0.172 20.390 -28.419 1.00 90.56 341 ILE A O 1
ATOM 2773 N N . GLU A 1 342 ? -0.027 22.472 -27.591 1.00 90.88 342 GLU A N 1
ATOM 2774 C CA . GLU A 1 342 ? -0.746 23.014 -28.758 1.00 90.88 342 GLU A CA 1
ATOM 2775 C C . GLU A 1 342 ? 0.090 22.914 -30.036 1.00 90.88 342 GLU A C 1
ATOM 2777 O O . GLU A 1 342 ? -0.400 22.516 -31.091 1.00 90.88 342 GLU A O 1
ATOM 2782 N N . TYR A 1 343 ? 1.381 23.241 -29.941 1.00 88.19 343 TYR A N 1
ATOM 2783 C CA . TYR A 1 343 ? 2.280 23.165 -31.083 1.00 88.19 343 TYR A CA 1
ATOM 2784 C C . TYR A 1 343 ? 2.476 21.720 -31.554 1.00 88.19 343 TYR A C 1
ATOM 2786 O O . TYR A 1 343 ? 2.429 21.464 -32.756 1.00 88.19 343 TYR A O 1
ATOM 2794 N N . LEU A 1 344 ? 2.656 20.770 -30.628 1.00 92.06 344 LEU A N 1
ATOM 2795 C CA . LEU A 1 344 ? 2.739 19.350 -30.964 1.00 92.06 344 LEU A CA 1
ATOM 2796 C C . LEU A 1 344 ? 1.440 18.851 -31.610 1.00 92.06 344 LEU A C 1
ATOM 2798 O O . LEU A 1 344 ? 1.507 18.153 -32.616 1.00 92.06 344 LEU A O 1
ATOM 2802 N N . GLU A 1 345 ? 0.281 19.219 -31.064 1.00 93.94 345 GLU A N 1
ATOM 2803 C CA . GLU A 1 345 ? -1.028 18.853 -31.615 1.00 93.94 345 GLU A CA 1
ATOM 2804 C C . GLU A 1 345 ? -1.178 19.324 -33.064 1.00 93.94 345 GLU A C 1
ATOM 2806 O O . GLU A 1 345 ? -1.551 18.535 -33.932 1.00 93.94 345 GLU A O 1
ATOM 2811 N N . GLN A 1 346 ? -0.819 20.579 -33.346 1.00 91.25 346 GLN A N 1
ATOM 2812 C CA . GLN A 1 346 ? -0.847 21.114 -34.705 1.00 91.25 346 GLN A CA 1
ATOM 2813 C C . GLN A 1 346 ? 0.131 20.365 -35.623 1.00 91.25 346 GLN A C 1
ATOM 2815 O O . GLN A 1 346 ? -0.231 19.947 -36.717 1.00 91.25 346 GLN A O 1
ATOM 2820 N N . CYS A 1 347 ? 1.354 20.107 -35.154 1.00 88.56 347 CYS A N 1
ATOM 2821 C CA . CYS A 1 347 ? 2.366 19.381 -35.926 1.00 88.56 347 CYS A CA 1
ATOM 2822 C C . CYS A 1 347 ? 1.942 17.950 -36.282 1.00 88.56 347 CYS A C 1
ATOM 2824 O O . CYS A 1 347 ? 2.224 17.470 -37.378 1.00 88.56 347 CYS A O 1
ATOM 2826 N N . VAL A 1 348 ? 1.283 17.260 -35.353 1.00 91.25 348 VAL A N 1
ATOM 2827 C CA . VAL A 1 348 ? 0.806 15.883 -35.532 1.00 91.25 348 VAL A CA 1
ATOM 2828 C C . VAL A 1 348 ? -0.406 15.825 -36.464 1.00 91.25 348 VAL A C 1
ATOM 2830 O O . VAL A 1 348 ? -0.548 14.851 -37.204 1.00 91.25 348 VAL A O 1
ATOM 2833 N N . LYS A 1 349 ? -1.252 16.863 -36.466 1.00 90.69 349 LYS A N 1
ATOM 2834 C CA . LYS A 1 349 ? -2.346 17.024 -37.434 1.00 90.69 349 LYS A CA 1
ATOM 2835 C C . LYS A 1 349 ? -1.830 17.303 -38.846 1.00 90.69 349 LYS A C 1
ATOM 2837 O O . LYS A 1 349 ? -2.330 16.707 -39.796 1.00 90.69 349 LYS A O 1
ATOM 2842 N N . ASP A 1 350 ? -0.803 18.140 -38.965 1.00 87.75 350 ASP A N 1
ATOM 2843 C CA . ASP A 1 350 ? -0.293 18.607 -40.259 1.00 87.75 350 ASP A CA 1
ATOM 2844 C C . ASP A 1 350 ? 0.699 17.628 -40.913 1.00 87.75 350 ASP A C 1
ATOM 2846 O O . ASP A 1 350 ? 0.884 17.650 -42.129 1.00 87.75 350 ASP A O 1
ATOM 2850 N N . SER A 1 351 ? 1.362 16.759 -40.137 1.00 88.88 351 SER A N 1
ATOM 2851 C CA . SER A 1 351 ? 2.415 15.873 -40.647 1.00 88.88 351 SER A CA 1
ATOM 2852 C C . SER A 1 351 ? 2.322 14.446 -40.112 1.00 88.88 351 SER A C 1
ATOM 2854 O O . SER A 1 351 ? 2.579 14.166 -38.938 1.00 88.88 351 SER A O 1
ATOM 2856 N N . LYS A 1 352 ? 2.090 13.497 -41.031 1.00 90.12 352 LYS A N 1
ATOM 2857 C CA . LYS A 1 352 ? 2.139 12.051 -40.748 1.00 90.12 352 LYS A CA 1
ATOM 2858 C C . LYS A 1 352 ? 3.508 11.603 -40.227 1.00 90.12 352 LYS A C 1
ATOM 2860 O O . LYS A 1 352 ? 3.584 10.698 -39.400 1.00 90.12 352 LYS A O 1
ATOM 2865 N N . ASN A 1 353 ? 4.589 12.240 -40.683 1.00 89.38 353 ASN A N 1
ATOM 2866 C CA . ASN A 1 353 ? 5.937 11.916 -40.222 1.00 89.38 353 ASN A CA 1
ATOM 2867 C C . ASN A 1 353 ? 6.137 12.332 -38.755 1.00 89.38 353 ASN A C 1
ATOM 2869 O O . ASN A 1 353 ? 6.616 11.530 -37.955 1.00 89.38 353 ASN A O 1
ATOM 2873 N N . LEU A 1 354 ? 5.703 13.541 -38.378 1.00 89.00 354 LEU A N 1
ATOM 2874 C CA . LEU A 1 354 ? 5.780 14.016 -36.991 1.00 89.00 354 LEU A CA 1
ATOM 2875 C C . LEU A 1 354 ? 4.854 13.221 -36.068 1.00 89.00 354 LEU A C 1
ATOM 2877 O O . LEU A 1 354 ? 5.243 12.912 -34.941 1.00 89.00 354 LEU A O 1
ATOM 2881 N N . LYS A 1 355 ? 3.680 12.806 -36.564 1.00 93.00 355 LYS A N 1
ATOM 2882 C CA . LYS A 1 355 ? 2.812 11.844 -35.875 1.00 93.00 355 LYS A CA 1
ATOM 2883 C C . LYS A 1 355 ? 3.551 10.540 -35.562 1.00 93.00 355 LYS A C 1
ATOM 2885 O O . LYS A 1 355 ? 3.609 10.151 -34.401 1.00 93.00 355 LYS A O 1
ATOM 2890 N N . ALA A 1 356 ? 4.191 9.918 -36.553 1.00 90.94 356 ALA A N 1
ATOM 2891 C CA . ALA A 1 356 ? 4.940 8.677 -36.348 1.00 90.94 356 ALA A CA 1
ATOM 2892 C C . ALA A 1 356 ? 6.135 8.852 -35.386 1.00 90.94 356 ALA A C 1
ATOM 2894 O O . ALA A 1 356 ? 6.418 7.972 -34.572 1.00 90.94 356 ALA A O 1
ATOM 2895 N N . GLN A 1 357 ? 6.836 9.992 -35.439 1.00 91.44 357 GLN A N 1
ATOM 2896 C CA . GLN A 1 357 ? 7.900 10.305 -34.476 1.00 91.44 357 GLN A CA 1
ATOM 2897 C C . GLN A 1 357 ? 7.353 10.416 -33.049 1.00 91.44 357 GLN A C 1
ATOM 2899 O O . GLN A 1 357 ? 7.940 9.869 -32.116 1.00 91.44 357 GLN A O 1
ATOM 2904 N N . TYR A 1 358 ? 6.214 11.082 -32.875 1.00 95.44 358 TYR A N 1
ATOM 2905 C CA . TYR A 1 358 ? 5.558 11.204 -31.580 1.00 95.44 358 TYR A CA 1
ATOM 2906 C C . TYR A 1 358 ? 5.076 9.849 -31.033 1.00 95.44 358 TYR A C 1
ATOM 2908 O O . TYR A 1 358 ? 5.322 9.537 -29.867 1.00 95.44 358 TYR A O 1
ATOM 2916 N N . GLU A 1 359 ? 4.479 9.001 -31.871 1.00 94.69 359 GLU A N 1
ATOM 2917 C CA . GLU A 1 359 ? 4.057 7.644 -31.493 1.00 94.69 359 GLU A CA 1
ATOM 2918 C C . GLU A 1 359 ? 5.241 6.775 -31.035 1.00 94.69 359 GLU A C 1
ATOM 2920 O O . GLU A 1 359 ? 5.141 6.073 -30.027 1.00 94.69 359 GLU A O 1
ATOM 2925 N N . LYS A 1 360 ? 6.411 6.894 -31.681 1.00 92.94 360 LYS A N 1
ATOM 2926 C CA . LYS A 1 360 ? 7.645 6.225 -31.226 1.00 92.94 360 LYS A CA 1
ATOM 2927 C C . LYS A 1 360 ? 8.093 6.700 -29.841 1.00 92.94 360 LYS A C 1
ATOM 2929 O O . LYS A 1 360 ? 8.545 5.893 -29.029 1.00 92.94 360 LYS A O 1
ATOM 2934 N N . ILE A 1 361 ? 7.951 7.993 -29.540 1.00 91.75 361 ILE A N 1
ATOM 2935 C CA . ILE A 1 361 ? 8.254 8.541 -28.206 1.00 91.75 361 ILE A CA 1
ATOM 2936 C C . ILE A 1 361 ? 7.279 7.984 -27.159 1.00 91.75 361 ILE A C 1
ATOM 2938 O O . ILE A 1 361 ? 7.702 7.598 -26.065 1.00 91.75 361 ILE A O 1
ATOM 2942 N N . LEU A 1 362 ? 5.989 7.893 -27.496 1.00 93.31 362 LEU A N 1
ATOM 2943 C CA . LEU A 1 362 ? 4.969 7.284 -26.639 1.00 93.31 362 LEU A CA 1
ATOM 2944 C C . LEU A 1 362 ? 5.277 5.809 -26.341 1.00 93.31 362 LEU A C 1
ATOM 2946 O O . LEU A 1 362 ? 5.179 5.389 -25.185 1.00 93.31 362 LEU A O 1
ATOM 2950 N N . GLN A 1 363 ? 5.674 5.032 -27.350 1.00 93.06 363 GLN A N 1
ATOM 2951 C CA . GLN A 1 363 ? 6.073 3.629 -27.190 1.00 93.06 363 GLN A CA 1
ATOM 2952 C C . GLN A 1 363 ? 7.311 3.492 -26.306 1.00 93.06 363 GLN A C 1
ATOM 2954 O O . GLN A 1 363 ? 7.309 2.713 -25.353 1.00 93.06 363 GLN A O 1
ATOM 2959 N N . PHE A 1 364 ? 8.344 4.297 -26.561 1.00 91.38 364 PHE A N 1
ATOM 2960 C CA . PHE A 1 364 ? 9.588 4.273 -25.797 1.00 91.38 364 PHE A CA 1
ATOM 2961 C C . PHE A 1 364 ? 9.358 4.473 -24.294 1.00 91.38 364 PHE A C 1
ATOM 2963 O O . PHE A 1 364 ? 9.897 3.733 -23.466 1.00 91.38 364 PHE A O 1
ATOM 2970 N N . TYR A 1 365 ? 8.549 5.464 -23.910 1.00 88.31 365 TYR A N 1
ATOM 2971 C CA . TYR A 1 365 ? 8.293 5.717 -22.492 1.00 88.31 365 TYR A CA 1
ATOM 2972 C C . TYR A 1 365 ? 7.370 4.679 -21.853 1.00 88.31 365 TYR A C 1
ATOM 2974 O O . TYR A 1 365 ? 7.547 4.368 -20.670 1.00 88.31 365 TYR A O 1
ATOM 2982 N N . LEU A 1 366 ? 6.447 4.091 -22.618 1.00 87.25 366 LEU A N 1
ATOM 2983 C CA . LEU A 1 366 ? 5.636 2.984 -22.123 1.00 87.25 366 LEU A CA 1
ATOM 2984 C C . LEU A 1 366 ? 6.485 1.729 -21.873 1.00 87.25 366 LEU A C 1
ATOM 2986 O O . LEU A 1 366 ? 6.366 1.130 -20.808 1.00 87.25 366 LEU A O 1
ATOM 2990 N N . GLN A 1 367 ? 7.412 1.386 -22.774 1.00 86.38 367 GLN A N 1
ATOM 2991 C CA . GLN A 1 367 ? 8.350 0.267 -22.585 1.00 86.38 367 GLN A CA 1
ATOM 2992 C C . GLN A 1 367 ? 9.216 0.434 -21.329 1.00 86.38 367 GLN A C 1
ATOM 2994 O O . GLN A 1 367 ? 9.533 -0.543 -20.654 1.00 86.38 367 GLN A O 1
ATOM 2999 N N . LYS A 1 368 ? 9.563 1.676 -20.965 1.00 79.94 368 LYS A N 1
ATOM 3000 C CA . LYS A 1 368 ? 10.293 1.973 -19.721 1.00 79.94 368 LYS A CA 1
ATOM 3001 C C . LYS A 1 368 ? 9.434 1.892 -18.459 1.00 79.94 368 LYS A C 1
ATOM 3003 O O . LYS A 1 368 ? 9.986 1.799 -17.364 1.00 79.94 368 LYS A O 1
ATOM 3008 N N . THR A 1 369 ? 8.108 1.958 -18.582 1.00 75.75 369 THR A N 1
ATOM 3009 C CA . THR A 1 369 ? 7.168 1.966 -17.448 1.00 75.75 369 THR A CA 1
ATOM 3010 C C . THR A 1 369 ? 5.920 1.097 -17.706 1.00 75.75 369 THR A C 1
ATOM 3012 O O . THR A 1 369 ? 4.794 1.576 -17.553 1.00 75.75 369 THR A O 1
ATOM 3015 N N . PRO A 1 370 ? 6.079 -0.204 -18.035 1.00 67.19 370 PRO A N 1
ATOM 3016 C CA . PRO A 1 370 ? 4.995 -1.030 -18.585 1.00 67.19 370 PRO A CA 1
ATOM 3017 C C . PRO A 1 370 ? 3.847 -1.266 -17.595 1.00 67.19 370 PRO A C 1
ATOM 3019 O O . PRO A 1 370 ? 2.690 -1.360 -17.985 1.00 67.19 370 PRO A O 1
ATOM 3022 N N . LEU A 1 371 ? 4.147 -1.291 -16.293 1.00 70.00 371 LEU A N 1
ATOM 3023 C CA . LEU A 1 371 ? 3.153 -1.505 -15.236 1.00 70.00 371 LEU A CA 1
ATOM 3024 C C . LEU A 1 371 ? 2.388 -0.229 -14.844 1.00 70.00 371 LEU A C 1
ATOM 3026 O O . LEU A 1 371 ? 1.467 -0.298 -14.032 1.00 70.00 371 LEU A O 1
ATOM 3030 N N . LYS A 1 372 ? 2.787 0.952 -15.345 1.00 80.75 372 LYS A N 1
ATOM 3031 C CA . LYS A 1 372 ? 2.199 2.243 -14.947 1.00 80.75 372 LYS A CA 1
ATOM 3032 C C . LYS A 1 372 ? 2.067 3.215 -16.134 1.00 80.75 372 LYS A C 1
ATOM 3034 O O . LYS A 1 372 ? 2.780 4.220 -16.173 1.00 80.75 372 LYS A O 1
ATOM 3039 N N . PRO A 1 373 ? 1.105 2.998 -17.051 1.00 83.06 373 PRO A N 1
ATOM 3040 C CA . PRO A 1 373 ? 0.943 3.805 -18.271 1.00 83.06 373 PRO A CA 1
ATOM 3041 C C . PRO A 1 373 ? 0.781 5.318 -18.032 1.00 83.06 373 PRO A C 1
ATOM 3043 O O . PRO A 1 373 ? 1.316 6.136 -18.776 1.00 83.06 373 PRO A O 1
ATOM 3046 N N . ALA A 1 374 ? 0.125 5.726 -16.940 1.00 84.88 374 ALA A N 1
ATOM 3047 C CA . ALA A 1 374 ? -0.001 7.141 -16.572 1.00 84.88 374 ALA A CA 1
ATOM 3048 C C . ALA A 1 374 ? 1.354 7.812 -16.256 1.00 84.88 374 ALA A C 1
ATOM 3050 O O . ALA A 1 374 ? 1.517 9.015 -16.453 1.00 84.88 374 ALA A O 1
ATOM 3051 N N . PHE A 1 375 ? 2.345 7.049 -15.781 1.00 82.56 375 PHE A N 1
ATOM 3052 C CA . PHE A 1 375 ? 3.696 7.559 -15.533 1.00 82.56 375 PHE A CA 1
ATOM 3053 C C . PHE A 1 375 ? 4.499 7.700 -16.829 1.00 82.56 375 PHE A C 1
ATOM 3055 O O . PHE A 1 375 ? 5.302 8.628 -16.921 1.00 82.56 375 PHE A O 1
ATOM 3062 N N . ALA A 1 376 ? 4.237 6.868 -17.844 1.00 86.75 376 ALA A N 1
ATOM 3063 C CA . ALA A 1 376 ? 4.789 7.061 -19.185 1.00 86.75 376 ALA A CA 1
ATOM 3064 C C . ALA A 1 376 ? 4.402 8.444 -19.736 1.00 86.75 376 ALA A C 1
ATOM 3066 O O . ALA A 1 376 ? 5.253 9.175 -20.240 1.00 86.75 376 ALA A O 1
ATOM 3067 N N . LEU A 1 377 ? 3.147 8.864 -19.534 1.00 89.38 377 LEU A N 1
ATOM 3068 C CA . LEU A 1 377 ? 2.682 10.195 -19.940 1.00 89.38 377 LEU A CA 1
ATOM 3069 C C . LEU A 1 377 ? 3.366 11.330 -19.173 1.00 89.38 377 LEU A C 1
ATOM 3071 O O . LEU A 1 377 ? 3.586 12.384 -19.755 1.00 89.38 377 LEU A O 1
ATOM 3075 N N . LEU A 1 378 ? 3.784 11.127 -17.919 1.00 87.12 378 LEU A N 1
ATOM 3076 C CA . LEU A 1 378 ? 4.568 12.127 -17.173 1.00 87.12 378 LEU A CA 1
ATOM 3077 C C . LEU A 1 378 ? 6.023 12.250 -17.652 1.00 87.12 378 LEU A C 1
ATOM 3079 O O . LEU A 1 378 ? 6.708 13.215 -17.308 1.00 87.12 378 LEU A O 1
ATOM 3083 N N . HIS A 1 379 ? 6.507 11.295 -18.448 1.00 85.75 379 HIS A N 1
ATOM 3084 C CA . HIS A 1 379 ? 7.772 11.432 -19.168 1.00 85.75 379 HIS A CA 1
ATOM 3085 C C . HIS A 1 379 ? 7.623 12.179 -20.499 1.00 85.75 379 HIS A C 1
ATOM 3087 O O . HIS A 1 379 ? 8.608 12.710 -21.009 1.00 85.75 379 HIS A O 1
ATOM 3093 N N . VAL A 1 380 ? 6.398 12.267 -21.022 1.00 88.62 380 VAL A N 1
ATOM 3094 C CA . VAL A 1 380 ? 6.060 12.982 -22.260 1.00 88.62 380 VAL A CA 1
ATOM 3095 C C . VAL A 1 380 ? 5.575 14.402 -21.962 1.00 88.62 380 VAL A C 1
ATOM 3097 O O . VAL A 1 380 ? 5.929 15.337 -22.673 1.00 88.62 380 VAL A O 1
ATOM 3100 N N . PHE A 1 381 ? 4.837 14.602 -20.874 1.00 90.94 381 PHE A N 1
ATOM 3101 C CA . PHE A 1 381 ? 4.248 15.878 -20.488 1.00 90.94 381 PHE A CA 1
ATOM 3102 C C . PHE A 1 381 ? 4.604 16.215 -19.044 1.00 90.94 381 PHE A C 1
ATOM 3104 O O . PHE A 1 381 ? 4.409 15.412 -18.131 1.00 90.94 381 PHE A O 1
ATOM 3111 N N . SER A 1 382 ? 5.106 17.425 -18.817 1.00 86.00 382 SER A N 1
ATOM 3112 C CA . SER A 1 382 ? 5.346 17.902 -17.459 1.00 86.00 382 SER A CA 1
ATOM 3113 C C . SER A 1 382 ? 4.030 18.205 -16.736 1.00 86.00 382 SER A C 1
ATOM 3115 O O . SER A 1 382 ? 2.998 18.495 -17.343 1.00 86.00 382 SER A O 1
ATOM 3117 N N . GLU A 1 383 ? 4.080 18.219 -15.403 1.00 84.75 383 GLU A N 1
ATOM 3118 C CA . GLU A 1 383 ? 2.932 18.626 -14.583 1.00 84.75 383 GLU A CA 1
ATOM 3119 C C . GLU A 1 383 ? 2.495 20.072 -14.858 1.00 84.75 383 GLU A C 1
ATOM 3121 O O . GLU A 1 383 ? 1.320 20.395 -14.701 1.00 84.75 383 GLU A O 1
ATOM 3126 N N . ALA A 1 384 ? 3.439 20.939 -15.241 1.00 81.81 384 ALA A N 1
ATOM 3127 C CA . ALA A 1 384 ? 3.158 22.324 -15.599 1.00 81.81 384 ALA A CA 1
ATOM 3128 C C . ALA A 1 384 ? 2.382 22.399 -16.920 1.00 81.81 384 ALA A C 1
ATOM 3130 O O . ALA A 1 384 ? 1.377 23.100 -16.992 1.00 81.81 384 ALA A O 1
ATOM 3131 N N . ALA A 1 385 ? 2.783 21.611 -17.920 1.00 86.62 385 ALA A N 1
ATOM 3132 C CA . ALA A 1 385 ? 2.110 21.565 -19.213 1.00 86.62 385 ALA A CA 1
ATOM 3133 C C . ALA A 1 385 ? 0.664 21.052 -19.111 1.00 86.62 385 ALA A C 1
ATOM 3135 O O . ALA A 1 385 ? -0.223 21.575 -19.778 1.00 86.62 385 ALA A O 1
ATOM 3136 N N . LEU A 1 386 ? 0.401 20.078 -18.232 1.00 88.38 386 LEU A N 1
ATOM 3137 C CA . LEU A 1 386 ? -0.934 19.494 -18.035 1.00 88.38 386 LEU A CA 1
ATOM 3138 C C . LEU A 1 386 ? -1.833 20.272 -17.058 1.00 88.38 386 LEU A C 1
ATOM 3140 O O . LEU A 1 386 ? -2.964 19.854 -16.804 1.00 88.38 386 LEU A O 1
ATOM 3144 N N . ALA A 1 387 ? -1.367 21.381 -16.476 1.00 82.31 387 ALA A N 1
ATOM 3145 C CA . ALA A 1 387 ? -2.072 22.064 -15.388 1.00 82.31 387 ALA A CA 1
ATOM 3146 C C . ALA A 1 387 ? -3.492 22.534 -15.772 1.00 82.31 387 ALA A C 1
ATOM 3148 O O . ALA A 1 387 ? -4.423 22.428 -14.953 1.00 82.31 387 ALA A O 1
ATOM 3149 N N . ASP A 1 388 ? -3.648 22.981 -17.018 1.00 81.81 388 ASP A N 1
ATOM 3150 C CA . ASP A 1 388 ? -4.878 23.573 -17.560 1.00 81.81 388 ASP A CA 1
ATOM 3151 C C . ASP A 1 388 ? -5.713 22.580 -18.378 1.00 81.81 388 ASP A C 1
ATOM 3153 O O . ASP A 1 388 ? -6.739 22.940 -18.956 1.00 81.81 388 ASP A O 1
ATOM 3157 N N . TYR A 1 389 ? -5.313 21.307 -18.376 1.00 85.75 389 TYR A N 1
ATOM 3158 C CA . TYR A 1 389 ? -6.005 20.228 -19.066 1.00 85.75 389 TYR A CA 1
ATOM 3159 C C . TYR A 1 389 ? -6.845 19.385 -18.098 1.00 85.75 389 TYR A C 1
ATOM 3161 O O . TYR A 1 389 ? -6.562 19.255 -16.899 1.00 85.75 389 TYR A O 1
ATOM 3169 N N . ASN A 1 390 ? -7.913 18.800 -18.627 1.00 85.88 390 ASN A N 1
ATOM 3170 C CA . ASN A 1 390 ? -8.637 17.675 -18.043 1.00 85.88 390 ASN A CA 1
ATOM 3171 C C . ASN A 1 390 ? -9.201 16.798 -19.168 1.00 85.88 390 ASN A C 1
ATOM 3173 O O . ASN A 1 390 ? -9.152 17.161 -20.337 1.00 85.88 390 ASN A O 1
ATOM 3177 N N . TYR A 1 391 ? -9.759 15.635 -18.834 1.00 84.19 391 TYR A N 1
ATOM 3178 C CA . TYR A 1 391 ? -10.252 14.731 -19.873 1.00 84.19 391 TYR A CA 1
ATOM 3179 C C . TYR A 1 391 ? -11.464 15.299 -20.641 1.00 84.19 391 TYR A C 1
ATOM 3181 O O . TYR A 1 391 ? -11.487 15.263 -21.869 1.00 84.19 391 TYR A O 1
ATOM 3189 N N . SER A 1 392 ? -12.452 15.858 -19.932 1.00 79.56 392 SER A N 1
ATOM 3190 C CA . SER A 1 392 ? -13.761 16.236 -20.492 1.00 79.56 392 SER A CA 1
ATOM 3191 C C . SER A 1 392 ? -13.959 17.725 -20.799 1.00 79.56 392 SER A C 1
ATOM 3193 O O . SER A 1 392 ? -14.987 18.082 -21.358 1.00 79.56 392 SER A O 1
ATOM 3195 N N . GLY A 1 393 ? -13.046 18.613 -20.408 1.00 71.31 393 GLY A N 1
ATOM 3196 C CA . GLY A 1 393 ? -13.231 20.074 -20.464 1.00 71.31 393 GLY A CA 1
ATOM 3197 C C . GLY A 1 393 ? -13.991 20.656 -19.268 1.00 71.31 393 GLY A C 1
ATOM 3198 O O . GLY A 1 393 ? -13.818 21.822 -18.923 1.00 71.31 393 GLY A O 1
ATOM 3199 N N . HIS A 1 394 ? -14.767 19.839 -18.552 1.00 64.69 394 HIS A N 1
ATOM 3200 C CA . HIS A 1 394 ? -15.598 20.292 -17.434 1.00 64.69 394 HIS A CA 1
ATOM 3201 C C . HIS A 1 394 ? -14.873 20.161 -16.091 1.00 64.69 394 HIS A C 1
ATOM 3203 O O . HIS A 1 394 ? -14.418 19.079 -15.712 1.00 64.69 394 HIS A O 1
ATOM 3209 N N . CYS A 1 395 ? -14.751 21.270 -15.360 1.00 60.78 395 CYS A N 1
ATOM 3210 C CA . CYS A 1 395 ? -14.245 21.276 -13.992 1.00 60.78 395 CYS A CA 1
ATOM 3211 C C . CYS A 1 395 ? -15.377 21.636 -13.025 1.00 60.78 395 CYS A C 1
ATOM 3213 O O . CYS A 1 395 ? -15.827 22.774 -12.995 1.00 60.78 395 CYS A O 1
ATOM 3215 N N . ASN A 1 396 ? -15.799 20.688 -12.185 1.00 54.97 396 ASN A N 1
ATOM 3216 C CA . ASN A 1 396 ? -16.886 20.912 -11.217 1.00 54.97 396 ASN A CA 1
ATOM 3217 C C . ASN A 1 396 ? -16.456 21.750 -9.992 1.00 54.97 396 ASN A C 1
ATOM 3219 O O . ASN A 1 396 ? -17.263 21.996 -9.105 1.00 54.97 396 ASN A O 1
ATOM 3223 N N . TYR A 1 397 ? -15.180 22.148 -9.910 1.00 50.06 397 TYR A N 1
ATOM 3224 C CA . TYR A 1 397 ? -14.580 22.774 -8.722 1.00 50.06 397 TYR A CA 1
ATOM 3225 C C . TYR A 1 397 ? -13.998 24.171 -8.959 1.00 50.06 397 TYR A C 1
ATOM 3227 O O . TYR A 1 397 ? -13.807 24.916 -8.002 1.00 50.06 397 TYR A O 1
ATOM 3235 N N . THR A 1 398 ? -13.683 24.528 -10.202 1.00 51.66 398 THR A N 1
ATOM 3236 C CA . THR A 1 398 ? -13.185 25.857 -10.573 1.00 51.66 398 THR A CA 1
ATOM 3237 C C . THR A 1 398 ? -14.067 26.353 -11.704 1.00 51.66 398 THR A C 1
ATOM 3239 O O . THR A 1 398 ? -14.263 25.617 -12.665 1.00 51.66 398 THR A O 1
ATOM 3242 N N . ARG A 1 399 ? -14.589 27.583 -11.614 1.00 46.50 399 ARG A N 1
ATOM 3243 C CA . ARG A 1 399 ? -15.338 28.216 -12.719 1.00 46.50 399 ARG A CA 1
ATOM 3244 C C . ARG A 1 399 ? -14.491 28.372 -14.000 1.00 46.50 399 ARG A C 1
ATOM 3246 O O . ARG A 1 399 ? -15.035 28.696 -15.049 1.00 46.50 399 ARG A O 1
ATOM 3253 N N . ASP A 1 400 ? -13.189 28.095 -13.922 1.00 53.81 400 ASP A N 1
ATOM 3254 C CA . ASP A 1 400 ? -12.249 28.100 -15.041 1.00 53.81 400 ASP A CA 1
ATOM 3255 C C . ASP A 1 400 ? -12.486 26.925 -16.002 1.00 53.81 400 ASP A C 1
ATOM 3257 O O . ASP A 1 400 ? -12.433 25.748 -15.617 1.00 53.81 400 ASP A O 1
ATOM 3261 N N . LYS A 1 401 ? -12.697 27.255 -17.280 1.00 64.00 401 LYS A N 1
ATOM 3262 C CA . LYS A 1 401 ? -12.771 26.285 -18.377 1.00 64.00 401 LYS A CA 1
ATOM 3263 C C . LYS A 1 401 ? -11.389 25.666 -18.590 1.00 64.00 401 LYS A C 1
ATOM 3265 O O . LYS A 1 401 ? -10.434 26.365 -18.916 1.00 64.00 401 LYS A O 1
ATOM 3270 N N . LYS A 1 402 ? -11.285 24.348 -18.417 1.00 79.94 402 LYS A N 1
ATOM 3271 C CA . LYS A 1 402 ? -10.074 23.586 -18.744 1.00 79.94 402 LYS A CA 1
ATOM 3272 C C . LYS A 1 402 ? -10.124 23.094 -20.184 1.00 79.94 402 LYS A C 1
ATOM 3274 O O . LYS A 1 402 ? -11.204 22.864 -20.728 1.00 79.94 402 LYS A O 1
ATOM 3279 N N . LYS A 1 403 ? -8.957 22.887 -20.791 1.00 86.38 403 LYS A N 1
ATOM 3280 C CA . LYS A 1 403 ? -8.856 22.304 -22.131 1.00 86.38 403 LYS A CA 1
ATOM 3281 C C . LYS A 1 403 ? -9.148 20.804 -22.071 1.00 86.38 403 LYS A C 1
ATOM 3283 O O . LYS A 1 403 ? -8.577 20.084 -21.249 1.00 86.38 403 LYS A O 1
ATOM 3288 N N . ALA A 1 404 ? -10.051 20.343 -22.934 1.00 88.19 404 ALA A N 1
ATOM 3289 C CA . ALA A 1 404 ? -10.502 18.958 -22.966 1.00 88.19 404 ALA A CA 1
ATOM 3290 C C . ALA A 1 404 ? -9.523 18.091 -23.766 1.00 88.19 404 ALA A C 1
ATOM 3292 O O . ALA A 1 404 ? -9.488 18.176 -24.988 1.00 88.19 404 ALA A O 1
ATOM 3293 N N . MET A 1 405 ? -8.768 17.217 -23.099 1.00 90.69 405 MET A N 1
ATOM 3294 C CA . MET A 1 405 ? -7.812 16.311 -23.749 1.00 90.69 405 MET A CA 1
ATOM 3295 C C . MET A 1 405 ? -8.472 15.401 -24.784 1.00 90.69 405 MET A C 1
ATOM 3297 O O . MET A 1 405 ? -7.841 15.071 -25.780 1.00 90.69 405 MET A O 1
ATOM 3301 N N . ARG A 1 406 ? -9.749 15.038 -24.595 1.00 87.31 406 ARG A N 1
ATOM 3302 C CA . ARG A 1 406 ? -10.508 14.249 -25.580 1.00 87.31 406 ARG A CA 1
ATOM 3303 C C . ARG A 1 406 ? -10.621 14.921 -26.958 1.00 87.31 406 ARG A C 1
ATOM 3305 O O . ARG A 1 406 ? -10.932 14.242 -27.923 1.00 87.31 406 ARG A O 1
ATOM 3312 N N . ASN A 1 407 ? -10.370 16.230 -27.049 1.00 91.00 407 ASN A N 1
ATOM 3313 C CA . ASN A 1 407 ? -10.418 16.987 -28.302 1.00 91.00 407 ASN A CA 1
ATOM 3314 C C . ASN A 1 407 ? -9.055 17.049 -29.024 1.00 91.00 407 ASN A C 1
ATOM 3316 O O . ASN A 1 407 ? -8.945 17.707 -30.056 1.00 91.00 407 ASN A O 1
ATOM 3320 N N . TYR A 1 408 ? -8.016 16.411 -28.478 1.00 93.88 408 TYR A N 1
ATOM 3321 C CA . TYR A 1 408 ? -6.653 16.451 -29.008 1.00 93.88 408 TYR A CA 1
ATOM 3322 C C . TYR A 1 408 ? -6.254 15.075 -29.534 1.00 93.88 408 TYR A C 1
ATOM 3324 O O . TYR A 1 408 ? -6.345 14.074 -28.813 1.00 93.88 408 TYR A O 1
ATOM 3332 N N . ALA A 1 409 ? -5.758 15.024 -30.768 1.00 92.69 409 ALA A N 1
ATOM 3333 C CA . ALA A 1 409 ? -5.285 13.802 -31.405 1.00 92.69 409 ALA A CA 1
ATOM 3334 C C . ALA A 1 409 ? -4.111 13.183 -30.633 1.00 92.69 409 ALA A C 1
ATOM 3336 O O . ALA A 1 409 ? -4.069 11.963 -30.456 1.00 92.69 409 ALA A O 1
ATOM 3337 N N . ILE A 1 410 ? -3.213 14.016 -30.092 1.00 94.38 410 ILE A N 1
ATOM 3338 C CA . ILE A 1 410 ? -2.054 13.568 -29.302 1.00 94.38 410 ILE A CA 1
ATOM 3339 C C . ILE A 1 410 ? -2.438 12.820 -28.019 1.00 94.38 410 ILE A C 1
ATOM 3341 O O . ILE A 1 410 ? -1.651 12.011 -27.542 1.00 94.38 410 ILE A O 1
ATOM 3345 N N . PHE A 1 411 ? -3.632 13.060 -27.465 1.00 92.88 411 PHE A N 1
ATOM 3346 C CA . PHE A 1 411 ? -4.123 12.393 -26.251 1.00 92.88 411 PHE A CA 1
ATOM 3347 C C . PHE A 1 411 ? -5.129 11.272 -26.529 1.00 92.88 411 PHE A C 1
ATOM 3349 O O . PHE A 1 411 ? -5.541 10.580 -25.600 1.00 92.88 411 PHE A O 1
ATOM 3356 N N . THR A 1 412 ? -5.546 11.116 -27.783 1.00 91.94 412 THR A N 1
ATOM 3357 C CA . THR A 1 412 ? -6.558 10.145 -28.205 1.00 91.94 412 THR A CA 1
ATOM 3358 C C . THR A 1 412 ? -5.941 9.216 -29.240 1.00 91.94 412 THR A C 1
ATOM 3360 O O . THR A 1 412 ? -5.186 8.316 -28.875 1.00 91.94 412 THR A O 1
ATOM 3363 N N . THR A 1 413 ? -6.159 9.498 -30.522 1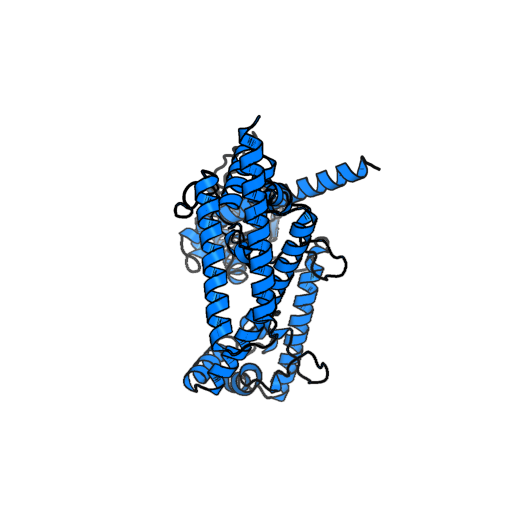.00 92.94 413 THR A N 1
ATOM 3364 C CA . THR A 1 413 ? -5.775 8.635 -31.642 1.00 92.94 413 THR A CA 1
ATOM 3365 C C . THR A 1 413 ? -4.294 8.263 -31.654 1.00 92.94 413 THR A C 1
ATOM 3367 O O . THR A 1 413 ? -3.982 7.133 -31.998 1.00 92.94 413 THR A O 1
ATOM 3370 N N . CYS A 1 414 ? -3.384 9.158 -31.247 1.00 94.81 414 CYS A N 1
ATOM 3371 C CA . CYS A 1 414 ? -1.946 8.866 -31.206 1.00 94.81 414 CYS A CA 1
ATOM 3372 C C . CYS A 1 414 ? -1.549 7.943 -30.049 1.00 94.81 414 CYS A C 1
ATOM 3374 O O . CYS A 1 414 ? -0.624 7.150 -30.182 1.00 94.81 414 CYS A O 1
ATOM 3376 N N . ILE A 1 415 ? -2.217 8.046 -28.898 1.00 93.62 415 ILE A N 1
ATOM 3377 C CA . ILE A 1 415 ? -1.990 7.128 -27.772 1.00 93.62 415 ILE A CA 1
ATOM 3378 C C . ILE A 1 415 ? -2.597 5.767 -28.096 1.00 93.62 415 ILE A C 1
ATOM 3380 O O . ILE A 1 415 ? -1.985 4.734 -27.829 1.00 93.62 415 ILE A O 1
ATOM 3384 N N . GLU A 1 416 ? -3.783 5.769 -28.701 1.00 91.94 416 GLU A N 1
ATOM 3385 C CA . GLU A 1 416 ? -4.439 4.559 -29.173 1.00 91.94 416 GLU A CA 1
ATOM 3386 C C . GLU A 1 416 ? -3.547 3.830 -30.183 1.00 91.94 416 GLU A C 1
ATOM 3388 O O . GLU A 1 416 ? -3.143 2.703 -29.907 1.00 91.94 416 GLU A O 1
ATOM 3393 N N . SER A 1 417 ? -3.146 4.469 -31.282 1.00 93.06 417 SER A N 1
ATOM 3394 C CA . SER A 1 417 ? -2.276 3.852 -32.293 1.00 93.06 417 SER A CA 1
ATOM 3395 C C . SER A 1 417 ? -0.935 3.393 -31.714 1.00 93.06 417 SER A C 1
ATOM 3397 O O . SER A 1 417 ? -0.533 2.251 -31.936 1.00 93.06 417 SER A O 1
ATOM 3399 N N . ALA A 1 418 ? -0.261 4.237 -30.925 1.00 94.44 418 ALA A N 1
ATOM 3400 C CA . ALA A 1 418 ? 1.062 3.930 -30.390 1.00 94.44 418 ALA A CA 1
ATOM 3401 C C . ALA A 1 418 ? 1.051 2.722 -29.449 1.00 94.44 418 ALA A C 1
ATOM 3403 O O . ALA A 1 418 ? 2.011 1.951 -29.434 1.00 94.44 418 ALA A O 1
ATOM 3404 N N . TRP A 1 419 ? 0.001 2.567 -28.641 1.00 94.38 419 TRP A N 1
ATOM 3405 C CA . TRP A 1 419 ? -0.052 1.559 -27.581 1.00 94.38 419 TRP A CA 1
ATOM 3406 C C . TRP A 1 419 ? -0.937 0.356 -27.907 1.00 94.38 419 TRP A C 1
ATOM 3408 O O . TRP A 1 419 ? -1.017 -0.547 -27.078 1.00 94.38 419 TRP A O 1
ATOM 3418 N N . ALA A 1 420 ? -1.580 0.310 -29.079 1.00 92.50 420 ALA A N 1
ATOM 3419 C CA . ALA A 1 420 ? -2.510 -0.758 -29.463 1.00 92.50 420 ALA A CA 1
ATOM 3420 C C . ALA A 1 420 ? -1.915 -2.167 -29.330 1.00 92.50 420 ALA A C 1
ATOM 3422 O O . ALA A 1 420 ? -2.578 -3.075 -28.844 1.00 92.50 420 ALA A O 1
ATOM 3423 N N . SER A 1 421 ? -0.648 -2.344 -29.707 1.00 89.38 421 SER A N 1
ATOM 3424 C CA . SER A 1 421 ? 0.054 -3.629 -29.608 1.00 89.38 421 SER A CA 1
ATOM 3425 C C . SER A 1 421 ? 0.633 -3.922 -28.218 1.00 89.38 421 SER A C 1
ATOM 3427 O O . SER A 1 421 ? 1.171 -5.003 -27.996 1.00 89.38 421 SER A O 1
ATOM 3429 N N . MET A 1 422 ? 0.565 -2.964 -27.287 1.00 88.69 422 MET A N 1
ATOM 3430 C CA . MET A 1 422 ? 1.228 -3.029 -25.980 1.00 88.69 422 MET A CA 1
ATOM 3431 C C . MET A 1 422 ? 0.256 -3.066 -24.796 1.00 88.69 422 MET A C 1
ATOM 3433 O O . MET A 1 422 ? 0.633 -3.541 -23.725 1.00 88.69 422 MET A O 1
ATOM 3437 N N . LEU A 1 423 ? -0.956 -2.524 -24.947 1.00 88.00 423 LEU A N 1
ATOM 3438 C CA . LEU A 1 423 ? -1.945 -2.400 -23.877 1.00 88.00 423 LEU A CA 1
ATOM 3439 C C . LEU A 1 423 ? -3.378 -2.615 -24.390 1.00 88.00 423 LEU A C 1
ATOM 3441 O O . LEU A 1 423 ? -3.727 -2.061 -25.434 1.00 88.00 423 LEU A O 1
ATOM 3445 N N . PRO A 1 424 ? -4.240 -3.286 -23.599 1.00 87.00 424 PRO A N 1
ATOM 3446 C CA . PRO A 1 424 ? -5.684 -3.311 -23.830 1.00 87.00 424 PRO A CA 1
ATOM 3447 C C . PRO A 1 424 ? -6.298 -1.906 -23.892 1.00 87.00 424 PRO A C 1
ATOM 3449 O O . PRO A 1 424 ? -5.865 -0.992 -23.177 1.00 87.00 424 PRO A O 1
ATOM 3452 N N . ASP A 1 425 ? -7.329 -1.743 -24.718 1.00 82.62 425 ASP A N 1
ATOM 3453 C CA . ASP A 1 425 ? -8.090 -0.510 -24.970 1.00 82.62 425 ASP A CA 1
ATOM 3454 C C . ASP A 1 425 ? -8.495 0.202 -23.675 1.00 82.62 425 ASP A C 1
ATOM 3456 O O . ASP A 1 425 ? -8.258 1.404 -23.509 1.00 82.62 425 ASP A O 1
ATOM 3460 N N . GLU A 1 426 ? -9.004 -0.549 -22.697 1.00 81.38 426 GLU A N 1
ATOM 3461 C CA . GLU A 1 426 ? -9.482 -0.009 -21.426 1.00 81.38 426 GLU A CA 1
ATOM 3462 C C . GLU A 1 426 ? -8.353 0.654 -20.628 1.00 81.38 426 GLU A C 1
ATOM 3464 O O . GLU A 1 426 ? -8.561 1.687 -19.979 1.00 81.38 426 GLU A O 1
ATOM 3469 N N . LEU A 1 427 ? -7.141 0.090 -20.683 1.00 82.06 427 LEU A N 1
ATOM 3470 C CA . LEU A 1 427 ? -5.974 0.623 -19.981 1.00 82.06 427 LEU A CA 1
ATOM 3471 C C . LEU A 1 427 ? -5.398 1.855 -20.683 1.00 82.06 427 LEU A C 1
ATOM 3473 O O . LEU A 1 427 ? -4.922 2.766 -20.000 1.00 82.06 427 LEU A O 1
ATOM 3477 N N . ARG A 1 428 ? -5.497 1.931 -22.016 1.00 86.56 428 ARG A N 1
ATOM 3478 C CA . ARG A 1 428 ? -5.046 3.088 -22.807 1.00 86.56 428 ARG A CA 1
ATOM 3479 C C . ARG A 1 428 ? -5.863 4.334 -22.470 1.00 86.56 428 ARG A C 1
ATOM 3481 O O . ARG A 1 428 ? -5.299 5.343 -22.040 1.00 86.56 428 ARG A O 1
ATOM 3488 N N . SER A 1 429 ? -7.194 4.252 -22.539 1.00 80.38 429 SER A N 1
ATOM 3489 C CA . SER A 1 429 ? -8.060 5.392 -22.201 1.00 80.38 429 SER A CA 1
ATOM 3490 C C . SER A 1 429 ? -8.008 5.747 -20.710 1.00 80.38 429 SER A C 1
ATOM 3492 O O . SER A 1 429 ? -8.149 6.915 -20.333 1.00 80.38 429 SER A O 1
ATOM 3494 N N . ARG A 1 430 ? -7.796 4.755 -19.833 1.00 85.50 430 ARG A N 1
ATOM 3495 C CA . ARG A 1 430 ? -7.648 4.980 -18.388 1.00 85.50 430 ARG A CA 1
ATOM 3496 C C . ARG A 1 430 ? -6.359 5.726 -18.047 1.00 85.50 430 ARG A C 1
ATOM 3498 O O . ARG A 1 430 ? -6.411 6.636 -17.226 1.00 85.50 430 ARG A O 1
ATOM 3505 N N . ALA A 1 431 ? -5.248 5.437 -18.723 1.00 87.00 431 ALA A N 1
ATOM 3506 C CA . ALA A 1 431 ? -3.965 6.108 -18.501 1.00 87.00 431 ALA A CA 1
ATOM 3507 C C . ALA A 1 431 ? -4.046 7.639 -18.640 1.00 87.00 431 ALA A C 1
ATOM 3509 O O . ALA A 1 431 ? -3.472 8.372 -17.831 1.00 87.00 431 ALA A O 1
ATOM 3510 N N . VAL A 1 432 ? -4.797 8.118 -19.637 1.00 87.50 432 VAL A N 1
ATOM 3511 C CA . VAL A 1 432 ? -5.006 9.551 -19.911 1.00 87.50 432 VAL A CA 1
ATOM 3512 C C . VAL A 1 432 ? -5.813 10.227 -18.795 1.00 87.50 432 VAL A C 1
ATOM 3514 O O . VAL A 1 432 ? -5.539 11.365 -18.412 1.00 87.50 432 VAL A O 1
ATOM 3517 N N . ARG A 1 433 ? -6.790 9.525 -18.212 1.00 84.94 433 ARG A N 1
ATOM 3518 C CA . ARG A 1 433 ? -7.550 10.028 -17.055 1.00 84.94 433 ARG A CA 1
ATOM 3519 C C . ARG A 1 433 ? -6.704 10.013 -15.782 1.00 84.94 433 ARG A C 1
ATOM 3521 O O . ARG A 1 433 ? -6.694 10.992 -15.031 1.00 84.94 433 ARG A O 1
ATOM 3528 N N . ASP A 1 434 ? -5.954 8.936 -15.580 1.00 85.31 434 ASP A N 1
ATOM 3529 C CA . ASP A 1 434 ? -5.133 8.725 -14.393 1.00 85.31 434 ASP A CA 1
ATOM 3530 C C . ASP A 1 434 ? -3.986 9.741 -14.307 1.00 85.31 434 ASP A C 1
ATOM 3532 O O . ASP A 1 434 ? -3.710 10.242 -13.216 1.00 85.31 434 ASP A O 1
ATOM 3536 N N . VAL A 1 435 ? -3.361 10.132 -15.430 1.00 86.50 435 VAL A N 1
ATOM 3537 C CA . VAL A 1 435 ? -2.295 11.153 -15.416 1.00 86.50 435 VAL A CA 1
ATOM 3538 C C . VAL A 1 435 ? -2.807 12.514 -14.935 1.00 86.50 435 VAL A C 1
ATOM 3540 O O . VAL A 1 435 ? -2.140 13.174 -14.136 1.00 86.50 435 VAL A O 1
ATOM 3543 N N . ILE A 1 436 ? -4.025 12.911 -15.318 1.00 84.38 436 ILE A N 1
ATOM 3544 C CA . ILE A 1 436 ? -4.643 14.161 -14.852 1.00 84.38 436 ILE A CA 1
ATOM 3545 C C . ILE A 1 436 ? -4.983 14.097 -13.365 1.00 84.38 436 ILE A C 1
ATOM 3547 O O . ILE A 1 436 ? -4.729 15.063 -12.637 1.00 84.38 436 ILE A O 1
ATOM 3551 N N . ALA A 1 437 ? -5.508 12.964 -12.892 1.00 80.31 437 ALA A N 1
ATOM 3552 C CA . ALA A 1 437 ? -5.738 12.757 -11.465 1.00 80.31 437 ALA A CA 1
ATOM 3553 C C . ALA A 1 437 ? -4.423 12.885 -10.673 1.00 80.31 437 ALA A C 1
ATOM 3555 O O . ALA A 1 437 ? -4.371 13.561 -9.643 1.00 80.31 437 ALA A O 1
ATOM 3556 N N . LEU A 1 438 ? -3.333 12.325 -11.205 1.00 78.69 438 LEU A N 1
ATOM 3557 C CA . LEU A 1 438 ? -1.994 12.390 -10.622 1.00 78.69 438 LEU A CA 1
ATOM 3558 C C . LEU A 1 438 ? -1.461 13.828 -10.534 1.00 78.69 438 LEU A C 1
ATOM 3560 O O . LEU A 1 438 ? -1.028 14.255 -9.460 1.00 78.69 438 LEU A O 1
ATOM 3564 N N . VAL A 1 439 ? -1.538 14.597 -11.625 1.00 78.38 439 VAL A N 1
ATOM 3565 C CA . VAL A 1 439 ? -1.122 16.013 -11.664 1.00 78.38 439 VAL A CA 1
ATOM 3566 C C . VAL A 1 439 ? -1.958 16.854 -10.694 1.00 78.38 439 VAL A C 1
ATOM 3568 O O . VAL A 1 439 ? -1.413 17.636 -9.907 1.00 78.38 439 VAL A O 1
ATOM 3571 N N . GLY A 1 440 ? -3.281 16.662 -10.690 1.00 75.25 440 GLY A N 1
ATOM 3572 C CA . GLY A 1 440 ? -4.201 17.365 -9.796 1.00 75.25 440 GLY A CA 1
ATOM 3573 C C . GLY A 1 440 ? -3.901 17.107 -8.318 1.00 75.25 440 GLY A C 1
ATOM 3574 O O . GLY A 1 440 ? -3.831 18.050 -7.521 1.00 75.25 440 GLY A O 1
ATOM 3575 N N . ASN A 1 441 ? -3.646 15.847 -7.960 1.00 73.12 441 ASN A N 1
ATOM 3576 C CA . ASN A 1 441 ? -3.282 15.453 -6.602 1.00 73.12 441 ASN A CA 1
ATOM 3577 C C . ASN A 1 441 ? -1.942 16.071 -6.179 1.00 73.12 441 ASN A C 1
ATOM 3579 O O . ASN A 1 441 ? -1.850 16.665 -5.102 1.00 73.12 441 ASN A O 1
ATOM 3583 N N . ARG A 1 442 ? -0.917 16.040 -7.041 1.00 74.12 442 ARG A N 1
ATOM 3584 C CA . ARG A 1 442 ? 0.396 16.644 -6.746 1.00 74.12 442 ARG A CA 1
ATOM 3585 C C . ARG A 1 442 ? 0.327 18.164 -6.576 1.00 74.12 442 ARG A C 1
ATOM 3587 O O . ARG A 1 442 ? 0.918 18.692 -5.631 1.00 74.12 442 ARG A O 1
ATOM 3594 N N . LYS A 1 443 ? -0.439 18.874 -7.416 1.00 72.06 443 LYS A N 1
ATOM 3595 C CA . LYS A 1 443 ? -0.676 20.328 -7.285 1.00 72.06 443 LYS A CA 1
ATOM 3596 C C . LYS A 1 443 ? -1.385 20.668 -5.971 1.00 72.06 443 LYS A C 1
ATOM 3598 O O . LYS A 1 443 ? -0.999 21.614 -5.285 1.00 72.06 443 LYS A O 1
ATOM 3603 N N . ARG A 1 444 ? -2.386 19.872 -5.576 1.00 69.62 444 ARG A N 1
ATOM 3604 C CA . ARG A 1 444 ? -3.101 20.036 -4.298 1.00 69.62 444 ARG A CA 1
ATOM 3605 C C . ARG A 1 444 ? -2.170 19.848 -3.099 1.00 69.62 444 ARG A C 1
ATOM 3607 O O . ARG A 1 444 ? -2.215 20.649 -2.169 1.00 69.62 444 ARG A O 1
ATOM 3614 N N . MET A 1 445 ? -1.291 18.848 -3.150 1.00 63.38 445 MET A N 1
ATOM 3615 C CA . MET A 1 445 ? -0.307 18.601 -2.093 1.00 63.38 445 MET A CA 1
ATOM 3616 C C . MET A 1 445 ? 0.735 19.718 -1.976 1.00 63.38 445 MET A C 1
ATOM 3618 O O . MET A 1 445 ? 1.130 20.043 -0.858 1.00 63.38 445 MET A O 1
ATOM 3622 N N . ARG A 1 446 ? 1.157 20.339 -3.090 1.00 71.31 446 ARG A N 1
ATOM 3623 C CA . ARG A 1 446 ? 2.042 21.520 -3.062 1.00 71.31 446 ARG A CA 1
ATOM 3624 C C . ARG A 1 446 ? 1.384 22.706 -2.352 1.00 71.31 446 ARG A C 1
ATOM 3626 O O . ARG A 1 446 ? 1.931 23.180 -1.363 1.00 71.31 446 ARG A O 1
ATOM 3633 N N . ARG A 1 447 ? 0.151 23.062 -2.733 1.00 70.75 447 ARG A N 1
ATOM 3634 C CA . ARG A 1 447 ? -0.624 24.132 -2.070 1.00 70.75 447 ARG A CA 1
ATOM 3635 C C . ARG A 1 447 ? -0.853 23.868 -0.580 1.00 70.75 447 ARG A C 1
ATOM 3637 O O . ARG A 1 447 ? -0.821 24.791 0.225 1.00 70.75 447 ARG A O 1
ATOM 3644 N N . LEU A 1 448 ? -1.092 22.611 -0.197 1.00 68.88 448 LEU A N 1
ATOM 3645 C CA . LEU A 1 448 ? -1.248 22.234 1.211 1.00 68.88 448 LEU A CA 1
ATOM 3646 C C . LEU A 1 448 ? 0.053 22.455 1.999 1.00 68.88 448 LEU A C 1
ATOM 3648 O O . LEU A 1 448 ? 0.012 22.945 3.124 1.00 68.88 448 LEU A O 1
ATOM 3652 N N . LYS A 1 449 ? 1.203 22.100 1.413 1.00 69.50 449 LYS A N 1
ATOM 3653 C CA . LYS A 1 449 ? 2.522 22.312 2.025 1.00 69.50 449 LYS A CA 1
ATOM 3654 C C . LYS A 1 449 ? 2.862 23.797 2.143 1.00 69.50 449 LYS A C 1
ATOM 3656 O O . LYS A 1 449 ? 3.312 24.206 3.203 1.00 69.50 449 LYS A O 1
ATOM 3661 N N . GLU A 1 450 ? 2.594 24.587 1.105 1.00 72.31 450 GLU A N 1
ATOM 3662 C CA . GLU A 1 450 ? 2.788 26.045 1.107 1.00 72.31 450 GLU A CA 1
ATOM 3663 C C . GLU A 1 450 ? 1.936 26.720 2.191 1.00 72.31 450 GLU A C 1
ATOM 3665 O O . GLU A 1 450 ? 2.457 27.496 2.985 1.00 72.31 450 GLU A O 1
ATOM 3670 N N . ARG A 1 451 ? 0.655 26.346 2.321 1.00 70.94 451 ARG A N 1
ATOM 3671 C CA . ARG A 1 451 ? -0.226 26.868 3.383 1.00 70.94 451 ARG A CA 1
ATOM 3672 C C . ARG A 1 451 ? 0.257 26.516 4.791 1.00 70.94 451 ARG A C 1
ATOM 3674 O O . ARG A 1 451 ? 0.211 27.368 5.667 1.00 70.94 451 ARG A O 1
ATOM 3681 N N . LYS A 1 452 ? 0.745 25.286 5.000 1.00 70.88 452 LYS A N 1
ATOM 3682 C CA . LYS A 1 452 ? 1.333 24.853 6.283 1.00 70.88 452 LYS A CA 1
ATOM 3683 C C . LYS A 1 452 ? 2.655 25.557 6.604 1.00 70.88 452 LYS A C 1
ATOM 3685 O O . LYS A 1 452 ? 3.037 25.612 7.769 1.00 70.88 452 LYS A O 1
ATOM 3690 N N . LEU A 1 453 ? 3.377 26.027 5.586 1.00 69.56 453 LEU A N 1
ATOM 3691 C CA . LEU A 1 453 ? 4.602 26.799 5.763 1.00 69.56 453 LEU A CA 1
ATOM 3692 C C . LEU A 1 453 ? 4.261 28.237 6.167 1.00 69.56 453 LEU A C 1
ATOM 3694 O O . LEU A 1 453 ? 4.733 28.685 7.200 1.00 69.56 453 LEU A O 1
ATOM 3698 N N . ILE A 1 454 ? 3.352 28.893 5.437 1.00 70.88 454 ILE A N 1
ATOM 3699 C CA . ILE A 1 454 ? 2.882 30.258 5.731 1.00 70.88 454 ILE A CA 1
ATOM 3700 C C . ILE A 1 454 ? 2.266 30.346 7.134 1.00 70.88 454 ILE A C 1
ATOM 3702 O O . ILE A 1 454 ? 2.601 31.250 7.892 1.00 70.88 454 ILE A O 1
ATOM 3706 N N . SER A 1 455 ? 1.444 29.366 7.529 1.00 64.44 455 SER A N 1
ATOM 3707 C CA . SER A 1 455 ? 0.836 29.342 8.867 1.00 64.44 455 SER A CA 1
ATOM 3708 C C . SER A 1 455 ? 1.850 29.182 10.003 1.00 64.44 455 SER A C 1
ATOM 3710 O O . SER A 1 455 ? 1.528 29.503 11.135 1.00 64.44 455 SER A O 1
ATOM 3712 N N . ARG A 1 456 ? 3.047 28.644 9.723 1.00 57.56 456 ARG A N 1
ATOM 3713 C CA . ARG A 1 456 ? 4.144 28.525 10.698 1.00 57.56 456 ARG A CA 1
ATOM 3714 C C . ARG A 1 456 ? 4.998 29.785 10.772 1.00 57.56 456 ARG A C 1
ATOM 3716 O O . ARG A 1 456 ? 5.593 30.040 11.808 1.00 57.56 456 ARG A O 1
ATOM 3723 N N . THR A 1 457 ? 5.085 30.537 9.678 1.00 56.31 457 THR A N 1
ATOM 3724 C CA . THR A 1 457 ? 5.839 31.795 9.614 1.00 56.31 457 THR A CA 1
ATOM 3725 C C . THR A 1 457 ? 5.042 32.974 10.175 1.00 56.31 457 THR A C 1
ATOM 3727 O O . THR A 1 457 ? 5.646 33.945 10.586 1.00 56.31 457 THR A O 1
ATOM 3730 N N . GLN A 1 458 ? 3.707 32.888 10.214 1.00 50.34 458 GLN A N 1
ATOM 3731 C CA . GLN A 1 458 ? 2.824 33.888 10.842 1.00 50.34 458 GLN A CA 1
ATOM 3732 C C . GLN A 1 458 ? 2.573 33.638 12.342 1.00 50.34 458 GLN A C 1
ATOM 3734 O O . GLN A 1 458 ? 1.917 34.439 12.996 1.00 50.34 458 GLN A O 1
ATOM 3739 N N . SER A 1 459 ? 3.041 32.503 12.868 1.00 48.59 459 SER A N 1
ATOM 3740 C CA . SER A 1 459 ? 2.959 32.123 14.287 1.00 48.59 459 SER A CA 1
ATOM 3741 C C . SER A 1 459 ? 4.303 32.249 15.020 1.00 48.59 459 SER A C 1
ATOM 3743 O O . SER A 1 459 ? 4.445 31.734 16.128 1.00 48.59 459 SER A O 1
ATOM 3745 N N . LEU A 1 460 ? 5.293 32.839 14.351 1.00 42.94 460 LEU A N 1
ATOM 3746 C CA . LEU A 1 460 ? 6.572 33.313 14.875 1.00 42.94 460 LEU A CA 1
ATOM 3747 C C . LEU A 1 460 ? 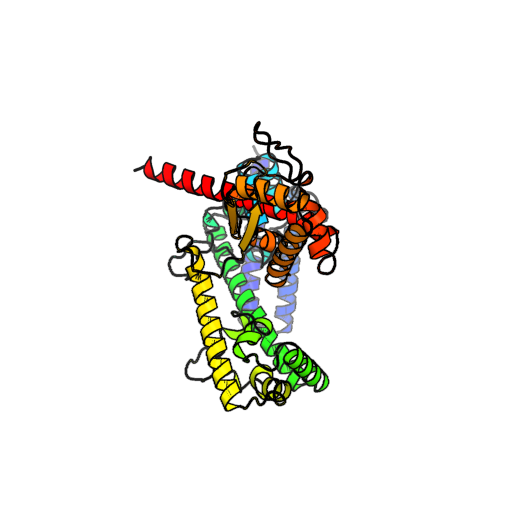6.552 34.834 14.752 1.00 42.94 460 LEU A C 1
ATOM 3749 O O . LEU A 1 460 ? 7.121 35.481 15.653 1.00 42.94 460 LEU A O 1
#

Sequence (460 aa):
MKAYSIFYDCFIGLLLAVGTLKKRLAELRAGQKPTPIASITEIRTIQQKLRSIDDKYYKQQHCSNPSKPRTISGFPMPLQCEEDIERLELMVNRNPKLRTQYIEFLRCNKALSVDVSDCFGKFFTSEAMDGFNWKCTRNSKKQRKAMEHYQIFTACMLEAWQEHGIDEVKLDSELRRVITILNKRRYVANREDIDRLENSIRATPSVRAQYIRYLASKKLPNEPVSACFKLLFSHWSVYNFGLQTVDRKKRCMKDYKIFTECMIEAWKSHGLSEVELLKELRIALTEAYENSNQSLNYKRHSGKVSSKTRLKITVVKSESVKGAGLVTRTLSFPLATGNDIEYLEQCVKDSKNLKAQYEKILQFYLQKTPLKPAFALLHVFSEAALADYNYSGHCNYTRDKKKAMRNYAIFTTCIESAWASMLPDELRSRAVRDVIALVGNRKRMRRLKERKLISRTQSL

pLDDT: mean 78.65, std 16.06, range [30.73, 97.06]

Foldseek 3Di:
DVVVVVVVVVLVVLLVLLVVLVVVLVVLVVDPDDDPPVSVVSNVVSVVVLVVSLVVVCVVVVLPDLVDQQDQPPADWQHEALVSLVVLLVCLVPPVVSLVSLLSNLLSQDGLNHACLRSVRRHYPLRRCVQADCAQDPPDLRRGDHCVPGCSLAVSNCSNCVSSVDDRVSSSVSRNVNVVVSVVCLLCVLAVVLVVLQVCVVVDVVSLVVLLQVLLVQADLPRAPLVSVCVVHQLSSCVQEDCDCPPVRHHHLVVGCSQAVSNCSSCVVSVDDRVSSSVSVVSNNVVSVVVVNVVSVVVPPPPDDDDDPWDKDWDWDDDPDPDDDIDIDMATWQGQALVSVVVLLVVLVVDVVSLVSLLVLLLVLCVVPVPQSLVSNCRNHPLRNCVQEAQQQDDPPDPDGGHHLVVTCSLPVSLCVSCVVRDDPVVSNVSSRVNSVVSVVVVVVVVVVVVVVVVVVVVD

Radius of gyration: 29.38 Å; chains: 1; bounding box: 66×68×88 Å

InterPro domains:
  IPR032071 Domain of unknown function DUF4806 [PF16064] (72-160)
  IPR032071 Domain of unknown function DUF4806 [PF16064] (188-266)
  IPR032071 Domain of unknown function DUF4806 [PF16064] (332-415)